Protein AF-A0A0D3JJR6-F1 (afdb_monomer_lite)

Radius of gyration: 33.97 Å; chains: 1; bounding box: 70×68×122 Å

Secondary structure (DSSP, 8-state):
--TTS-HHHHHHHHHHHHTTSS--SS------------SS--HHHHHHHHHHEEEEEEETTEEEEEEE-HHHHHT-HHHHHHHHHHHT--GGG--HHHHHHHHHHHHHHHHHHHHHHHHHTTPPPPS-GGGG-BTTB-TTTSEEEEETTEEEEHHHIIIIIIIHHH--TTHHHHS--S-TTSPPPPSS---TTTHHHHHHHHHHHHHH-TTTTEEEETTEEEE-THHHHTGGGGTSHHHHHHHHHHHHHHHHHHTTT-------HHHHHHHHHHHTSHHHHHHHHHHHHHHHTT--PPP-HHHHHHHHHHHHHHHHHGGGGHHHHHT-S-HHHHHHHHHHHHHHHHHHHIIIIIIIIIHHHHHHHHH-HHHHHHHHHHHHH---TT--S----HHHHHHHHHHHHHHHHHHHHHHHHHHHHHHHHHHTTS--------------------PPPHHHHHHHHHHHHHHHHHHHHHHHHHHHHHHHHHHHTT--HHHHHHHHHHHHHHHHHHHHHHHHH--HHHHHHHHHHHHTHHHHHHHHHHHHHHHH--SS--HHHHHHHHHHHHHHHHHHIIIIIHHHHHHHS-HHHHHHHHHHHHHHHHHHHHHHHHHT-

pLDDT: mean 73.39, std 21.33, range [29.11, 97.75]

Structure (mmCIF, N/CA/C/O backbone):
data_AF-A0A0D3JJR6-F1
#
_entry.id   AF-A0A0D3JJR6-F1
#
loop_
_atom_site.group_PDB
_atom_site.id
_atom_site.type_symbol
_atom_site.label_atom_id
_atom_site.label_alt_id
_atom_site.label_comp_id
_atom_site.label_asym_id
_atom_site.label_entity_id
_atom_site.label_seq_id
_atom_site.pdbx_PDB_ins_code
_atom_site.Cartn_x
_atom_site.Cartn_y
_atom_site.Cartn_z
_atom_site.occupancy
_atom_site.B_iso_or_equiv
_atom_site.auth_seq_id
_atom_site.auth_comp_id
_atom_site.auth_asym_id
_atom_site.auth_atom_id
_atom_site.pdbx_PDB_model_num
ATOM 1 N N . MET A 1 1 ? 0.443 -41.900 -20.044 1.00 31.41 1 MET A N 1
ATOM 2 C CA . MET A 1 1 ? -1.038 -41.932 -19.963 1.00 31.41 1 MET A CA 1
ATOM 3 C C . MET A 1 1 ? -1.706 -40.845 -20.824 1.00 31.41 1 MET A C 1
ATOM 5 O O . MET A 1 1 ? -2.745 -40.329 -20.454 1.00 31.41 1 MET A O 1
ATOM 9 N N . ILE A 1 2 ? -1.167 -40.515 -22.007 1.00 29.19 2 ILE A N 1
ATOM 10 C CA . ILE A 1 2 ? -1.761 -39.489 -22.889 1.00 29.19 2 ILE A CA 1
ATOM 11 C C . ILE A 1 2 ? -2.646 -40.113 -23.981 1.00 29.19 2 ILE A C 1
ATOM 13 O O . ILE A 1 2 ? -3.625 -39.500 -24.383 1.00 29.19 2 ILE A O 1
ATOM 17 N N . ASN A 1 3 ? -2.425 -41.367 -24.385 1.00 29.23 3 ASN A N 1
ATOM 18 C CA . ASN A 1 3 ? -3.152 -42.027 -25.488 1.00 29.23 3 ASN A CA 1
ATOM 19 C C . ASN A 1 3 ? -4.569 -42.544 -25.163 1.00 29.23 3 ASN A C 1
ATOM 21 O O . ASN A 1 3 ? -5.122 -43.301 -25.951 1.00 29.23 3 ASN A O 1
ATOM 25 N N . LEU A 1 4 ? -5.165 -42.151 -24.033 1.00 32.69 4 LEU A N 1
ATOM 26 C CA . LEU A 1 4 ? -6.479 -42.654 -23.599 1.00 32.69 4 LEU A CA 1
ATOM 27 C C . LEU A 1 4 ? -7.632 -41.649 -23.753 1.00 32.69 4 LEU A C 1
ATOM 29 O O . LEU A 1 4 ? -8.767 -41.979 -23.428 1.00 32.69 4 LEU A O 1
ATOM 33 N N . LEU A 1 5 ? -7.377 -40.444 -24.275 1.00 36.50 5 LEU A N 1
ATOM 34 C CA . LEU A 1 5 ? -8.439 -39.467 -24.534 1.00 36.50 5 LEU A CA 1
ATOM 35 C C . LEU A 1 5 ? -8.955 -39.559 -25.983 1.00 36.50 5 LEU A C 1
ATOM 37 O O . LEU A 1 5 ? -8.138 -39.574 -26.909 1.00 36.50 5 LEU A O 1
ATOM 41 N N . PRO A 1 6 ? -10.285 -39.569 -26.207 1.00 38.31 6 PRO A N 1
ATOM 42 C CA . PRO A 1 6 ? -10.872 -39.597 -27.545 1.00 38.31 6 PRO A CA 1
ATOM 43 C C . PRO A 1 6 ? -10.470 -38.375 -28.382 1.00 38.31 6 PRO A C 1
ATOM 45 O O . PRO A 1 6 ? -10.565 -37.238 -27.920 1.00 38.31 6 PRO A O 1
ATOM 48 N N . LEU A 1 7 ? -10.095 -38.599 -29.647 1.00 37.56 7 LEU A N 1
ATOM 49 C CA . LEU A 1 7 ? -9.620 -37.570 -30.588 1.00 37.56 7 LEU A CA 1
ATOM 50 C C . LEU A 1 7 ? -10.584 -36.374 -30.724 1.00 37.56 7 LEU A C 1
ATOM 52 O O . LEU A 1 7 ? -10.144 -35.234 -30.814 1.00 37.56 7 LEU A O 1
ATOM 56 N N . LYS A 1 8 ? -11.901 -36.614 -30.657 1.00 35.22 8 LYS A N 1
ATOM 57 C CA . LYS A 1 8 ? -12.920 -35.550 -30.689 1.00 35.22 8 LYS A CA 1
ATOM 58 C C . LYS A 1 8 ? -12.902 -34.649 -29.451 1.00 35.22 8 LYS A C 1
ATOM 60 O O . LYS A 1 8 ? -13.206 -33.473 -29.582 1.00 35.22 8 LYS A O 1
ATOM 65 N N . LEU A 1 9 ? -12.533 -35.170 -28.279 1.00 36.78 9 LEU A N 1
ATOM 66 C CA . LEU A 1 9 ? -12.422 -34.377 -27.051 1.00 36.78 9 LEU A CA 1
ATOM 67 C C . LEU A 1 9 ? -11.117 -33.569 -27.032 1.00 36.78 9 LEU A C 1
ATOM 69 O O . LEU A 1 9 ? -11.116 -32.444 -26.549 1.00 36.78 9 LEU A O 1
ATOM 73 N N . ARG A 1 10 ? -10.037 -34.099 -27.628 1.00 42.41 10 ARG A N 1
ATOM 74 C CA . ARG A 1 10 ? -8.802 -33.332 -27.872 1.00 42.41 10 ARG A CA 1
ATOM 75 C C . ARG A 1 10 ? -9.038 -32.163 -28.826 1.00 42.41 10 ARG A C 1
ATOM 77 O O . ARG A 1 10 ? -8.725 -31.043 -28.462 1.00 42.41 10 ARG A O 1
ATOM 84 N N . LEU A 1 11 ? -9.677 -32.410 -29.971 1.00 38.31 11 LEU A N 1
ATOM 85 C CA . LEU A 1 11 ? -9.996 -31.367 -30.955 1.00 38.31 11 LEU A CA 1
ATOM 86 C C . LEU A 1 11 ? -10.998 -30.332 -30.411 1.00 38.31 11 LEU A C 1
ATOM 88 O O . LEU A 1 11 ? -10.891 -29.148 -30.710 1.00 38.31 11 LEU A O 1
ATOM 92 N N . TRP A 1 12 ? -11.952 -30.762 -29.576 1.00 40.28 12 TRP A N 1
ATOM 93 C CA . TRP A 1 12 ? -12.901 -29.866 -28.906 1.00 40.28 12 TRP A CA 1
ATOM 94 C C . TRP A 1 12 ? -12.231 -28.983 -27.843 1.00 40.28 12 TRP A C 1
ATOM 96 O O . TRP A 1 12 ? -12.567 -27.806 -27.731 1.00 40.28 12 TRP A O 1
ATOM 106 N N . LEU A 1 13 ? -11.266 -29.522 -27.088 1.00 37.69 13 LEU A N 1
ATOM 107 C CA . LEU A 1 13 ? -10.457 -28.738 -26.151 1.00 37.69 13 LEU A CA 1
ATOM 108 C C . LEU A 1 13 ? -9.505 -27.792 -26.900 1.00 37.69 13 LEU A C 1
ATOM 110 O O . LEU A 1 13 ? -9.425 -26.629 -26.529 1.00 37.69 13 LEU A O 1
ATOM 114 N N . GLU A 1 14 ? -8.874 -28.236 -27.989 1.00 39.94 14 GLU A N 1
ATOM 115 C CA . GLU A 1 14 ? -8.016 -27.407 -28.852 1.00 39.94 14 GLU A CA 1
ATOM 116 C C . GLU A 1 14 ? -8.778 -26.221 -29.470 1.00 39.94 14 GLU A C 1
ATOM 118 O O . GLU A 1 14 ? -8.293 -25.094 -29.405 1.00 39.94 14 GLU A O 1
ATOM 123 N N . GLN A 1 15 ? -10.001 -26.421 -29.981 1.00 34.44 15 GLN A N 1
ATOM 124 C CA . GLN A 1 15 ? -10.799 -25.324 -30.551 1.00 34.44 15 GLN A CA 1
ATOM 125 C C . GLN A 1 15 ? -11.277 -24.300 -29.511 1.00 34.44 15 GLN A C 1
ATOM 127 O O . GLN A 1 15 ? -11.369 -23.121 -29.833 1.00 34.44 15 GLN A O 1
ATOM 132 N N . ARG A 1 16 ? -11.566 -24.710 -28.267 1.00 35.66 16 ARG A N 1
ATOM 133 C CA . ARG A 1 16 ? -12.108 -23.803 -27.234 1.00 35.66 16 ARG A CA 1
ATOM 134 C C . ARG A 1 16 ? -11.054 -23.125 -26.356 1.00 35.66 16 ARG A C 1
ATOM 136 O O . ARG A 1 16 ? -11.372 -22.122 -25.722 1.00 35.66 16 ARG A O 1
ATOM 143 N N . TYR A 1 17 ? -9.835 -23.665 -26.289 1.00 36.00 17 TYR A N 1
ATOM 144 C CA . TYR A 1 17 ? -8.737 -23.074 -25.510 1.00 36.00 17 TYR A CA 1
ATOM 145 C C . TYR A 1 17 ? -7.895 -22.082 -26.323 1.00 36.00 17 TYR A C 1
ATOM 147 O O . TYR A 1 17 ? -7.404 -21.108 -25.758 1.00 36.00 17 TYR A O 1
ATOM 155 N N . VAL A 1 18 ? -7.771 -22.274 -27.642 1.00 31.95 18 VAL A N 1
ATOM 156 C CA . VAL A 1 18 ? -7.034 -21.347 -28.522 1.00 31.95 18 VAL A CA 1
ATOM 157 C C . VAL A 1 18 ? -7.748 -19.993 -28.653 1.00 31.95 18 VAL A C 1
ATOM 159 O O . VAL A 1 18 ? -7.085 -18.965 -28.717 1.00 31.95 18 VAL A O 1
ATOM 162 N N . GLU A 1 19 ? -9.081 -19.954 -28.570 1.00 29.11 19 GLU A N 1
ATOM 163 C CA . GLU A 1 19 ? -9.857 -18.700 -28.612 1.00 29.11 19 GLU A CA 1
ATOM 164 C C . GLU A 1 19 ? -9.760 -17.847 -27.330 1.00 29.11 19 GLU A C 1
ATOM 166 O O . GLU A 1 19 ? -10.163 -16.688 -27.343 1.00 29.11 19 GLU A O 1
ATOM 171 N N . ARG A 1 20 ? -9.219 -18.382 -26.222 1.00 29.12 20 ARG A N 1
ATOM 172 C CA . ARG A 1 20 ? -9.084 -17.663 -24.934 1.00 29.12 20 ARG A CA 1
ATOM 173 C C . ARG A 1 20 ? -7.654 -17.247 -24.579 1.00 29.12 20 ARG A C 1
ATOM 175 O O . ARG A 1 20 ? -7.457 -16.635 -23.537 1.00 29.12 20 ARG A O 1
ATOM 182 N N . LEU A 1 21 ? -6.669 -17.583 -25.413 1.00 33.19 21 LEU A N 1
ATOM 183 C CA . LEU A 1 21 ? -5.248 -17.286 -25.172 1.00 33.19 21 LEU A CA 1
ATOM 184 C C . LEU A 1 21 ? -4.681 -16.181 -26.075 1.00 33.19 21 LEU A C 1
ATOM 186 O O . LEU A 1 21 ? -3.506 -15.841 -25.956 1.00 33.19 21 LEU A O 1
ATOM 190 N N . THR A 1 22 ? -5.496 -15.602 -26.953 1.00 29.91 22 THR A N 1
ATOM 191 C CA . THR A 1 22 ? -5.251 -14.266 -27.506 1.00 29.91 22 THR A CA 1
ATOM 192 C C . THR A 1 22 ? -5.879 -13.244 -26.563 1.00 29.91 22 THR A C 1
ATOM 194 O O . THR A 1 22 ? -7.044 -13.440 -26.209 1.00 29.91 22 THR A O 1
ATOM 197 N N . PRO A 1 23 ? -5.178 -12.171 -26.159 1.00 31.41 23 PRO A N 1
ATOM 198 C CA . PRO A 1 23 ? -5.787 -11.062 -25.434 1.00 31.41 23 PRO A CA 1
ATOM 199 C C . PRO A 1 23 ? -6.923 -10.467 -26.279 1.00 31.41 23 PRO A C 1
ATOM 201 O O . PRO A 1 23 ? -6.721 -9.616 -27.140 1.00 31.41 23 PRO A O 1
ATOM 204 N N . THR A 1 24 ? -8.154 -10.938 -26.084 1.00 31.69 24 THR A N 1
ATOM 205 C CA . THR A 1 24 ? -9.330 -10.351 -26.723 1.00 31.69 24 THR A CA 1
ATOM 206 C C . THR A 1 24 ? -9.705 -9.106 -25.939 1.00 31.69 24 THR A C 1
ATOM 208 O O . THR A 1 24 ? -10.512 -9.160 -25.014 1.00 31.69 24 THR A O 1
ATOM 211 N N . GLY A 1 25 ? -9.094 -7.982 -26.296 1.00 31.72 25 GLY A N 1
ATOM 212 C CA . GLY A 1 25 ? -9.392 -6.703 -25.671 1.00 31.72 25 GLY A CA 1
ATOM 213 C C . GLY A 1 25 ? -8.556 -5.578 -26.255 1.00 31.72 25 GLY A C 1
ATOM 214 O O . GLY A 1 25 ? -7.520 -5.253 -25.703 1.00 31.72 25 GLY A O 1
ATOM 215 N N . HIS A 1 26 ? -9.069 -4.981 -27.335 1.00 30.55 26 HIS A N 1
ATOM 216 C CA . HIS A 1 26 ? -8.605 -3.758 -28.015 1.00 30.55 26 HIS A CA 1
ATOM 217 C C . HIS A 1 26 ? -7.662 -3.958 -29.217 1.00 30.55 26 HIS A C 1
ATOM 219 O O . HIS A 1 26 ? -6.452 -4.063 -29.095 1.00 30.55 26 HIS A O 1
ATOM 225 N N . GLY A 1 27 ? -8.267 -3.931 -30.414 1.00 31.81 27 GLY A N 1
ATOM 226 C CA . GLY A 1 27 ? -7.644 -3.453 -31.654 1.00 31.81 27 GLY A CA 1
ATOM 227 C C . GLY A 1 27 ? -6.321 -4.096 -32.077 1.00 31.81 27 GLY A C 1
ATOM 228 O O . GLY A 1 27 ? -5.346 -3.380 -32.272 1.00 31.81 27 GLY A O 1
ATOM 229 N N . GLU A 1 28 ? -6.276 -5.413 -32.285 1.00 35.28 28 GLU A N 1
ATOM 230 C CA . GLU A 1 28 ? -5.079 -6.073 -32.826 1.00 35.28 28 GLU A CA 1
ATOM 231 C C . GLU A 1 28 ? -4.717 -5.551 -34.235 1.00 35.28 28 GLU A C 1
ATOM 233 O O . GLU A 1 28 ? -5.429 -5.804 -35.212 1.00 35.28 28 GLU A O 1
ATOM 238 N N . ARG A 1 29 ? -3.546 -4.914 -34.386 1.00 42.34 29 ARG A N 1
ATOM 239 C CA . ARG A 1 29 ? -2.775 -4.991 -35.639 1.00 42.34 29 ARG A CA 1
ATOM 240 C C . ARG A 1 29 ? -1.846 -6.195 -35.526 1.00 42.34 29 ARG A C 1
ATOM 242 O O . ARG A 1 29 ? -0.760 -6.089 -34.970 1.00 42.34 29 ARG A O 1
ATOM 249 N N . LYS A 1 30 ? -2.271 -7.351 -36.043 1.00 41.91 30 LYS A N 1
ATOM 250 C CA . LYS A 1 30 ? -1.408 -8.541 -36.104 1.00 41.91 30 LYS A CA 1
ATOM 251 C C . LYS A 1 30 ? -0.144 -8.228 -36.908 1.00 41.91 30 LYS A C 1
ATOM 253 O O . LYS A 1 30 ? -0.238 -7.781 -38.053 1.00 41.91 30 LYS A O 1
ATOM 258 N N . LEU A 1 31 ? 1.022 -8.499 -36.323 1.00 47.78 31 LEU A N 1
ATOM 259 C CA . LEU A 1 31 ? 2.301 -8.512 -37.029 1.00 47.78 31 LEU A CA 1
ATOM 260 C C . LEU A 1 31 ? 2.310 -9.704 -38.008 1.00 47.78 31 LEU A C 1
ATOM 262 O O . LEU A 1 31 ? 2.733 -10.802 -37.662 1.00 47.78 31 LEU A O 1
ATOM 266 N N . GLY A 1 32 ? 1.749 -9.524 -39.207 1.00 44.62 32 GLY A N 1
ATOM 267 C CA . GLY A 1 32 ? 1.859 -10.495 -40.300 1.00 44.62 32 GLY A CA 1
ATOM 268 C C . GLY A 1 32 ? 3.264 -10.504 -40.913 1.00 44.62 32 GLY A C 1
ATOM 269 O O . GLY A 1 32 ? 4.076 -9.626 -40.642 1.00 44.62 32 GLY A O 1
ATOM 270 N N . GLN A 1 33 ? 3.569 -11.478 -41.773 1.00 41.91 33 GLN A N 1
ATOM 271 C CA . GLN A 1 33 ? 4.761 -11.399 -42.626 1.00 41.91 33 GLN A CA 1
ATOM 272 C C . GLN A 1 33 ? 4.585 -10.234 -43.611 1.00 41.91 33 GLN A C 1
ATOM 274 O O . GLN A 1 33 ? 3.765 -10.310 -44.526 1.00 41.91 33 GLN A O 1
ATOM 279 N N . PHE A 1 34 ? 5.322 -9.141 -43.413 1.00 49.38 34 PHE A N 1
ATOM 280 C CA . PHE A 1 34 ? 5.230 -7.950 -44.256 1.00 49.38 34 PHE A CA 1
ATOM 281 C C . PHE A 1 34 ? 6.368 -7.930 -45.279 1.00 49.38 34 PHE A C 1
ATOM 283 O O . PHE A 1 34 ? 7.521 -7.694 -44.933 1.00 49.38 34 PHE A O 1
ATOM 290 N N . SER A 1 35 ? 6.043 -8.138 -46.557 1.00 43.44 35 SER A N 1
ATOM 291 C CA . SER A 1 35 ? 6.953 -7.862 -47.675 1.00 43.44 35 SER A CA 1
ATOM 292 C C . SER A 1 35 ? 6.649 -6.472 -48.254 1.00 43.44 35 SER A C 1
ATOM 294 O O . SER A 1 35 ? 5.958 -6.342 -49.266 1.00 43.44 35 SER A O 1
ATOM 296 N N . GLY A 1 36 ? 7.089 -5.420 -47.564 1.00 51.22 36 GLY A N 1
ATOM 297 C CA . GLY A 1 36 ? 7.041 -4.034 -48.044 1.00 51.22 36 GLY A CA 1
ATOM 298 C C . GLY A 1 36 ? 8.428 -3.533 -48.454 1.00 51.22 36 GLY A C 1
ATOM 299 O O . GLY A 1 36 ? 9.433 -4.102 -48.038 1.00 51.22 36 GLY A O 1
ATOM 300 N N . ALA A 1 37 ? 8.491 -2.482 -49.276 1.00 53.47 37 ALA A N 1
ATOM 301 C CA . ALA A 1 37 ? 9.748 -1.791 -49.567 1.00 53.47 37 ALA A CA 1
ATOM 302 C C . ALA A 1 37 ? 10.251 -1.066 -48.307 1.00 53.47 37 ALA A C 1
ATOM 304 O O . ALA A 1 37 ? 9.467 -0.376 -47.658 1.00 53.47 37 ALA A O 1
ATOM 305 N N . THR A 1 38 ? 11.537 -1.220 -47.981 1.00 61.91 38 THR A N 1
ATOM 306 C CA . THR A 1 38 ? 12.166 -0.592 -46.812 1.00 61.91 38 THR A CA 1
ATOM 307 C C . THR A 1 38 ? 12.086 0.928 -46.905 1.00 61.91 38 THR A C 1
ATOM 309 O O . THR A 1 38 ? 12.612 1.520 -47.848 1.00 61.91 38 THR A O 1
ATOM 312 N N . VAL A 1 39 ? 11.405 1.552 -45.940 1.00 72.19 39 VAL A N 1
ATOM 313 C CA . VAL A 1 39 ? 11.207 3.015 -45.888 1.00 72.19 39 VAL A CA 1
ATOM 314 C C . VAL A 1 39 ? 12.278 3.693 -45.033 1.00 72.19 39 VAL A C 1
ATOM 316 O O . VAL A 1 39 ? 12.674 4.817 -45.335 1.00 72.19 39 VAL A O 1
ATOM 319 N N . VAL A 1 40 ? 12.792 3.003 -44.008 1.00 78.94 40 VAL A N 1
ATOM 320 C CA . VAL A 1 40 ? 13.869 3.496 -43.141 1.00 78.94 40 VAL A CA 1
ATOM 321 C C . VAL A 1 40 ? 15.035 2.512 -43.163 1.00 78.94 40 VAL A C 1
ATOM 323 O O . VAL A 1 40 ? 14.896 1.352 -42.789 1.00 78.94 40 VAL A O 1
ATOM 326 N N . ASP A 1 41 ? 16.203 2.979 -43.598 1.00 87.25 41 ASP A N 1
ATOM 327 C CA . ASP A 1 41 ? 17.420 2.168 -43.622 1.00 87.25 41 ASP A CA 1
ATOM 328 C C . ASP A 1 41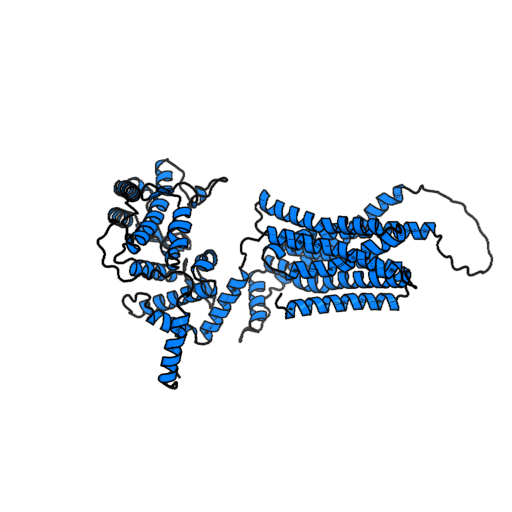 ? 18.170 2.233 -42.281 1.00 87.25 41 ASP A C 1
ATOM 330 O O . ASP A 1 41 ? 18.737 3.261 -41.921 1.00 87.25 41 ASP A O 1
ATOM 334 N N . HIS A 1 42 ? 18.217 1.129 -41.538 1.00 94.25 42 HIS A N 1
ATOM 335 C CA . HIS A 1 42 ? 18.948 1.047 -40.270 1.00 94.25 42 HIS A CA 1
ATOM 336 C C . HIS A 1 42 ? 20.407 0.572 -40.417 1.00 94.25 42 HIS A C 1
ATOM 338 O O . HIS A 1 42 ? 21.058 0.263 -39.417 1.00 94.25 42 HIS A O 1
ATOM 344 N N . GLN A 1 43 ? 20.960 0.526 -41.637 1.00 94.25 43 GLN A N 1
ATOM 345 C CA . GLN A 1 43 ? 22.305 0.004 -41.902 1.00 94.25 43 GLN A CA 1
ATOM 346 C C . GLN A 1 43 ? 23.419 0.785 -41.185 1.00 94.25 43 GLN A C 1
ATOM 348 O O . GLN A 1 43 ? 24.400 0.177 -40.751 1.00 94.25 43 GLN A O 1
ATOM 353 N N . LEU A 1 44 ? 23.296 2.108 -41.028 1.00 96.06 44 LEU A N 1
ATOM 354 C CA . LEU A 1 44 ? 24.280 2.894 -40.269 1.00 96.06 44 LEU A CA 1
ATOM 355 C C . LEU A 1 44 ? 24.325 2.462 -38.799 1.00 96.06 44 LEU A C 1
ATOM 357 O O . LEU A 1 44 ? 25.407 2.257 -38.251 1.00 96.06 44 LEU A O 1
ATOM 361 N N . TRP A 1 45 ? 23.159 2.256 -38.183 1.00 97.12 45 TRP A N 1
ATOM 362 C CA . TRP A 1 45 ? 23.063 1.791 -36.801 1.00 97.12 45 TRP A CA 1
ATOM 363 C C . TRP A 1 45 ? 23.586 0.370 -36.627 1.00 97.12 45 TRP A C 1
ATOM 365 O O . TRP A 1 45 ? 24.384 0.109 -35.732 1.00 97.12 45 TRP A O 1
ATOM 375 N N . ASP A 1 46 ? 23.215 -0.529 -37.536 1.00 96.44 46 ASP A N 1
ATOM 376 C CA . ASP A 1 46 ? 23.717 -1.902 -37.569 1.00 96.44 46 ASP A CA 1
ATOM 377 C C . ASP A 1 46 ? 25.255 -1.955 -37.645 1.00 96.44 46 ASP A C 1
ATOM 379 O O . ASP A 1 46 ? 25.898 -2.725 -36.931 1.00 96.44 46 ASP A O 1
ATOM 383 N N . GLN A 1 47 ? 25.869 -1.088 -38.455 1.00 96.75 47 GLN A N 1
ATOM 384 C CA . GLN A 1 47 ? 27.326 -0.989 -38.542 1.00 96.75 47 GLN A CA 1
ATOM 385 C C . GLN A 1 47 ? 27.976 -0.465 -37.257 1.00 96.75 47 GLN A C 1
ATOM 387 O O . GLN A 1 47 ? 29.046 -0.953 -36.888 1.00 96.75 47 GLN A O 1
ATOM 392 N N . VAL A 1 48 ? 27.356 0.514 -36.590 1.00 97.44 48 VAL A N 1
ATOM 393 C CA . VAL A 1 48 ? 27.828 1.050 -35.302 1.00 97.44 48 VAL A CA 1
ATOM 394 C C . VAL A 1 48 ? 27.755 -0.035 -34.226 1.00 97.44 48 VAL A C 1
ATOM 396 O O . VAL A 1 48 ? 28.754 -0.287 -33.554 1.00 97.44 48 VAL A O 1
ATOM 399 N N . LEU A 1 49 ? 26.627 -0.747 -34.124 1.00 96.00 49 LEU A N 1
ATOM 400 C CA . LEU A 1 49 ? 26.459 -1.877 -33.208 1.00 96.00 49 LEU A CA 1
ATOM 401 C C . LEU A 1 49 ? 27.515 -2.962 -33.457 1.00 96.00 49 LEU A C 1
ATOM 403 O O . LEU A 1 49 ? 28.209 -3.384 -32.537 1.00 96.00 49 LEU A O 1
ATOM 407 N N . LYS A 1 50 ? 27.716 -3.379 -34.711 1.00 95.75 50 LYS A N 1
ATOM 408 C CA . LYS A 1 50 ? 28.711 -4.410 -35.052 1.00 95.75 50 LYS A CA 1
ATOM 409 C C . LYS A 1 50 ? 30.150 -3.994 -34.774 1.00 95.75 50 LYS A C 1
ATOM 411 O O . LYS A 1 50 ? 30.969 -4.882 -34.535 1.00 95.75 50 LYS A O 1
ATOM 416 N N . ALA A 1 51 ? 30.467 -2.706 -34.855 1.00 95.69 51 ALA A N 1
ATOM 417 C CA . ALA A 1 51 ? 31.815 -2.201 -34.621 1.00 95.69 51 ALA A CA 1
ATOM 418 C C . ALA A 1 51 ? 32.130 -2.041 -33.127 1.00 95.69 51 ALA A C 1
ATOM 420 O O . ALA A 1 51 ? 33.242 -2.366 -32.720 1.00 95.69 51 ALA A O 1
ATOM 421 N N . HIS A 1 52 ? 31.158 -1.587 -32.328 1.00 96.50 52 HIS A N 1
ATOM 422 C CA . HIS A 1 52 ? 31.418 -1.076 -30.973 1.00 96.50 52 HIS A CA 1
ATOM 423 C C . HIS A 1 52 ? 30.713 -1.841 -29.850 1.00 96.50 52 HIS A C 1
ATOM 425 O O . HIS A 1 52 ? 30.884 -1.498 -28.680 1.00 96.50 52 HIS A O 1
ATOM 431 N N . LEU A 1 53 ? 29.931 -2.874 -30.178 1.00 94.31 53 LEU A N 1
ATOM 432 C CA . LEU A 1 53 ? 29.290 -3.749 -29.198 1.00 94.31 53 LEU A CA 1
ATOM 433 C C . LEU A 1 53 ? 30.088 -5.046 -29.004 1.00 94.31 53 LEU A C 1
ATOM 435 O O . LEU A 1 53 ? 30.425 -5.754 -29.963 1.00 94.31 53 LEU A O 1
ATOM 439 N N . THR A 1 54 ? 30.335 -5.395 -27.742 1.00 92.69 54 THR A N 1
ATOM 440 C CA . THR A 1 54 ? 30.947 -6.666 -27.330 1.00 92.69 54 THR A CA 1
ATOM 441 C C . THR A 1 54 ? 29.932 -7.497 -26.553 1.00 92.69 54 THR A C 1
ATOM 443 O O . THR A 1 54 ? 29.340 -7.019 -25.593 1.00 92.69 54 THR A O 1
ATOM 446 N N . GLU A 1 55 ? 29.711 -8.743 -26.969 1.00 90.69 55 GLU A N 1
ATOM 447 C CA . GLU A 1 55 ? 28.758 -9.663 -26.334 1.00 90.69 55 GLU A CA 1
ATOM 448 C C . GLU A 1 55 ? 29.467 -10.607 -25.355 1.00 90.69 55 GLU A C 1
ATOM 450 O O . GLU A 1 55 ? 30.679 -10.810 -25.433 1.00 90.69 55 GLU A O 1
ATOM 455 N N . ASN A 1 56 ? 28.691 -11.246 -24.476 1.00 84.94 56 ASN A N 1
ATOM 456 C CA . ASN A 1 56 ? 29.158 -12.262 -23.525 1.00 84.94 56 ASN A CA 1
ATOM 457 C C . ASN A 1 56 ? 30.234 -11.780 -22.538 1.00 84.94 56 ASN A C 1
ATOM 459 O O . ASN A 1 56 ? 31.074 -12.559 -22.086 1.00 84.94 56 ASN A O 1
ATOM 463 N N . VAL A 1 57 ? 30.185 -10.504 -22.162 1.00 85.38 57 VAL A N 1
ATOM 464 C CA . VAL A 1 57 ? 31.047 -9.941 -21.119 1.00 85.38 57 VAL A CA 1
ATOM 465 C C . VAL A 1 57 ? 30.492 -10.316 -19.737 1.00 85.38 57 VAL A C 1
ATOM 467 O O . VAL A 1 57 ? 29.305 -10.610 -19.590 1.00 85.38 57 VAL A O 1
ATOM 470 N N . THR A 1 58 ? 31.357 -10.355 -18.723 1.00 82.50 58 THR A N 1
ATOM 471 C CA . THR A 1 58 ? 30.981 -10.558 -17.313 1.00 82.50 58 THR A CA 1
ATOM 472 C C . THR A 1 58 ? 31.487 -9.375 -16.495 1.00 82.50 58 THR A C 1
ATOM 474 O O . THR A 1 58 ? 32.667 -9.037 -16.591 1.00 82.50 58 THR A O 1
ATOM 477 N N . ILE A 1 59 ? 30.605 -8.736 -15.722 1.00 71.50 59 ILE A N 1
ATOM 478 C CA . ILE A 1 59 ? 30.933 -7.619 -14.822 1.00 71.50 59 ILE A CA 1
ATOM 479 C C . ILE A 1 59 ? 30.382 -7.954 -13.435 1.00 71.50 59 ILE A C 1
ATOM 481 O O . ILE A 1 59 ? 29.170 -8.063 -13.259 1.00 71.50 59 ILE A O 1
ATOM 485 N N . GLY A 1 60 ? 31.275 -8.113 -12.452 1.00 76.06 60 GLY A N 1
ATOM 486 C CA . GLY A 1 60 ? 30.899 -8.586 -11.117 1.00 76.06 60 GLY A CA 1
ATOM 487 C C . GLY A 1 60 ? 30.216 -9.954 -11.191 1.00 76.06 60 GLY A C 1
ATOM 488 O O . GLY A 1 60 ? 30.715 -10.853 -11.867 1.00 76.06 60 GLY A O 1
ATOM 489 N N . ASP A 1 61 ? 29.051 -10.071 -10.555 1.00 71.44 61 ASP A N 1
ATOM 490 C CA . ASP A 1 61 ? 28.236 -11.293 -10.541 1.00 71.44 61 ASP A CA 1
ATOM 491 C C . ASP A 1 61 ? 27.299 -11.422 -11.763 1.00 71.44 61 ASP A C 1
ATOM 493 O O . ASP A 1 61 ? 26.566 -12.402 -11.892 1.00 71.44 61 ASP A O 1
ATOM 497 N N . VAL A 1 62 ? 27.313 -10.450 -12.689 1.00 70.19 62 VAL A N 1
ATOM 498 C CA . VAL A 1 62 ? 26.433 -10.431 -13.869 1.00 70.19 62 VAL A CA 1
ATOM 499 C C . VAL A 1 62 ? 27.194 -10.909 -15.106 1.00 70.19 62 VAL A C 1
ATOM 501 O O . VAL A 1 62 ? 28.074 -10.222 -15.631 1.00 70.19 62 VAL A O 1
ATOM 504 N N . ALA A 1 63 ? 26.832 -12.091 -15.603 1.00 79.31 63 ALA A N 1
ATOM 505 C CA . ALA A 1 63 ? 27.455 -12.737 -16.757 1.00 79.31 63 ALA A CA 1
ATOM 506 C C . ALA A 1 63 ? 26.597 -12.626 -18.028 1.00 79.31 63 ALA A C 1
ATOM 508 O O . ALA A 1 63 ? 25.377 -12.449 -17.988 1.00 79.31 63 ALA A O 1
ATOM 509 N N . GLY A 1 64 ? 27.229 -12.759 -19.196 1.00 80.25 64 GLY A N 1
ATOM 510 C CA . GLY A 1 64 ? 26.521 -12.778 -20.478 1.00 80.25 64 GLY A CA 1
ATOM 511 C C . GLY A 1 64 ? 25.890 -11.430 -20.843 1.00 80.25 64 GLY A C 1
ATOM 512 O O . GLY A 1 64 ? 24.758 -11.394 -21.333 1.00 80.25 64 GLY A O 1
ATOM 513 N N . ILE A 1 65 ? 26.554 -10.312 -20.534 1.00 84.44 65 ILE A N 1
ATOM 514 C CA . ILE A 1 65 ? 26.102 -8.956 -20.887 1.00 84.44 65 ILE A CA 1
ATOM 515 C C . ILE A 1 65 ? 26.672 -8.486 -22.231 1.00 84.44 65 ILE A C 1
ATOM 517 O O . ILE A 1 65 ? 27.761 -8.897 -22.636 1.00 84.44 65 ILE A O 1
ATOM 521 N N . SER A 1 66 ? 25.920 -7.615 -22.903 1.00 89.19 66 SER A N 1
ATOM 522 C CA . SER A 1 66 ? 26.407 -6.815 -24.029 1.00 89.19 66 SER A CA 1
ATOM 523 C C . SER A 1 66 ? 26.922 -5.473 -23.515 1.00 89.19 66 SER A C 1
ATOM 525 O O . SER A 1 66 ? 26.190 -4.770 -22.819 1.00 89.19 66 SER A O 1
ATOM 527 N N . THR A 1 67 ? 28.151 -5.099 -23.864 1.00 89.81 67 THR A N 1
ATOM 528 C CA . THR A 1 67 ? 28.750 -3.801 -23.521 1.00 89.81 67 THR A CA 1
ATOM 529 C C . THR A 1 67 ? 28.993 -2.965 -24.773 1.00 89.81 67 THR A C 1
ATOM 531 O O . THR A 1 67 ? 29.265 -3.502 -25.847 1.00 89.81 67 THR A O 1
ATOM 534 N N . VAL A 1 68 ? 28.885 -1.643 -24.634 1.00 92.25 68 VAL A N 1
ATOM 535 C CA . VAL A 1 68 ? 29.103 -0.668 -25.712 1.00 92.25 68 VAL A CA 1
ATOM 536 C C . VAL A 1 68 ? 30.329 0.175 -25.374 1.00 92.25 68 VAL A C 1
ATOM 538 O O . VAL A 1 68 ? 30.427 0.700 -24.266 1.00 92.25 68 VAL 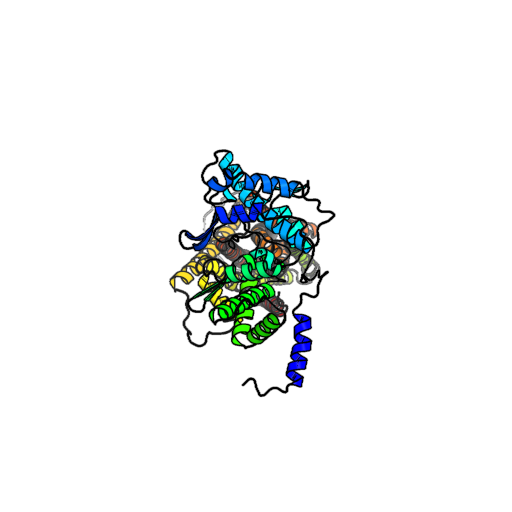A O 1
ATOM 541 N N . ASP A 1 69 ? 31.252 0.324 -26.324 1.00 93.50 69 ASP A N 1
ATOM 542 C CA . ASP A 1 69 ? 32.365 1.270 -26.210 1.00 93.50 69 ASP A CA 1
ATOM 543 C C . ASP A 1 69 ? 31.892 2.685 -26.579 1.00 93.50 69 ASP A C 1
ATOM 545 O O . ASP A 1 69 ? 31.917 3.097 -27.741 1.00 93.50 69 ASP A O 1
ATOM 549 N N . TYR A 1 70 ? 31.415 3.433 -25.581 1.00 93.62 70 TYR A N 1
ATOM 550 C CA . TYR A 1 70 ? 30.865 4.774 -25.794 1.00 93.62 70 TYR A CA 1
ATOM 551 C C . TYR A 1 70 ? 31.891 5.768 -26.354 1.00 93.62 70 TYR A C 1
ATOM 553 O O . TYR A 1 70 ? 31.515 6.631 -27.144 1.00 93.62 70 TYR A O 1
ATOM 561 N N . ALA A 1 71 ? 33.176 5.640 -26.011 1.00 92.00 71 ALA A N 1
ATOM 562 C CA . ALA A 1 71 ? 34.225 6.526 -26.518 1.00 92.00 71 ALA A CA 1
ATOM 563 C C . ALA A 1 71 ? 34.496 6.280 -28.012 1.00 92.00 71 ALA A C 1
ATOM 565 O O . ALA A 1 71 ? 34.661 7.228 -28.792 1.00 92.00 71 ALA A O 1
ATOM 566 N N . ALA A 1 72 ? 34.485 5.010 -28.431 1.00 94.88 72 ALA A N 1
ATOM 567 C CA . ALA A 1 72 ? 34.593 4.643 -29.837 1.00 94.88 72 ALA A CA 1
ATOM 568 C C . ALA A 1 72 ? 33.354 5.084 -30.635 1.00 94.88 72 ALA A C 1
ATOM 570 O O . ALA A 1 72 ? 33.505 5.677 -31.705 1.00 94.88 72 ALA A O 1
ATOM 571 N N . VAL A 1 73 ? 32.142 4.905 -30.088 1.00 96.31 73 VAL A N 1
ATOM 572 C CA . VAL A 1 73 ? 30.900 5.410 -30.706 1.00 96.31 73 VAL A CA 1
ATOM 573 C C . VAL A 1 73 ? 30.919 6.937 -30.815 1.00 96.31 73 VAL A C 1
ATOM 575 O O . VAL A 1 73 ? 30.564 7.479 -31.859 1.00 96.31 73 VAL A O 1
ATOM 578 N N . ALA A 1 74 ? 31.395 7.647 -29.786 1.00 94.38 74 ALA A N 1
ATOM 579 C CA . ALA A 1 74 ? 31.506 9.105 -29.790 1.00 94.38 74 ALA A CA 1
ATOM 580 C C . ALA A 1 74 ? 32.408 9.644 -30.910 1.00 94.38 74 ALA A C 1
ATOM 582 O O . ALA A 1 74 ? 32.222 10.787 -31.337 1.00 94.38 74 ALA A O 1
ATOM 583 N N . SER A 1 75 ? 33.347 8.828 -31.392 1.00 94.44 75 SER A N 1
ATOM 584 C CA . SER A 1 75 ? 34.290 9.163 -32.463 1.00 94.44 75 SER A CA 1
ATOM 585 C C . SER A 1 75 ? 33.861 8.633 -33.841 1.00 94.44 75 SER A C 1
ATOM 587 O O . SER A 1 75 ? 34.517 8.924 -34.843 1.00 94.44 75 SER A O 1
ATOM 589 N N . ASP A 1 76 ? 32.774 7.861 -33.921 1.00 96.31 76 ASP A N 1
ATOM 590 C CA . ASP A 1 76 ? 32.285 7.262 -35.161 1.00 96.31 76 ASP A CA 1
ATOM 591 C C . ASP A 1 76 ? 31.239 8.153 -35.841 1.00 96.31 76 ASP A C 1
ATOM 593 O O . ASP A 1 76 ? 30.077 8.217 -35.436 1.00 96.31 76 ASP A O 1
ATOM 597 N N . GLY A 1 77 ? 31.631 8.805 -36.938 1.00 95.75 77 GLY A N 1
ATOM 598 C CA . GLY A 1 77 ? 30.744 9.696 -37.691 1.00 95.75 77 GLY A CA 1
ATOM 599 C C . GLY A 1 77 ? 29.477 9.026 -38.247 1.00 95.75 77 GLY A C 1
ATOM 600 O O . GLY A 1 77 ? 28.514 9.729 -38.553 1.00 95.75 77 GLY A O 1
ATOM 601 N N . ARG A 1 78 ? 29.427 7.687 -38.355 1.00 97.75 78 ARG A N 1
ATOM 602 C CA . ARG A 1 78 ? 28.209 6.960 -38.766 1.00 97.75 78 ARG A CA 1
ATOM 603 C C . ARG A 1 78 ? 27.088 7.093 -37.741 1.00 97.75 78 ARG A C 1
ATOM 605 O O . ARG A 1 78 ? 25.920 7.091 -38.124 1.00 97.75 78 ARG A O 1
ATOM 612 N N . PHE A 1 79 ? 27.428 7.226 -36.459 1.00 97.75 79 PHE A N 1
ATOM 613 C CA . PHE A 1 79 ? 26.440 7.374 -35.395 1.00 97.75 79 PHE A CA 1
ATOM 614 C C . PHE A 1 79 ? 25.699 8.712 -35.508 1.00 97.75 79 PHE A C 1
ATOM 616 O O . PHE A 1 79 ? 24.471 8.733 -35.524 1.00 97.75 79 PHE A O 1
ATOM 623 N N . ASP A 1 80 ? 26.425 9.815 -35.714 1.00 96.50 80 ASP A N 1
ATOM 624 C CA . ASP A 1 80 ? 25.814 11.136 -35.919 1.00 96.50 80 ASP A CA 1
ATOM 625 C C . ASP A 1 80 ? 24.968 11.189 -37.199 1.00 96.50 80 ASP A C 1
ATOM 627 O O . ASP A 1 80 ? 23.881 11.768 -37.208 1.00 96.50 80 ASP A O 1
ATOM 631 N N . GLN A 1 81 ? 25.436 10.543 -38.275 1.00 97.00 81 GLN A N 1
ATOM 632 C CA . GLN A 1 81 ? 24.664 10.406 -39.515 1.00 97.00 81 GLN A CA 1
ATOM 633 C C . GLN A 1 81 ? 23.350 9.656 -39.283 1.00 97.00 81 GLN A C 1
ATOM 635 O O . GLN A 1 81 ? 22.319 10.054 -39.822 1.00 97.00 81 GLN A O 1
ATOM 640 N N . TYR A 1 82 ? 23.367 8.609 -38.457 1.00 97.62 82 TYR A N 1
ATOM 641 C CA . TYR A 1 82 ? 22.164 7.859 -38.123 1.00 97.62 82 TYR A CA 1
ATOM 642 C C . TYR A 1 82 ? 21.179 8.671 -37.268 1.00 97.62 82 TYR A C 1
ATOM 644 O O . TYR A 1 82 ? 19.983 8.664 -37.550 1.00 97.62 82 TYR A O 1
ATOM 652 N N . LEU A 1 83 ? 21.653 9.435 -36.278 1.00 96.81 83 LEU A N 1
ATOM 653 C CA . LEU A 1 83 ? 20.784 10.332 -35.503 1.00 96.81 83 LEU A CA 1
ATOM 654 C C . LEU A 1 83 ? 20.145 11.416 -36.388 1.00 96.81 83 LEU A C 1
ATOM 656 O O . LEU A 1 83 ? 18.958 11.708 -36.251 1.00 96.81 83 LEU A O 1
ATOM 660 N N . ALA A 1 84 ? 20.902 11.969 -37.340 1.00 96.31 84 ALA A N 1
ATOM 661 C CA . ALA A 1 84 ? 20.365 12.901 -38.331 1.00 96.31 84 ALA A CA 1
ATOM 662 C C . ALA A 1 84 ? 19.341 12.232 -39.265 1.00 96.31 84 ALA A C 1
ATOM 664 O O . ALA A 1 84 ? 18.339 12.848 -39.627 1.00 96.31 84 ALA A O 1
ATOM 665 N N . GLN A 1 85 ? 19.562 10.965 -39.627 1.00 95.31 85 GLN A N 1
ATOM 666 C CA . GLN A 1 85 ? 18.613 10.187 -40.415 1.00 95.31 85 GLN A CA 1
ATOM 667 C C . GLN A 1 85 ? 17.297 9.974 -39.658 1.00 95.31 85 GLN A C 1
ATOM 669 O O . GLN A 1 85 ? 16.244 10.211 -40.243 1.00 95.31 85 GLN A O 1
ATOM 674 N N . LEU A 1 86 ? 17.343 9.594 -38.374 1.00 95.75 86 LEU A N 1
ATOM 675 C CA . LEU A 1 86 ? 16.151 9.458 -37.524 1.00 95.75 86 LEU A CA 1
ATOM 676 C C . LEU A 1 86 ? 15.342 10.759 -37.475 1.00 95.75 86 LEU A C 1
ATOM 678 O O . LEU A 1 86 ? 14.120 10.731 -37.630 1.00 95.75 86 LEU A O 1
ATOM 682 N N . ALA A 1 87 ? 16.019 11.899 -37.330 1.00 95.75 87 ALA A N 1
ATOM 683 C CA . ALA A 1 87 ? 15.380 13.210 -37.300 1.00 95.75 87 ALA A CA 1
ATOM 684 C C . ALA A 1 87 ? 14.666 13.567 -38.617 1.00 95.75 87 ALA A C 1
ATOM 686 O O . ALA A 1 87 ? 13.685 14.303 -38.588 1.00 95.75 87 ALA A O 1
ATOM 687 N N . ALA A 1 88 ? 15.122 13.042 -39.758 1.00 93.62 88 ALA A N 1
ATOM 688 C CA . ALA A 1 88 ? 14.615 13.384 -41.088 1.00 93.62 88 ALA A CA 1
ATOM 689 C C . ALA A 1 88 ? 13.543 12.422 -41.646 1.00 93.62 88 ALA A C 1
ATOM 691 O O . ALA A 1 88 ? 13.073 12.634 -42.765 1.00 93.62 88 ALA A O 1
ATOM 692 N N . VAL A 1 89 ? 13.169 11.360 -40.919 1.00 91.69 89 VAL A N 1
ATOM 693 C CA . VAL A 1 89 ? 12.188 10.364 -41.395 1.00 91.69 89 VAL A CA 1
ATOM 694 C C . VAL A 1 89 ? 10.799 10.986 -41.602 1.00 91.69 89 VAL A C 1
ATOM 696 O O . VAL A 1 89 ? 10.258 11.632 -40.713 1.00 91.69 89 VAL A O 1
ATOM 699 N N . ASP A 1 90 ? 10.181 10.729 -42.757 1.00 88.50 90 ASP A N 1
ATOM 700 C CA . ASP A 1 90 ? 8.781 11.084 -43.030 1.00 88.50 90 ASP A CA 1
ATOM 701 C C . ASP A 1 90 ? 7.836 10.027 -42.425 1.00 88.50 90 ASP A C 1
ATOM 703 O O . ASP A 1 90 ? 7.649 8.941 -42.986 1.00 88.50 90 ASP A O 1
ATOM 707 N N . LEU A 1 91 ? 7.260 10.338 -41.258 1.00 86.62 91 LEU A N 1
ATOM 708 C CA . LEU A 1 91 ? 6.385 9.431 -40.505 1.00 86.62 91 LEU A CA 1
ATOM 709 C C . LEU A 1 91 ? 5.020 9.200 -41.178 1.00 86.62 91 LEU A C 1
ATOM 711 O O . LEU A 1 91 ? 4.364 8.204 -40.880 1.00 86.62 91 LEU A O 1
ATOM 715 N N . ASP A 1 92 ? 4.595 10.046 -42.121 1.00 82.38 92 ASP A N 1
ATOM 716 C CA . ASP A 1 92 ? 3.279 9.914 -42.767 1.00 82.38 92 ASP A CA 1
ATOM 717 C C . ASP A 1 92 ? 3.224 8.751 -43.776 1.00 82.38 92 ASP A C 1
ATOM 719 O O . ASP A 1 92 ? 2.146 8.340 -44.216 1.00 82.38 92 ASP A O 1
ATOM 723 N N . LYS A 1 93 ? 4.383 8.198 -44.160 1.00 76.75 93 LYS A N 1
ATOM 724 C CA . LYS A 1 93 ? 4.512 7.167 -45.206 1.00 76.75 93 LYS A CA 1
ATOM 725 C C . LYS A 1 93 ? 5.080 5.838 -44.712 1.00 76.75 93 LYS A C 1
ATOM 727 O O . LYS A 1 93 ? 5.417 4.986 -45.537 1.00 76.75 93 LYS A O 1
ATOM 732 N N . ILE A 1 94 ? 5.195 5.637 -43.398 1.00 82.62 94 ILE A N 1
ATOM 733 C CA . ILE A 1 94 ? 5.843 4.449 -42.839 1.00 82.62 94 ILE A CA 1
ATOM 734 C C . ILE A 1 94 ? 4.841 3.300 -42.591 1.00 82.62 94 ILE A C 1
ATOM 736 O O . ILE A 1 94 ? 3.813 3.486 -41.933 1.00 82.62 94 ILE A O 1
ATOM 740 N N . PRO A 1 95 ? 5.095 2.085 -43.116 1.00 82.44 95 PRO A N 1
ATOM 741 C CA . PRO A 1 95 ? 4.307 0.908 -42.774 1.00 82.44 95 PRO A CA 1
ATOM 742 C C . PRO A 1 95 ? 4.399 0.577 -41.277 1.00 82.44 95 PRO A C 1
ATOM 744 O O . PRO A 1 95 ? 5.444 0.810 -40.673 1.00 82.44 95 PRO A O 1
ATOM 747 N N . PRO A 1 96 ? 3.381 -0.069 -40.678 1.00 81.06 96 PRO A N 1
ATOM 748 C CA . PRO A 1 96 ? 3.378 -0.355 -39.244 1.00 81.06 96 PRO A CA 1
ATOM 749 C C . PRO A 1 96 ? 4.639 -1.103 -38.751 1.00 81.06 96 PRO A C 1
ATOM 751 O O . PRO A 1 96 ? 5.240 -0.706 -37.761 1.00 81.06 96 PRO A O 1
ATOM 754 N N . ALA A 1 97 ? 5.086 -2.161 -39.434 1.00 77.75 97 ALA A N 1
ATOM 755 C CA . ALA A 1 97 ? 6.274 -2.906 -38.997 1.00 77.75 97 ALA A CA 1
ATOM 756 C C . ALA A 1 97 ? 7.578 -2.089 -39.094 1.00 77.75 97 ALA A C 1
ATOM 758 O O . ALA A 1 97 ? 8.457 -2.240 -38.251 1.00 77.75 97 ALA A O 1
ATOM 759 N N . GLU A 1 98 ? 7.691 -1.206 -40.090 1.00 85.94 98 GLU A N 1
ATOM 760 C CA . GLU A 1 98 ? 8.816 -0.267 -40.210 1.00 85.94 98 GLU A CA 1
ATOM 761 C C . GLU A 1 98 ? 8.769 0.783 -39.097 1.00 85.94 98 GLU A C 1
ATOM 763 O O . GLU A 1 98 ? 9.798 1.147 -38.546 1.00 85.94 98 GLU A O 1
ATOM 768 N N . GLU A 1 99 ? 7.574 1.219 -38.699 1.00 90.31 99 GLU A N 1
ATOM 769 C CA . GLU A 1 99 ? 7.382 2.155 -37.592 1.00 90.31 99 GLU A CA 1
ATOM 770 C C . GLU A 1 99 ? 7.801 1.562 -36.243 1.00 90.31 99 GLU A C 1
ATOM 772 O O . GLU A 1 99 ? 8.484 2.216 -35.455 1.00 90.31 99 GLU A O 1
ATOM 777 N N . LEU A 1 100 ? 7.420 0.310 -35.980 1.00 89.88 100 LEU A N 1
ATOM 778 C CA . LEU A 1 100 ? 7.812 -0.388 -34.759 1.00 89.88 100 LEU A CA 1
ATOM 779 C C . LEU A 1 100 ? 9.333 -0.589 -34.703 1.00 89.88 100 LEU A C 1
ATOM 781 O O . LEU A 1 100 ? 9.955 -0.276 -33.689 1.00 89.88 100 LEU A O 1
ATOM 785 N N . ALA A 1 101 ? 9.939 -1.049 -35.803 1.00 92.00 101 ALA A N 1
ATOM 786 C CA . ALA A 1 101 ? 11.392 -1.184 -35.910 1.00 92.00 101 ALA A CA 1
ATOM 787 C C . ALA A 1 101 ? 12.105 0.170 -35.738 1.00 92.00 101 ALA A C 1
ATOM 789 O O . ALA A 1 101 ? 13.076 0.256 -34.982 1.00 92.00 101 ALA A O 1
ATOM 790 N N . LEU A 1 102 ? 11.586 1.233 -36.366 1.00 94.88 102 LEU A N 1
ATOM 791 C CA . LEU A 1 102 ? 12.091 2.600 -36.243 1.00 94.88 102 LEU A CA 1
ATOM 792 C C . LEU A 1 102 ? 12.146 3.035 -34.783 1.00 94.88 102 LEU A C 1
ATOM 794 O O . LEU A 1 102 ? 13.208 3.451 -34.329 1.00 94.88 102 LEU A O 1
ATOM 798 N N . TYR A 1 103 ? 11.039 2.934 -34.042 1.00 96.31 103 TYR A N 1
ATOM 799 C CA . TYR A 1 103 ? 10.995 3.417 -32.661 1.00 96.31 103 TYR A CA 1
ATOM 800 C C . TYR A 1 103 ? 11.801 2.547 -31.688 1.00 96.31 103 TYR A C 1
ATOM 802 O O . TYR A 1 103 ? 12.421 3.102 -30.782 1.00 96.31 103 TYR A O 1
ATOM 810 N N . ILE A 1 104 ? 11.886 1.225 -31.894 1.00 96.50 104 ILE A N 1
ATOM 811 C CA . ILE A 1 104 ? 12.787 0.362 -31.105 1.00 96.50 104 ILE A CA 1
ATOM 812 C C . ILE A 1 104 ? 14.248 0.780 -31.328 1.00 96.50 104 ILE A C 1
ATOM 814 O O . ILE A 1 104 ? 15.003 0.976 -30.373 1.00 96.50 104 ILE A O 1
ATOM 818 N N . ASN A 1 105 ? 14.658 0.955 -32.588 1.00 97.31 105 ASN A N 1
ATOM 819 C CA . ASN A 1 105 ? 16.019 1.379 -32.904 1.00 97.31 105 ASN A CA 1
ATOM 820 C C . ASN A 1 105 ? 16.301 2.813 -32.442 1.00 97.31 105 ASN A C 1
ATOM 822 O O . ASN A 1 105 ? 17.406 3.085 -31.978 1.00 97.31 105 ASN A O 1
ATOM 826 N N . ALA A 1 106 ? 15.330 3.721 -32.564 1.00 97.00 106 ALA A N 1
ATOM 827 C CA . ALA A 1 106 ? 15.455 5.100 -32.113 1.00 97.00 106 ALA A CA 1
ATOM 828 C C . ALA A 1 106 ? 15.640 5.166 -30.598 1.00 97.00 106 ALA A C 1
ATOM 830 O O . ALA A 1 106 ? 16.566 5.829 -30.149 1.00 97.00 106 ALA A O 1
ATOM 831 N N . TYR A 1 107 ? 14.843 4.424 -29.820 1.00 97.38 107 TYR A N 1
ATOM 832 C CA . TYR A 1 107 ? 15.022 4.337 -28.371 1.00 97.38 107 TYR A CA 1
ATOM 833 C C . TYR A 1 107 ? 16.450 3.900 -28.022 1.00 97.38 107 TYR A C 1
ATOM 835 O O . TYR A 1 107 ? 17.170 4.612 -27.329 1.00 97.38 107 TYR A O 1
ATOM 843 N N . ASN A 1 108 ? 16.904 2.770 -28.573 1.00 97.06 108 ASN A N 1
ATOM 844 C CA . ASN A 1 108 ? 18.226 2.222 -28.265 1.00 97.06 108 ASN A CA 1
ATOM 845 C C . ASN A 1 108 ? 19.372 3.158 -28.686 1.00 97.06 108 ASN A C 1
ATOM 847 O O . ASN A 1 108 ? 20.328 3.346 -27.932 1.00 97.06 108 ASN A O 1
ATOM 851 N N . ALA A 1 109 ? 19.278 3.769 -29.869 1.00 96.88 109 ALA A N 1
ATOM 852 C CA . ALA A 1 109 ? 20.293 4.696 -30.357 1.00 96.88 109 ALA A CA 1
ATOM 853 C C . ALA A 1 109 ? 20.317 6.006 -29.561 1.00 96.88 109 ALA A C 1
ATOM 855 O O . ALA A 1 109 ? 21.397 6.519 -29.283 1.00 96.88 109 ALA A O 1
ATOM 856 N N . LEU A 1 110 ? 19.160 6.533 -29.154 1.00 96.69 110 LEU A N 1
ATOM 857 C CA . LEU A 1 110 ? 19.081 7.742 -28.334 1.00 96.69 110 LEU A CA 1
ATOM 858 C C . LEU A 1 110 ? 19.544 7.495 -26.895 1.00 96.69 110 LEU A C 1
ATOM 860 O O . LEU A 1 110 ? 20.205 8.365 -26.331 1.00 96.69 110 LEU A O 1
ATOM 864 N N . THR A 1 111 ? 19.316 6.303 -26.333 1.00 95.44 111 THR A N 1
ATOM 865 C CA . THR A 1 111 ? 19.909 5.905 -25.046 1.00 95.44 111 THR A CA 1
ATOM 866 C C . THR A 1 111 ? 21.436 5.954 -25.111 1.00 95.44 111 THR A C 1
ATOM 868 O O . THR A 1 111 ? 22.074 6.575 -24.261 1.00 95.44 111 THR A O 1
ATOM 871 N N . VAL A 1 112 ? 22.037 5.372 -26.158 1.00 95.12 112 VAL A N 1
ATOM 872 C CA . VAL A 1 112 ? 23.489 5.481 -26.402 1.00 95.12 112 VAL A CA 1
ATOM 873 C C . VAL A 1 112 ? 23.894 6.936 -26.660 1.00 95.12 112 VAL A C 1
ATOM 875 O O . VAL A 1 112 ? 24.936 7.380 -26.184 1.00 95.12 112 VAL A O 1
ATOM 878 N N . GLY A 1 113 ? 23.057 7.700 -27.361 1.00 95.06 113 GLY A N 1
ATOM 879 C CA . GLY A 1 113 ? 23.282 9.104 -27.696 1.00 95.06 113 GLY A CA 1
ATOM 880 C C . GLY A 1 113 ? 23.389 10.015 -26.477 1.00 95.06 113 GLY A C 1
ATOM 881 O O . GLY A 1 113 ? 24.271 10.872 -26.450 1.00 95.06 113 GLY A O 1
ATOM 882 N N . LEU A 1 114 ? 22.562 9.803 -25.449 1.00 94.00 114 LEU A N 1
ATOM 883 C CA . LEU A 1 114 ? 22.647 10.540 -24.184 1.00 94.00 114 LEU A CA 1
ATOM 884 C C . LEU A 1 114 ? 24.002 10.324 -23.497 1.00 94.00 114 LEU A C 1
ATOM 886 O O . LEU A 1 114 ? 24.649 11.291 -23.093 1.00 94.00 114 LEU A O 1
ATOM 890 N N . ILE A 1 115 ? 24.466 9.073 -23.438 1.00 92.88 115 ILE A N 1
ATOM 891 C CA . ILE A 1 115 ? 25.752 8.713 -22.822 1.00 92.88 115 ILE A CA 1
ATOM 892 C C . ILE A 1 115 ? 26.914 9.284 -23.645 1.00 92.88 115 ILE A C 1
ATOM 894 O O . ILE A 1 115 ? 27.797 9.945 -23.108 1.00 92.88 115 ILE A O 1
ATOM 898 N N . VAL A 1 116 ? 26.876 9.130 -24.970 1.00 94.44 116 VAL A N 1
ATOM 899 C CA . VAL A 1 116 ? 27.875 9.703 -25.888 1.00 94.44 116 VAL A CA 1
ATOM 900 C C . VAL A 1 116 ? 27.928 11.230 -25.792 1.00 94.44 116 VAL A C 1
ATOM 902 O O . VAL A 1 116 ? 29.007 11.820 -25.856 1.00 94.44 116 VAL A O 1
ATOM 905 N N . ALA A 1 117 ? 26.787 11.903 -25.631 1.00 93.00 117 ALA A N 1
ATOM 906 C CA . ALA A 1 117 ? 26.746 13.350 -25.458 1.00 93.00 117 ALA A CA 1
ATOM 907 C C . ALA A 1 117 ? 27.394 13.792 -24.137 1.00 93.00 117 ALA A C 1
ATOM 909 O O . ALA A 1 117 ? 28.065 14.826 -24.110 1.00 93.00 117 ALA A O 1
ATOM 910 N N . HIS A 1 118 ? 27.221 13.019 -23.062 1.00 91.56 118 HIS A N 1
ATOM 911 C CA . HIS A 1 118 ? 27.904 13.237 -21.784 1.00 91.56 118 HIS A CA 1
ATOM 912 C C . HIS A 1 118 ? 29.422 13.050 -21.911 1.00 91.56 118 HIS A C 1
ATOM 914 O O . HIS A 1 118 ? 30.179 13.944 -21.529 1.00 91.56 118 HIS A O 1
ATOM 920 N N . GLU A 1 119 ? 29.860 11.966 -22.555 1.00 90.12 119 GLU A N 1
ATOM 921 C CA . GLU A 1 119 ? 31.276 11.694 -22.856 1.00 90.12 119 GLU A CA 1
ATOM 922 C C . GLU A 1 119 ? 31.913 12.833 -23.672 1.00 90.12 119 GLU A C 1
ATOM 924 O O . GLU A 1 119 ? 32.956 13.377 -23.308 1.00 90.12 119 GLU A O 1
ATOM 929 N N . ARG A 1 120 ? 31.247 13.291 -24.743 1.00 93.00 120 ARG A N 1
ATOM 930 C CA . ARG A 1 120 ? 31.728 14.398 -25.596 1.00 93.00 120 ARG A CA 1
ATOM 931 C C . ARG A 1 120 ? 31.862 15.728 -24.853 1.00 93.00 120 ARG A C 1
ATOM 933 O O . ARG A 1 120 ? 32.665 16.568 -25.254 1.00 93.00 120 ARG A O 1
ATOM 940 N N . ARG A 1 121 ? 31.080 15.940 -23.792 1.00 92.25 121 ARG A N 1
ATOM 941 C CA . ARG A 1 121 ? 31.168 17.131 -22.930 1.00 92.25 121 ARG A CA 1
ATOM 942 C C . ARG A 1 121 ? 32.292 17.029 -21.893 1.00 92.25 121 ARG A C 1
ATOM 944 O O . ARG A 1 121 ? 32.495 17.986 -21.150 1.00 92.25 121 ARG A O 1
ATOM 951 N N . GLY A 1 122 ? 33.023 15.913 -21.852 1.00 88.44 122 GLY A N 1
ATOM 952 C CA . GLY A 1 122 ? 34.057 15.652 -20.853 1.00 88.44 122 GLY A CA 1
ATOM 953 C C . GLY A 1 122 ? 33.476 15.363 -19.470 1.00 88.44 122 GLY A C 1
ATOM 954 O O . GLY A 1 122 ? 34.086 15.730 -18.466 1.00 88.44 122 GLY A O 1
ATOM 955 N N . GLY A 1 123 ? 32.276 14.776 -19.413 1.00 84.94 123 GLY A N 1
ATOM 956 C CA . GLY A 1 123 ? 31.663 14.356 -18.160 1.00 84.94 123 GLY A CA 1
ATOM 957 C C . GLY A 1 123 ? 32.476 13.262 -17.448 1.00 84.94 123 GLY A C 1
ATOM 958 O O . GLY A 1 123 ? 33.284 12.578 -18.077 1.00 84.94 123 GLY A O 1
ATOM 959 N N . PRO A 1 124 ? 32.304 13.090 -16.125 1.00 84.88 124 PRO A N 1
ATOM 960 C CA . PRO A 1 124 ? 32.947 12.002 -15.394 1.00 84.88 124 PRO A CA 1
ATOM 961 C C . PRO A 1 124 ? 32.411 10.639 -15.849 1.00 84.88 124 PRO A C 1
ATOM 963 O O . PRO A 1 124 ? 31.269 10.542 -16.305 1.00 84.88 124 PRO A O 1
ATOM 966 N N . ALA A 1 125 ? 33.224 9.594 -15.673 1.00 81.75 125 ALA A N 1
ATOM 967 C CA . ALA A 1 125 ? 32.816 8.217 -15.932 1.00 81.75 125 ALA A CA 1
ATOM 968 C C . ALA A 1 125 ? 31.592 7.851 -15.078 1.00 81.75 125 ALA A C 1
ATOM 970 O O . ALA A 1 125 ? 31.611 8.039 -13.862 1.00 81.75 125 ALA A O 1
ATOM 971 N N . LEU A 1 126 ? 30.555 7.328 -15.731 1.00 82.19 126 LEU A N 1
ATOM 972 C CA . LEU A 1 126 ? 29.282 6.975 -15.105 1.00 82.19 126 LEU A CA 1
ATOM 973 C C . LEU A 1 126 ? 29.302 5.509 -14.657 1.00 82.19 126 LEU A C 1
ATOM 975 O O . LEU A 1 126 ? 29.627 4.630 -15.459 1.00 82.19 126 LEU A O 1
ATOM 979 N N . ALA A 1 127 ? 28.905 5.222 -13.415 1.00 77.81 127 ALA A N 1
ATOM 980 C CA . ALA A 1 127 ? 28.615 3.849 -12.988 1.00 77.81 127 ALA A CA 1
ATOM 981 C C . ALA A 1 127 ? 27.170 3.446 -13.335 1.00 77.81 127 ALA A C 1
ATOM 983 O O . ALA A 1 127 ? 26.881 2.264 -13.531 1.00 77.81 127 ALA A O 1
ATOM 984 N N . SER A 1 128 ? 26.265 4.422 -13.453 1.00 80.81 128 SER A N 1
ATOM 985 C CA . SER A 1 128 ? 24.886 4.229 -13.900 1.00 80.81 128 SER A CA 1
ATOM 986 C C . SER A 1 128 ? 24.395 5.391 -14.760 1.00 80.81 128 SER A C 1
ATOM 988 O O . SER A 1 128 ? 24.677 6.552 -14.473 1.00 80.81 128 SER A O 1
ATOM 990 N N . ILE A 1 129 ? 23.556 5.094 -15.760 1.00 81.62 129 ILE A N 1
ATOM 991 C CA . ILE A 1 129 ? 22.840 6.120 -16.537 1.00 81.62 129 ILE A CA 1
ATOM 992 C C . ILE A 1 129 ? 22.006 7.047 -15.628 1.00 81.62 129 ILE A C 1
ATOM 994 O O . ILE A 1 129 ? 21.799 8.215 -15.952 1.00 81.62 129 ILE A O 1
ATOM 998 N N . ASN A 1 130 ? 21.585 6.554 -14.454 1.00 81.88 130 ASN A N 1
ATOM 999 C CA . ASN A 1 130 ? 20.844 7.328 -13.459 1.00 81.88 130 ASN A CA 1
ATOM 1000 C C . ASN A 1 130 ? 21.615 8.532 -12.914 1.00 81.88 130 ASN A C 1
ATOM 1002 O O . ASN A 1 130 ? 20.975 9.493 -12.498 1.00 81.88 130 ASN A O 1
ATOM 1006 N N . GLU A 1 131 ? 22.949 8.522 -12.942 1.00 85.00 131 GLU A N 1
ATOM 1007 C CA . GLU A 1 131 ? 23.774 9.655 -12.495 1.00 85.00 131 GLU A CA 1
ATOM 1008 C C . GLU A 1 131 ? 23.600 10.900 -13.376 1.00 85.00 131 GLU A C 1
ATOM 1010 O O . GLU A 1 131 ? 23.930 12.006 -12.956 1.00 85.00 131 GLU A O 1
ATOM 1015 N N . MET A 1 132 ? 23.041 10.742 -14.581 1.00 82.25 132 MET A N 1
ATOM 1016 C CA . MET A 1 132 ? 22.651 11.861 -15.441 1.00 82.25 132 MET A CA 1
ATOM 1017 C C . MET A 1 132 ? 21.272 12.445 -15.087 1.00 82.25 132 MET A C 1
ATOM 1019 O O . MET A 1 132 ? 20.859 13.440 -15.683 1.00 82.25 132 MET A O 1
ATOM 1023 N N . SER A 1 133 ? 20.547 11.850 -14.135 1.00 83.81 133 SER A N 1
ATOM 1024 C CA . SER A 1 133 ? 19.293 12.411 -13.624 1.00 83.81 133 SER A CA 1
ATOM 1025 C C . SER A 1 133 ? 19.566 13.590 -12.691 1.00 83.81 133 SER A C 1
ATOM 1027 O O . SER A 1 133 ? 20.569 13.640 -11.983 1.00 83.81 133 SER A O 1
ATOM 1029 N N . THR A 1 134 ? 18.636 14.539 -12.654 1.00 77.75 134 THR A N 1
ATOM 1030 C CA . THR A 1 134 ? 18.677 15.688 -11.741 1.00 77.75 134 THR A CA 1
ATOM 1031 C C . THR A 1 134 ? 17.522 15.604 -10.743 1.00 77.75 134 THR A C 1
ATOM 1033 O O . THR A 1 134 ? 16.535 14.922 -11.023 1.00 77.75 134 THR A O 1
ATOM 1036 N N . PRO A 1 135 ? 17.557 16.348 -9.621 1.00 71.75 135 PRO A N 1
ATOM 1037 C CA . PRO A 1 135 ? 16.407 16.436 -8.716 1.00 71.75 135 PRO A CA 1
ATOM 1038 C C . PRO A 1 135 ? 15.115 16.926 -9.392 1.00 71.75 135 PRO A C 1
ATOM 1040 O O . PRO A 1 135 ? 14.031 16.695 -8.872 1.00 71.75 135 PRO A O 1
ATOM 1043 N N . ALA A 1 136 ? 15.226 17.613 -10.536 1.00 73.25 136 ALA A N 1
ATOM 1044 C CA . ALA A 1 136 ? 14.094 18.169 -11.270 1.00 73.25 136 ALA A CA 1
ATOM 1045 C C . ALA A 1 136 ? 13.581 17.269 -12.411 1.00 73.25 136 ALA A C 1
ATOM 1047 O O . ALA A 1 136 ? 12.457 17.471 -12.862 1.00 73.25 136 ALA A O 1
ATOM 1048 N N . ALA A 1 137 ? 14.382 16.317 -12.907 1.00 79.69 137 ALA A N 1
ATOM 1049 C CA . ALA A 1 137 ? 14.015 15.461 -14.039 1.00 79.69 137 ALA A CA 1
ATOM 1050 C C . ALA A 1 137 ? 14.874 14.190 -14.103 1.00 79.69 137 ALA A C 1
ATOM 1052 O O . ALA A 1 137 ? 16.102 14.261 -13.964 1.00 79.69 137 ALA A O 1
ATOM 1053 N N . LYS A 1 138 ? 14.243 13.041 -14.383 1.00 86.12 138 LYS A N 1
ATOM 1054 C CA . LYS A 1 138 ? 14.947 11.779 -14.651 1.00 86.12 138 L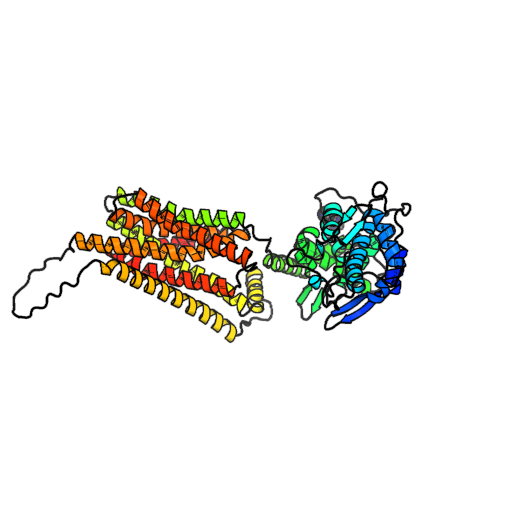YS A CA 1
ATOM 1055 C C . LYS A 1 138 ? 15.550 11.789 -16.055 1.00 86.12 138 LYS A C 1
ATOM 1057 O O . LYS A 1 138 ? 15.025 12.429 -16.961 1.00 86.12 138 LYS A O 1
ATOM 1062 N N . VAL A 1 139 ? 16.622 11.025 -16.256 1.00 85.69 139 VAL A N 1
ATOM 1063 C CA . VAL A 1 139 ? 17.312 10.917 -17.556 1.00 85.69 139 VAL A CA 1
ATOM 1064 C C . VAL A 1 139 ? 16.414 10.409 -18.698 1.00 85.69 139 VAL A C 1
ATOM 1066 O O . VAL A 1 139 ? 16.652 10.739 -19.854 1.00 85.69 139 VAL A O 1
ATOM 1069 N N . TRP A 1 140 ? 15.349 9.659 -18.404 1.00 88.25 140 TRP A N 1
ATOM 1070 C CA . TRP A 1 140 ? 14.387 9.227 -19.428 1.00 88.25 1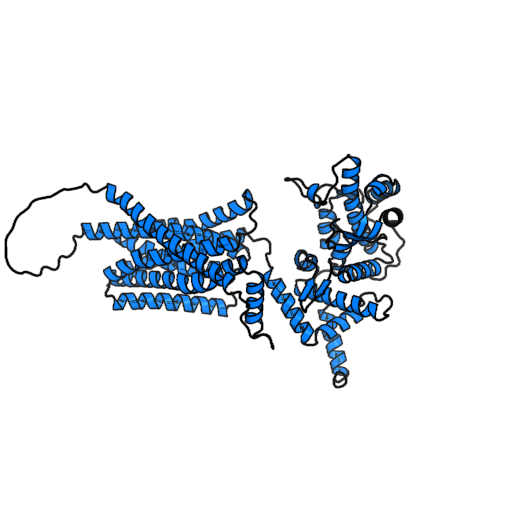40 TRP A CA 1
ATOM 1071 C C . TRP A 1 140 ? 13.401 10.319 -19.848 1.00 88.25 140 TRP A C 1
ATOM 1073 O O . TRP A 1 140 ? 12.840 10.222 -20.937 1.00 88.25 140 TRP A O 1
ATOM 1083 N N . ASP A 1 141 ? 13.232 11.361 -19.032 1.00 89.62 141 ASP A N 1
ATOM 1084 C CA . ASP A 1 141 ? 12.262 12.437 -19.256 1.00 89.62 141 ASP A CA 1
ATOM 1085 C C . ASP A 1 141 ? 12.892 13.671 -19.918 1.00 89.62 141 ASP A C 1
ATOM 1087 O O . ASP A 1 141 ? 12.183 14.579 -20.351 1.00 89.62 141 ASP A O 1
ATOM 1091 N N . VAL A 1 142 ? 14.225 13.725 -20.021 1.00 88.62 142 VAL A N 1
ATOM 1092 C CA . VAL A 1 142 ? 14.912 14.826 -20.708 1.00 88.62 142 VAL A CA 1
ATOM 1093 C C . VAL A 1 142 ? 14.892 14.632 -22.231 1.00 88.62 142 VAL A C 1
ATOM 1095 O O . VAL A 1 142 ? 14.851 13.495 -22.709 1.00 88.62 142 VAL A O 1
ATOM 1098 N N . PRO A 1 143 ? 14.966 15.719 -23.025 1.00 93.06 143 PRO A N 1
ATOM 1099 C CA . PRO A 1 143 ? 15.059 15.617 -24.479 1.00 93.06 143 PRO A CA 1
ATOM 1100 C C . PRO A 1 143 ? 16.252 14.751 -24.910 1.00 93.06 143 PRO A C 1
ATOM 1102 O O . PRO A 1 143 ? 17.405 15.115 -24.672 1.00 93.06 143 PRO A O 1
ATOM 1105 N N . ALA A 1 144 ? 15.970 13.618 -25.559 1.00 93.12 144 ALA A N 1
ATOM 1106 C CA . ALA A 1 144 ? 16.977 12.634 -25.952 1.00 93.12 144 ALA A CA 1
ATOM 1107 C C . ALA A 1 144 ? 17.430 12.819 -27.407 1.00 93.12 144 ALA A C 1
ATOM 1109 O O . ALA A 1 144 ? 18.619 12.736 -27.709 1.00 93.12 144 ALA A O 1
ATOM 1110 N N . GLY A 1 145 ? 16.500 13.132 -28.313 1.00 94.31 145 GLY A N 1
ATOM 1111 C CA . GLY A 1 145 ? 16.803 13.426 -29.715 1.00 94.31 145 GLY A CA 1
ATOM 1112 C C . GLY A 1 145 ? 15.551 13.626 -30.560 1.00 94.31 145 GLY A C 1
ATOM 1113 O O . GLY A 1 145 ? 14.442 13.637 -30.034 1.00 94.31 145 GLY A O 1
ATOM 1114 N N . GLN A 1 146 ? 15.732 13.823 -31.866 1.00 96.25 146 GLN A N 1
ATOM 1115 C CA . GLN A 1 146 ? 14.619 14.018 -32.794 1.00 96.25 146 GLN A CA 1
ATOM 1116 C C . GLN A 1 146 ? 14.322 12.749 -33.589 1.00 96.25 146 GLN A C 1
ATOM 1118 O O . GLN A 1 146 ? 15.242 12.086 -34.068 1.00 96.25 146 GLN A O 1
ATOM 1123 N N . VAL A 1 147 ? 13.036 12.452 -33.775 1.00 95.94 147 VAL A N 1
ATOM 1124 C CA . VAL A 1 147 ? 12.552 11.394 -34.670 1.00 95.94 147 VAL A CA 1
ATOM 1125 C C . VAL A 1 147 ? 11.438 11.980 -35.531 1.00 95.94 147 VAL A C 1
ATOM 1127 O O . VAL A 1 147 ? 10.424 12.431 -35.008 1.00 95.94 147 VAL A O 1
ATOM 1130 N N . GLY A 1 148 ? 11.639 12.013 -36.849 1.00 92.94 148 GLY A N 1
ATOM 1131 C CA . GLY A 1 148 ? 10.689 12.599 -37.800 1.00 92.94 148 GLY A CA 1
ATOM 1132 C C . GLY A 1 148 ? 10.321 14.059 -37.519 1.00 92.94 148 GLY A C 1
ATOM 1133 O O . GLY A 1 148 ? 9.155 14.437 -37.582 1.00 92.94 148 GLY A O 1
ATOM 1134 N N . GLY A 1 149 ? 11.314 14.877 -37.164 1.00 91.12 149 GLY A N 1
ATOM 1135 C CA . GLY A 1 149 ? 11.162 16.301 -36.848 1.00 91.12 149 GLY A CA 1
ATOM 1136 C C . GLY A 1 149 ? 10.584 16.614 -35.463 1.00 91.12 149 GLY A C 1
ATOM 1137 O O . GLY A 1 149 ? 10.580 17.777 -35.064 1.00 91.12 149 GLY A O 1
ATOM 1138 N N . GLU A 1 150 ? 10.128 15.610 -34.710 1.00 94.44 150 GLU A N 1
ATOM 1139 C CA . GLU A 1 150 ? 9.628 15.764 -33.342 1.00 94.44 150 GLU A CA 1
ATOM 1140 C C . GLU A 1 150 ? 10.771 15.545 -32.341 1.00 94.44 150 GLU A C 1
ATOM 1142 O O . GLU A 1 150 ? 11.484 14.545 -32.414 1.00 94.44 150 GLU A O 1
ATOM 1147 N N . GLN A 1 151 ? 10.961 16.479 -31.406 1.00 96.75 151 GLN A N 1
ATOM 1148 C CA . GLN A 1 151 ? 11.897 16.320 -30.292 1.00 96.75 151 GLN A CA 1
ATOM 1149 C C . GLN A 1 151 ? 11.259 15.423 -29.229 1.00 96.75 151 GLN A C 1
ATOM 1151 O O . GLN A 1 151 ? 10.211 15.779 -28.703 1.00 96.75 151 GLN A O 1
ATOM 1156 N N . LEU A 1 152 ? 11.903 14.299 -28.911 1.00 95.56 152 LEU A N 1
ATOM 1157 C CA . LEU A 1 152 ? 11.373 13.279 -28.006 1.00 95.56 152 LEU A CA 1
ATOM 1158 C C . LEU A 1 152 ? 12.349 12.956 -26.867 1.00 95.56 152 LEU A C 1
ATOM 1160 O O . LEU A 1 152 ? 13.576 12.989 -27.043 1.00 95.56 152 LEU A O 1
ATOM 1164 N N . SER A 1 153 ? 11.797 12.613 -25.707 1.00 95.44 153 SER A N 1
ATOM 1165 C CA . SER A 1 153 ? 12.485 11.921 -24.615 1.00 95.44 153 SER A CA 1
ATOM 1166 C C . SER A 1 153 ? 12.435 10.396 -24.800 1.00 95.44 153 SER A C 1
ATOM 1168 O O . SER A 1 153 ? 11.685 9.871 -25.630 1.00 95.44 153 SER A O 1
ATOM 1170 N N . LEU A 1 154 ? 13.239 9.656 -24.028 1.00 93.69 154 LEU A N 1
ATOM 1171 C CA . LEU A 1 154 ? 13.177 8.189 -24.041 1.00 93.69 154 LEU A CA 1
ATOM 1172 C C . LEU A 1 154 ? 11.829 7.688 -23.506 1.00 93.69 154 LEU A C 1
ATOM 1174 O O . LEU A 1 154 ? 11.244 6.775 -24.090 1.00 93.69 154 LEU A O 1
ATOM 1178 N N . GLY A 1 155 ? 11.312 8.321 -22.450 1.00 89.56 155 GLY A N 1
ATOM 1179 C CA . GLY A 1 155 ? 10.015 8.000 -21.859 1.00 89.56 155 GLY A CA 1
ATOM 1180 C C . GLY A 1 155 ? 8.852 8.241 -22.823 1.00 89.56 155 GLY A C 1
ATOM 1181 O O . GLY A 1 155 ? 7.930 7.432 -22.890 1.00 89.56 155 GLY A O 1
ATOM 1182 N N . GLU A 1 156 ? 8.905 9.296 -23.642 1.00 92.06 156 GLU A N 1
ATOM 1183 C CA . GLU A 1 156 ? 7.888 9.547 -24.673 1.00 92.06 156 GLU A CA 1
ATOM 1184 C C . GLU A 1 156 ? 7.898 8.469 -25.764 1.00 92.06 156 GLU A C 1
ATOM 1186 O O . GLU A 1 156 ? 6.834 8.015 -26.201 1.00 92.06 156 GLU A O 1
ATOM 1191 N N . ILE A 1 157 ? 9.082 8.012 -26.187 1.00 94.06 157 ILE A N 1
ATOM 1192 C CA . ILE A 1 157 ? 9.196 6.906 -27.146 1.00 94.06 157 ILE A CA 1
ATOM 1193 C C . ILE A 1 157 ? 8.647 5.614 -26.530 1.00 94.06 157 ILE A C 1
ATOM 1195 O O . ILE A 1 157 ? 7.814 4.950 -27.152 1.00 94.06 157 ILE A O 1
ATOM 1199 N N . GLU A 1 158 ? 9.063 5.273 -25.309 1.00 91.38 158 GLU A N 1
ATOM 1200 C CA . GLU A 1 158 ? 8.626 4.059 -24.620 1.00 91.38 158 GLU A CA 1
ATOM 1201 C C . GLU A 1 158 ? 7.113 4.060 -24.369 1.00 91.38 158 GLU A C 1
ATOM 1203 O O . GLU A 1 158 ? 6.406 3.159 -24.824 1.00 91.38 158 GLU A O 1
ATOM 1208 N N . HIS A 1 159 ? 6.593 5.053 -23.651 1.00 86.06 159 HIS A N 1
ATOM 1209 C CA . HIS A 1 159 ? 5.214 5.023 -23.178 1.00 86.06 159 HIS A CA 1
ATOM 1210 C C . HIS A 1 159 ? 4.214 5.368 -24.282 1.00 86.06 159 HIS A C 1
ATOM 1212 O O . HIS A 1 159 ? 3.186 4.699 -24.392 1.00 86.06 159 HIS A O 1
ATOM 1218 N N . HIS A 1 160 ? 4.498 6.371 -25.121 1.00 87.88 160 HIS A N 1
ATOM 1219 C CA . HIS A 1 160 ? 3.510 6.897 -26.070 1.00 87.88 160 HIS A CA 1
ATOM 1220 C C . HIS A 1 160 ? 3.649 6.321 -27.481 1.00 87.88 160 HIS A C 1
ATOM 1222 O O . HIS A 1 160 ? 2.635 6.055 -28.130 1.00 87.88 160 HIS A O 1
ATOM 1228 N N . LYS A 1 161 ? 4.878 6.130 -27.982 1.00 90.25 161 LYS A N 1
ATOM 1229 C CA . LYS A 1 161 ? 5.090 5.637 -29.357 1.00 90.25 161 LYS A CA 1
ATOM 1230 C C . LYS A 1 161 ? 5.109 4.106 -29.432 1.00 90.25 161 LYS A C 1
ATOM 1232 O O . LYS A 1 161 ? 4.614 3.549 -30.413 1.00 90.25 161 LYS A O 1
ATOM 1237 N N . LEU A 1 162 ? 5.627 3.433 -28.400 1.00 89.31 162 LEU A N 1
ATOM 1238 C CA . LEU A 1 162 ? 5.735 1.973 -28.328 1.00 89.31 162 LEU A CA 1
ATOM 1239 C C . LEU A 1 162 ? 4.592 1.337 -27.519 1.00 89.31 162 LEU A C 1
ATOM 1241 O O . LEU A 1 162 ? 3.670 0.764 -28.102 1.00 89.31 162 LEU A O 1
ATOM 1245 N N . ARG A 1 163 ? 4.611 1.449 -26.187 1.00 84.75 163 ARG A N 1
ATOM 1246 C CA . ARG A 1 163 ? 3.722 0.689 -25.289 1.00 84.75 163 ARG A CA 1
ATOM 1247 C C . ARG A 1 163 ? 2.241 0.969 -25.532 1.00 84.75 163 ARG A C 1
ATOM 1249 O O . ARG A 1 163 ? 1.488 0.035 -25.794 1.00 84.75 163 ARG A O 1
ATOM 1256 N N . ALA A 1 164 ? 1.834 2.241 -25.540 1.00 81.06 164 ALA A N 1
ATOM 1257 C CA . ALA A 1 164 ? 0.433 2.627 -25.744 1.00 81.06 164 ALA A CA 1
ATOM 1258 C C . ALA A 1 164 ? -0.132 2.225 -27.119 1.00 81.06 164 ALA A C 1
ATOM 1260 O O . ALA A 1 164 ? -1.348 2.130 -27.282 1.00 81.06 164 ALA A O 1
ATOM 1261 N N . ARG A 1 165 ? 0.734 2.011 -28.116 1.00 80.44 165 ARG A N 1
ATOM 1262 C CA . ARG A 1 165 ? 0.325 1.795 -29.508 1.00 80.44 165 ARG A CA 1
ATOM 1263 C C . ARG A 1 165 ? 0.363 0.334 -29.946 1.00 80.44 165 ARG A C 1
ATOM 1265 O O . ARG A 1 165 ? -0.426 -0.042 -30.811 1.00 80.44 165 ARG A O 1
ATOM 1272 N N . TRP A 1 166 ? 1.274 -0.464 -29.392 1.00 77.44 166 TRP A N 1
ATOM 1273 C CA . TRP A 1 166 ? 1.584 -1.797 -29.918 1.00 77.44 166 TRP A CA 1
ATOM 1274 C C . TRP A 1 166 ? 1.162 -2.954 -29.021 1.00 77.44 166 TRP A C 1
ATOM 1276 O O . TRP A 1 166 ? 0.979 -4.045 -29.550 1.00 77.44 166 TRP A O 1
ATOM 1286 N N . ASN A 1 167 ? 0.983 -2.728 -27.712 1.00 73.81 167 ASN A N 1
ATOM 1287 C CA . ASN A 1 167 ? 0.601 -3.764 -26.741 1.00 73.81 167 ASN A CA 1
ATOM 1288 C C . ASN A 1 167 ? 1.349 -5.103 -26.956 1.00 73.81 167 ASN A C 1
ATOM 1290 O O . ASN A 1 167 ? 0.742 -6.170 -27.033 1.00 73.81 167 ASN A O 1
ATOM 1294 N N . GLU A 1 168 ? 2.668 -5.025 -27.152 1.00 78.50 168 GLU A N 1
ATOM 1295 C CA . GLU A 1 168 ? 3.530 -6.157 -27.505 1.00 78.50 168 GLU A CA 1
ATOM 1296 C C . GLU A 1 168 ? 4.534 -6.401 -26.365 1.00 78.50 168 GLU A C 1
ATOM 1298 O O . GLU A 1 168 ? 5.490 -5.632 -26.230 1.00 78.50 168 GLU A O 1
ATOM 1303 N N . PRO A 1 169 ? 4.353 -7.451 -25.542 1.00 78.38 169 PRO A N 1
ATOM 1304 C CA . PRO A 1 169 ? 5.186 -7.682 -24.362 1.00 78.38 169 PRO A CA 1
ATOM 1305 C C . PRO A 1 169 ? 6.669 -7.911 -24.678 1.00 78.38 169 PRO A C 1
ATOM 1307 O O . PRO A 1 169 ? 7.537 -7.596 -23.862 1.00 78.38 169 PRO A O 1
ATOM 1310 N N . ALA A 1 170 ? 6.989 -8.411 -25.879 1.00 82.81 170 ALA A N 1
ATOM 1311 C CA . ALA A 1 170 ? 8.373 -8.589 -26.312 1.00 82.81 170 ALA A CA 1
ATOM 1312 C C . ALA A 1 170 ? 9.146 -7.260 -26.443 1.00 82.81 170 ALA A C 1
ATOM 1314 O O . ALA A 1 170 ? 10.378 -7.276 -26.461 1.00 82.81 170 ALA A O 1
ATOM 1315 N N . LEU A 1 171 ? 8.461 -6.107 -26.477 1.00 88.00 171 LEU A N 1
ATOM 1316 C CA . LEU A 1 171 ? 9.103 -4.788 -26.485 1.00 88.00 171 LEU A CA 1
ATOM 1317 C C . LEU A 1 171 ? 10.030 -4.576 -25.293 1.00 88.00 171 LEU A C 1
ATOM 1319 O O . LEU A 1 171 ? 11.106 -4.017 -25.479 1.00 88.00 171 LEU A O 1
ATOM 1323 N N . HIS A 1 172 ? 9.669 -5.093 -24.117 1.00 88.06 172 HIS A N 1
ATOM 1324 C CA . HIS A 1 172 ? 10.483 -4.991 -22.902 1.00 88.06 172 HIS A CA 1
ATOM 1325 C C . HIS A 1 172 ? 11.830 -5.696 -23.013 1.00 88.06 172 HIS A C 1
ATOM 1327 O O . HIS A 1 172 ? 12.776 -5.304 -22.342 1.00 88.06 172 HIS A O 1
ATOM 1333 N N . ALA A 1 173 ? 11.944 -6.693 -23.895 1.00 87.88 173 ALA A N 1
ATOM 1334 C CA . ALA A 1 173 ? 13.225 -7.296 -24.240 1.00 87.88 173 ALA A CA 1
ATOM 1335 C C . ALA A 1 173 ? 14.009 -6.455 -25.262 1.00 87.88 173 ALA A C 1
ATOM 1337 O O . ALA A 1 173 ? 15.220 -6.595 -25.367 1.00 87.88 173 ALA A O 1
ATOM 1338 N N . CYS A 1 174 ? 13.350 -5.608 -26.050 1.00 90.56 174 CYS A N 1
ATOM 1339 C CA . CYS A 1 174 ? 13.936 -4.971 -27.232 1.00 90.56 174 CYS A CA 1
ATOM 1340 C C . CYS A 1 174 ? 14.420 -3.535 -26.997 1.00 90.56 174 CYS A C 1
ATOM 1342 O O . CYS A 1 174 ? 15.301 -3.080 -27.729 1.00 90.56 174 CYS A O 1
ATOM 1344 N N . ILE A 1 175 ? 13.871 -2.834 -26.003 1.00 90.81 175 ILE A N 1
ATOM 1345 C CA . ILE A 1 175 ? 14.309 -1.492 -25.599 1.00 90.81 175 ILE A CA 1
ATOM 1346 C C . ILE A 1 175 ? 15.212 -1.582 -24.367 1.00 90.81 175 ILE A C 1
ATOM 1348 O O . ILE A 1 175 ? 14.842 -2.161 -23.349 1.00 90.81 175 ILE A O 1
ATOM 1352 N N . VAL A 1 176 ? 16.431 -1.050 -24.460 1.00 82.56 176 VAL A N 1
ATOM 1353 C CA . VAL A 1 176 ? 17.472 -1.284 -23.449 1.00 82.56 176 VAL A CA 1
ATOM 1354 C C . VAL A 1 176 ? 17.833 0.004 -22.728 1.00 82.56 176 VAL A C 1
ATOM 1356 O O . VAL A 1 176 ? 18.179 1.012 -23.337 1.00 82.56 176 VAL A O 1
ATOM 1359 N N . CYS A 1 177 ? 17.779 -0.054 -21.400 1.00 76.12 177 CYS A N 1
ATOM 1360 C CA . CYS A 1 177 ? 17.929 1.084 -20.498 1.00 76.12 177 CYS A CA 1
ATOM 1361 C C . CYS A 1 177 ? 19.394 1.419 -20.125 1.00 76.12 177 CYS A C 1
ATOM 1363 O O . CYS A 1 177 ? 19.630 2.166 -19.183 1.00 76.12 177 CYS A O 1
ATOM 1365 N N . ALA A 1 178 ? 20.376 0.811 -20.802 1.00 71.00 178 ALA A N 1
ATOM 1366 C CA . ALA A 1 178 ? 21.808 0.853 -20.467 1.00 71.00 178 ALA A CA 1
ATOM 1367 C C . ALA A 1 178 ? 22.182 0.389 -19.033 1.00 71.00 178 ALA A C 1
ATOM 1369 O O . ALA A 1 178 ? 23.275 0.689 -18.556 1.00 71.00 178 ALA A O 1
ATOM 1370 N N . SER A 1 179 ? 21.316 -0.380 -18.356 1.00 74.75 179 SER A N 1
ATOM 1371 C CA . SER A 1 179 ? 21.637 -1.083 -17.100 1.00 74.75 179 SER A CA 1
ATOM 1372 C C . SER A 1 179 ? 22.151 -2.501 -17.361 1.00 74.75 179 SER A C 1
ATOM 1374 O O . SER A 1 179 ? 21.646 -3.189 -18.248 1.00 74.75 179 SER A O 1
ATOM 1376 N N . ALA A 1 180 ? 23.074 -2.987 -16.524 1.00 70.81 180 ALA A N 1
ATOM 1377 C CA . ALA A 1 180 ? 23.559 -4.372 -16.560 1.00 70.81 180 ALA A CA 1
ATOM 1378 C C . ALA A 1 180 ? 22.460 -5.418 -16.274 1.00 70.81 180 ALA A C 1
ATOM 1380 O O . ALA A 1 180 ? 22.558 -6.555 -16.738 1.00 70.81 180 ALA A O 1
ATOM 1381 N N . SER A 1 181 ? 21.412 -5.030 -15.536 1.00 69.75 181 SER A N 1
ATOM 1382 C CA . SER A 1 181 ? 20.250 -5.875 -15.226 1.00 69.75 181 SER A CA 1
ATOM 1383 C C . SER A 1 181 ? 19.164 -5.865 -16.311 1.00 69.75 181 SER A C 1
ATOM 1385 O O . SER A 1 181 ? 18.262 -6.701 -16.268 1.00 69.75 181 SER A O 1
ATOM 1387 N N . CYS A 1 182 ? 19.241 -4.947 -17.283 1.00 79.19 182 CYS A N 1
ATOM 1388 C CA . CYS A 1 182 ? 18.314 -4.888 -18.415 1.00 79.19 182 CYS A CA 1
ATOM 1389 C C . CYS A 1 182 ? 18.649 -5.981 -19.460 1.00 79.19 182 CYS A C 1
ATOM 1391 O O . CYS A 1 182 ? 19.758 -6.531 -19.474 1.00 79.19 182 CYS A O 1
ATOM 1393 N N . PRO A 1 183 ? 17.704 -6.311 -20.360 1.00 86.56 183 PRO A N 1
ATOM 1394 C CA . PRO A 1 183 ? 17.969 -7.143 -21.528 1.00 86.56 183 PRO A CA 1
ATOM 1395 C C . PRO A 1 183 ? 19.144 -6.598 -22.337 1.00 86.56 183 PRO A C 1
ATOM 1397 O O . PRO A 1 183 ? 19.392 -5.394 -22.379 1.00 86.56 183 PRO A O 1
ATOM 1400 N N . ASN A 1 184 ? 19.890 -7.492 -22.979 1.00 89.19 184 ASN A N 1
ATOM 1401 C CA . ASN A 1 184 ? 21.072 -7.095 -23.733 1.00 89.19 184 ASN A CA 1
ATOM 1402 C C . ASN A 1 184 ? 20.698 -6.252 -24.949 1.00 89.19 184 ASN A C 1
ATOM 1404 O O . ASN A 1 184 ? 19.755 -6.580 -25.665 1.00 89.19 184 ASN A O 1
ATOM 1408 N N . LEU A 1 185 ? 21.504 -5.232 -25.248 1.00 92.25 185 LEU A N 1
ATOM 1409 C CA . LEU A 1 185 ? 21.448 -4.592 -26.556 1.00 92.25 185 LEU A CA 1
ATOM 1410 C C . LEU A 1 185 ? 21.906 -5.595 -27.625 1.00 92.25 185 LEU A C 1
ATOM 1412 O O . LEU A 1 185 ? 22.948 -6.243 -27.479 1.00 92.25 185 LEU A O 1
ATOM 1416 N N . ARG A 1 186 ? 21.105 -5.733 -28.685 1.00 91.69 186 ARG A N 1
ATOM 1417 C CA . ARG A 1 186 ? 21.376 -6.630 -29.813 1.00 91.69 186 ARG A CA 1
ATOM 1418 C C . ARG A 1 186 ? 22.486 -6.051 -30.698 1.00 91.69 186 ARG A C 1
ATOM 1420 O O . ARG A 1 186 ? 22.540 -4.845 -30.914 1.00 91.69 186 ARG A O 1
ATOM 1427 N N . ARG A 1 187 ? 23.346 -6.913 -31.253 1.00 92.38 187 ARG A N 1
ATOM 1428 C CA . ARG A 1 187 ? 24.448 -6.527 -32.163 1.00 92.38 187 ARG A CA 1
ATOM 1429 C C . ARG A 1 187 ? 23.991 -6.112 -33.572 1.00 92.38 187 ARG A C 1
ATOM 1431 O O . ARG A 1 187 ? 24.796 -5.633 -34.362 1.00 92.38 187 ARG A O 1
ATOM 1438 N N . GLU A 1 188 ? 22.722 -6.306 -33.905 1.00 92.69 188 GLU A N 1
ATOM 1439 C CA . GLU A 1 188 ? 22.131 -5.898 -35.182 1.00 92.69 188 GLU A CA 1
ATOM 1440 C C . GLU A 1 188 ? 20.908 -5.013 -34.946 1.00 92.69 188 GLU A C 1
ATOM 1442 O O . GLU A 1 188 ? 20.202 -5.163 -33.944 1.00 92.69 188 GLU A O 1
ATOM 1447 N N . ALA A 1 189 ? 20.658 -4.098 -35.881 1.00 94.81 189 ALA A N 1
ATOM 1448 C CA . ALA A 1 189 ? 19.480 -3.245 -35.835 1.00 94.81 189 ALA A CA 1
ATOM 1449 C C . ALA A 1 189 ? 18.204 -4.042 -36.154 1.00 94.81 189 ALA A C 1
ATOM 1451 O O . ALA A 1 189 ? 18.216 -4.987 -36.951 1.00 94.81 189 ALA A O 1
ATOM 1452 N N . PHE A 1 190 ? 17.081 -3.631 -35.566 1.00 93.31 190 PHE A N 1
ATOM 1453 C CA . PHE A 1 190 ? 15.780 -4.202 -35.898 1.00 93.31 190 PHE A CA 1
ATOM 1454 C C . PHE A 1 190 ? 15.352 -3.769 -37.304 1.00 93.31 190 PHE A C 1
ATOM 1456 O O . PHE A 1 190 ? 15.546 -2.616 -37.683 1.00 93.31 190 PHE A O 1
ATOM 1463 N N . CYS A 1 191 ? 14.762 -4.664 -38.092 1.00 89.00 191 CYS A N 1
ATOM 1464 C CA . CYS A 1 191 ? 14.244 -4.325 -39.418 1.00 89.00 191 CYS A CA 1
ATOM 1465 C C . CYS A 1 191 ? 12.877 -4.961 -39.647 1.00 89.00 191 CYS A C 1
ATOM 1467 O O . CYS A 1 191 ? 12.627 -6.080 -39.205 1.00 89.00 191 CYS A O 1
ATOM 1469 N N . ALA A 1 192 ? 11.988 -4.280 -40.374 1.00 82.44 192 ALA A N 1
ATOM 1470 C CA . ALA A 1 192 ? 10.615 -4.751 -40.564 1.00 82.44 192 ALA A CA 1
ATOM 1471 C C . ALA A 1 192 ? 10.530 -6.175 -41.142 1.00 82.44 192 ALA A C 1
ATOM 1473 O O . ALA A 1 192 ? 9.670 -6.954 -40.735 1.00 82.44 192 ALA A O 1
ATOM 1474 N N . ALA A 1 193 ? 11.453 -6.535 -42.042 1.00 79.88 193 ALA A N 1
ATOM 1475 C CA . ALA A 1 193 ? 11.488 -7.843 -42.696 1.00 79.88 193 ALA A CA 1
ATOM 1476 C C . ALA A 1 193 ? 11.710 -9.016 -41.724 1.00 79.88 193 ALA A C 1
ATOM 1478 O O . ALA A 1 193 ? 11.225 -10.116 -41.981 1.00 79.88 193 ALA A O 1
ATOM 1479 N N . ARG A 1 194 ? 12.436 -8.791 -40.620 1.00 80.38 194 ARG A N 1
ATOM 1480 C CA . ARG A 1 194 ? 12.758 -9.815 -39.609 1.00 80.38 194 ARG A CA 1
ATOM 1481 C C . ARG A 1 194 ? 12.290 -9.440 -38.207 1.00 80.38 194 ARG A C 1
ATOM 1483 O O . ARG A 1 194 ? 12.641 -10.121 -37.253 1.00 80.38 194 ARG A O 1
ATOM 1490 N N . LEU A 1 195 ? 11.473 -8.397 -38.068 1.00 81.25 195 LEU A N 1
ATOM 1491 C CA . LEU A 1 195 ? 11.167 -7.790 -36.776 1.00 81.25 195 LEU A CA 1
ATOM 1492 C C . LEU A 1 195 ? 10.637 -8.809 -35.765 1.00 81.25 195 LEU A C 1
ATOM 1494 O O . LEU A 1 195 ? 11.158 -8.902 -34.660 1.00 81.25 195 LEU A O 1
ATOM 1498 N N . ARG A 1 196 ? 9.659 -9.631 -36.163 1.00 78.69 196 ARG A N 1
ATOM 1499 C CA . ARG A 1 196 ? 9.094 -10.659 -35.279 1.00 78.69 196 ARG A CA 1
ATOM 1500 C C . ARG A 1 196 ? 10.139 -11.685 -34.837 1.00 78.69 196 ARG A C 1
ATOM 1502 O O . ARG A 1 196 ? 10.220 -11.994 -33.656 1.00 78.69 196 ARG A O 1
ATOM 1509 N N . GLU A 1 197 ? 10.939 -12.179 -35.778 1.00 73.81 197 GLU A N 1
ATOM 1510 C CA . GLU A 1 197 ? 12.020 -13.134 -35.511 1.00 73.81 197 GLU A CA 1
ATOM 1511 C C . GLU A 1 197 ? 13.048 -12.531 -34.540 1.00 73.81 197 GLU A C 1
ATOM 1513 O O . GLU A 1 197 ? 13.398 -13.154 -33.543 1.00 73.81 197 GLU A O 1
ATOM 1518 N N . GLN A 1 198 ? 13.468 -11.286 -34.777 1.00 81.94 198 GLN A N 1
ATOM 1519 C CA . GLN A 1 198 ? 14.441 -10.582 -33.938 1.00 81.94 198 GLN A CA 1
ATOM 1520 C C . GLN A 1 198 ? 13.920 -10.328 -32.518 1.00 81.94 198 GLN A C 1
ATOM 1522 O O . GLN A 1 198 ? 14.686 -10.456 -31.563 1.00 81.94 198 GLN A O 1
ATOM 1527 N N . MET A 1 199 ? 12.638 -9.978 -32.372 1.00 81.50 199 MET A N 1
ATOM 1528 C CA . MET A 1 199 ? 11.998 -9.779 -31.067 1.00 81.50 199 MET A CA 1
ATOM 1529 C C . MET A 1 199 ? 11.883 -11.099 -30.295 1.00 81.50 199 MET A C 1
ATOM 1531 O O . MET A 1 199 ? 12.246 -11.152 -29.120 1.00 81.50 199 MET A O 1
ATOM 1535 N N . ASP A 1 200 ? 11.454 -12.176 -30.959 1.00 71.56 200 ASP A N 1
ATOM 1536 C CA . ASP A 1 200 ? 11.360 -13.510 -30.354 1.00 71.56 200 ASP A CA 1
ATOM 1537 C C . ASP A 1 200 ? 12.742 -14.015 -29.893 1.00 71.56 200 ASP A C 1
ATOM 1539 O O . ASP A 1 200 ? 12.892 -14.523 -28.780 1.00 71.56 200 ASP A O 1
ATOM 1543 N N . GLU A 1 201 ? 13.779 -13.826 -30.714 1.00 75.81 201 GLU A N 1
ATOM 1544 C CA . GLU A 1 201 ? 15.162 -14.163 -30.360 1.00 75.81 201 GLU A CA 1
ATOM 1545 C C . GLU A 1 201 ? 15.688 -13.335 -29.184 1.00 75.81 201 GLU A C 1
ATOM 1547 O O . GLU A 1 201 ? 16.428 -13.862 -28.347 1.00 75.81 201 GLU A O 1
ATOM 1552 N N . GLN A 1 202 ? 15.310 -12.054 -29.096 1.00 84.50 202 GLN A N 1
ATOM 1553 C CA . GLN A 1 202 ? 15.693 -11.203 -27.970 1.00 84.50 202 GLN A CA 1
ATOM 1554 C C . GLN A 1 202 ? 15.076 -11.690 -26.663 1.00 84.50 202 GLN A C 1
ATOM 1556 O O . GLN A 1 202 ? 15.775 -11.812 -25.658 1.00 84.50 202 GLN A O 1
ATOM 1561 N N . VAL A 1 203 ? 13.784 -12.025 -26.684 1.00 80.56 203 VAL A N 1
ATOM 1562 C CA . VAL A 1 203 ? 13.091 -12.614 -25.533 1.00 80.56 203 VAL A CA 1
ATOM 1563 C C . VAL A 1 203 ? 13.780 -13.915 -25.122 1.00 80.56 203 VAL A C 1
ATOM 1565 O O . VAL A 1 203 ? 14.139 -14.079 -23.958 1.00 80.56 203 VAL A O 1
ATOM 1568 N N . ALA A 1 204 ? 14.042 -14.819 -26.069 1.00 72.50 204 ALA A N 1
ATOM 1569 C CA . ALA A 1 204 ? 14.709 -16.085 -25.774 1.00 72.50 204 ALA A CA 1
ATOM 1570 C C . ALA A 1 204 ? 16.105 -15.882 -25.158 1.00 72.50 204 ALA A C 1
ATOM 1572 O O . ALA A 1 204 ? 16.442 -16.525 -24.166 1.00 72.50 204 ALA A O 1
ATOM 1573 N N . THR A 1 205 ? 16.900 -14.959 -25.704 1.00 79.75 205 THR A N 1
ATOM 1574 C CA . THR A 1 205 ? 18.254 -14.657 -25.208 1.00 79.75 205 THR A CA 1
ATOM 1575 C C . THR A 1 205 ? 18.220 -14.050 -23.809 1.00 79.75 205 THR A C 1
ATOM 1577 O O . THR A 1 205 ? 19.032 -14.411 -22.956 1.00 79.75 205 THR A O 1
ATOM 1580 N N . TRP A 1 206 ? 17.259 -13.163 -23.548 1.00 84.56 206 TRP A N 1
ATOM 1581 C CA . TRP A 1 206 ? 17.056 -12.575 -22.231 1.00 84.56 206 TRP A CA 1
ATOM 1582 C C . TRP A 1 206 ? 16.745 -13.649 -21.184 1.00 84.56 206 TRP A C 1
ATOM 1584 O O . TRP A 1 206 ? 17.470 -13.745 -20.196 1.00 84.56 206 TRP A O 1
ATOM 1594 N N . PHE A 1 207 ? 15.753 -14.510 -21.431 1.00 79.31 207 PHE A N 1
ATOM 1595 C CA . PHE A 1 207 ? 15.375 -15.589 -20.509 1.00 79.31 207 PHE A CA 1
ATOM 1596 C C . PHE A 1 207 ? 16.420 -16.701 -20.387 1.00 79.31 207 PHE A C 1
ATOM 1598 O O . PHE A 1 207 ? 16.476 -17.370 -19.359 1.00 79.31 207 PHE A O 1
ATOM 1605 N N . ALA A 1 208 ? 17.266 -16.901 -21.399 1.00 76.44 208 ALA A N 1
ATOM 1606 C CA . ALA A 1 208 ? 18.383 -17.837 -21.316 1.00 76.44 208 ALA A CA 1
ATOM 1607 C C . ALA A 1 208 ? 19.502 -17.356 -20.380 1.00 76.44 208 ALA A C 1
ATOM 1609 O O . ALA A 1 208 ? 20.352 -18.158 -19.990 1.00 76.44 208 ALA A O 1
ATOM 1610 N N . ASN A 1 209 ? 19.530 -16.068 -20.025 1.00 77.56 209 ASN A N 1
ATOM 1611 C CA . ASN A 1 209 ? 20.549 -15.531 -19.142 1.00 77.56 209 ASN A CA 1
ATOM 1612 C C . ASN A 1 209 ? 20.129 -15.666 -17.660 1.00 77.56 209 ASN A C 1
ATOM 1614 O O . ASN A 1 209 ? 19.194 -14.979 -17.227 1.00 77.56 209 ASN A O 1
ATOM 1618 N N . PRO A 1 210 ? 20.855 -16.471 -16.855 1.00 72.38 210 PRO A N 1
ATOM 1619 C CA . PRO A 1 210 ? 20.495 -16.744 -15.465 1.00 72.38 210 PRO A CA 1
ATOM 1620 C C . PRO A 1 210 ? 20.633 -15.537 -14.535 1.00 72.38 210 PRO A C 1
ATOM 1622 O O . PRO A 1 210 ? 20.047 -15.526 -13.463 1.00 72.38 210 PRO A O 1
ATOM 1625 N N . THR A 1 211 ? 21.374 -14.504 -14.936 1.00 74.56 211 THR A N 1
ATOM 1626 C CA . THR A 1 211 ? 21.639 -13.337 -14.078 1.00 74.56 211 THR A CA 1
ATOM 1627 C C . THR A 1 211 ? 20.635 -12.197 -14.256 1.00 74.56 211 THR A C 1
ATOM 1629 O O . THR A 1 211 ? 20.585 -11.294 -13.429 1.00 74.56 211 THR A O 1
ATOM 1632 N N . LYS A 1 212 ? 19.832 -12.211 -15.330 1.00 77.00 212 LYS A N 1
ATOM 1633 C CA . LYS A 1 212 ? 18.961 -11.076 -15.710 1.00 77.00 212 LYS A CA 1
ATOM 1634 C C . LYS A 1 212 ? 17.572 -11.460 -16.219 1.00 77.00 212 LYS A C 1
ATOM 1636 O O . LYS A 1 212 ? 16.679 -10.612 -16.223 1.00 77.00 212 LYS A O 1
ATOM 1641 N N . GLY A 1 213 ? 17.395 -12.694 -16.689 1.00 74.31 213 GLY A N 1
ATOM 1642 C CA . GLY A 1 213 ? 16.132 -13.190 -17.230 1.00 74.31 213 GLY A CA 1
ATOM 1643 C C . GLY A 1 213 ? 15.482 -14.206 -16.312 1.00 74.31 213 GLY A C 1
ATOM 1644 O O . GLY A 1 213 ? 14.457 -13.915 -15.698 1.00 74.31 213 GLY A O 1
ATOM 1645 N N . LEU A 1 214 ? 16.072 -15.401 -16.242 1.00 72.75 214 LEU A N 1
ATOM 1646 C CA . LEU A 1 214 ? 15.535 -16.505 -15.456 1.00 72.75 214 LEU A CA 1
ATOM 1647 C C . LEU A 1 214 ? 16.639 -17.416 -14.930 1.00 72.75 214 LEU A C 1
ATOM 1649 O O . LEU A 1 214 ? 17.398 -17.987 -15.712 1.00 72.75 214 LEU A O 1
ATOM 1653 N N . ALA A 1 215 ? 16.656 -17.626 -13.616 1.00 64.31 215 ALA A N 1
ATOM 1654 C CA . ALA A 1 215 ? 17.486 -18.623 -12.948 1.00 64.31 215 ALA A CA 1
ATOM 1655 C C . ALA A 1 215 ? 16.618 -19.674 -12.251 1.00 64.31 215 ALA A C 1
ATOM 1657 O O . ALA A 1 215 ? 15.561 -19.374 -11.706 1.00 64.31 215 ALA A O 1
ATOM 1658 N N . TRP A 1 216 ? 17.078 -20.923 -12.279 1.00 60.72 216 TRP A N 1
ATOM 1659 C CA . TRP A 1 216 ? 16.510 -22.007 -11.486 1.00 60.72 216 TRP A CA 1
ATOM 1660 C C . TRP A 1 216 ? 17.631 -22.617 -10.656 1.00 60.72 216 TRP A C 1
ATOM 1662 O O . TRP A 1 216 ? 18.523 -23.251 -11.225 1.00 60.72 216 TRP A O 1
ATOM 1672 N N . ASP A 1 217 ? 17.573 -22.449 -9.339 1.00 48.22 217 ASP A N 1
ATOM 1673 C CA . ASP A 1 217 ? 18.549 -23.018 -8.412 1.00 48.22 217 ASP A CA 1
ATOM 1674 C C . ASP A 1 217 ? 17.858 -23.586 -7.171 1.00 48.22 217 ASP A C 1
ATOM 1676 O O . ASP A 1 217 ? 16.895 -23.016 -6.675 1.00 48.22 217 ASP A O 1
ATOM 1680 N N . ALA A 1 218 ? 18.307 -24.754 -6.707 1.00 46.44 218 ALA A N 1
ATOM 1681 C CA . ALA A 1 218 ? 17.813 -25.428 -5.499 1.00 46.44 218 ALA A CA 1
ATOM 1682 C C . ALA A 1 218 ? 16.272 -25.546 -5.344 1.00 46.44 218 ALA A C 1
ATOM 1684 O O . ALA A 1 218 ? 15.769 -25.701 -4.235 1.00 46.44 218 ALA A O 1
ATOM 1685 N N . GLY A 1 219 ? 15.511 -25.524 -6.447 1.00 43.41 219 GLY A N 1
ATOM 1686 C CA . GLY A 1 219 ? 14.041 -25.566 -6.425 1.00 43.41 219 GLY A CA 1
ATOM 1687 C C . GLY A 1 219 ? 13.358 -24.195 -6.367 1.00 43.41 219 GLY A C 1
ATOM 1688 O O . GLY A 1 219 ? 12.133 -24.140 -6.403 1.00 43.41 219 GLY A O 1
ATOM 1689 N N . GLN A 1 220 ? 14.129 -23.109 -6.336 1.00 42.94 220 GLN A N 1
ATOM 1690 C CA . GLN A 1 220 ? 13.661 -21.734 -6.461 1.00 42.94 220 GLN A CA 1
ATOM 1691 C C . GLN A 1 220 ? 13.810 -21.237 -7.905 1.00 42.94 220 GLN A C 1
ATOM 1693 O O . GLN A 1 220 ? 14.805 -21.501 -8.585 1.00 42.94 220 GLN A O 1
ATOM 1698 N N . LEU A 1 221 ? 12.790 -20.518 -8.373 1.00 55.41 221 LEU A N 1
ATOM 1699 C CA . LEU A 1 221 ? 12.754 -19.869 -9.679 1.00 55.41 221 LEU A CA 1
ATOM 1700 C C . LEU A 1 221 ? 12.902 -18.362 -9.478 1.00 55.41 221 LEU A C 1
ATOM 1702 O O . LEU A 1 221 ? 12.021 -17.722 -8.913 1.00 55.41 221 LEU A O 1
ATOM 1706 N N . THR A 1 222 ? 13.990 -17.794 -9.978 1.00 58.88 222 THR A N 1
ATOM 1707 C CA . THR A 1 222 ? 14.215 -16.349 -9.998 1.00 58.88 222 THR A CA 1
ATOM 1708 C C . THR A 1 222 ? 13.866 -15.815 -11.378 1.00 58.88 222 THR A C 1
ATOM 1710 O O . THR A 1 222 ? 14.342 -16.341 -12.386 1.00 58.88 222 THR A O 1
ATOM 1713 N N . LEU A 1 223 ? 13.048 -14.765 -11.433 1.00 67.75 223 LEU A N 1
ATOM 1714 C CA . LEU A 1 223 ? 12.618 -14.113 -12.669 1.00 67.75 223 LEU A CA 1
ATOM 1715 C C . LEU A 1 223 ? 13.031 -12.646 -12.693 1.00 67.75 223 LEU A C 1
ATOM 1717 O O . LEU A 1 223 ? 13.213 -12.011 -11.657 1.00 67.75 223 LEU A O 1
ATOM 1721 N N . SER A 1 224 ? 13.144 -12.094 -13.897 1.00 74.44 224 SER A N 1
ATOM 1722 C CA . SER A 1 224 ? 13.417 -10.674 -14.069 1.00 74.44 224 SER A CA 1
ATOM 1723 C C . SER A 1 224 ? 12.294 -9.801 -13.506 1.00 74.44 224 SER A C 1
ATOM 1725 O O . SER A 1 224 ? 11.125 -9.976 -13.861 1.00 74.44 224 SER A O 1
ATOM 1727 N N . ARG A 1 225 ? 12.661 -8.783 -12.715 1.00 66.75 225 ARG A N 1
ATOM 1728 C CA . ARG A 1 225 ? 11.724 -7.796 -12.141 1.00 66.75 225 ARG A CA 1
ATOM 1729 C C . ARG A 1 225 ? 10.950 -6.992 -13.190 1.00 66.75 225 ARG A C 1
ATOM 1731 O O . ARG A 1 225 ? 9.909 -6.435 -12.870 1.00 66.75 225 ARG A O 1
ATOM 1738 N N . ILE A 1 226 ? 11.394 -6.975 -14.447 1.00 73.19 226 ILE A N 1
ATOM 1739 C CA . ILE A 1 226 ? 10.659 -6.353 -15.563 1.00 73.19 226 ILE A CA 1
ATOM 1740 C C . ILE A 1 226 ? 9.255 -6.962 -15.713 1.00 73.19 226 ILE A C 1
ATOM 1742 O O . ILE A 1 226 ? 8.304 -6.242 -16.007 1.00 73.19 226 ILE A O 1
ATOM 1746 N N . LEU A 1 227 ? 9.101 -8.265 -15.452 1.00 66.56 227 LEU A N 1
ATOM 1747 C CA . LEU A 1 227 ? 7.797 -8.936 -15.493 1.00 66.56 227 LEU A CA 1
ATOM 1748 C C . LEU A 1 227 ? 6.841 -8.439 -14.401 1.00 66.56 227 LEU A C 1
ATOM 1750 O O . LEU A 1 227 ? 5.630 -8.447 -14.609 1.00 66.56 227 LEU A O 1
ATOM 1754 N N . LEU A 1 228 ? 7.381 -7.987 -13.266 1.00 58.75 228 LEU A N 1
ATOM 1755 C CA . LEU A 1 228 ? 6.624 -7.371 -12.179 1.00 58.75 228 LEU A CA 1
ATOM 1756 C C . LEU A 1 228 ? 6.286 -5.914 -12.524 1.00 58.75 228 LEU A C 1
ATOM 1758 O O . LEU A 1 228 ? 5.109 -5.557 -12.592 1.00 58.75 228 LEU A O 1
ATOM 1762 N N . TRP A 1 229 ? 7.312 -5.098 -12.802 1.00 61.94 229 TRP A N 1
ATOM 1763 C CA . TRP A 1 229 ? 7.184 -3.656 -13.051 1.00 61.94 229 TRP A CA 1
ATOM 1764 C C . TRP A 1 229 ? 6.247 -3.325 -14.215 1.00 61.94 229 TRP A C 1
ATOM 1766 O O . TRP A 1 229 ? 5.541 -2.320 -14.174 1.00 61.94 229 TRP A O 1
ATOM 1776 N N . PHE A 1 230 ? 6.214 -4.180 -15.240 1.00 68.38 230 PHE A N 1
ATOM 1777 C CA . PHE A 1 230 ? 5.393 -3.983 -16.433 1.00 68.38 230 PHE A CA 1
ATOM 1778 C C . PHE A 1 230 ? 4.321 -5.059 -16.612 1.00 68.38 230 PHE A C 1
ATOM 1780 O O . PHE A 1 230 ? 3.832 -5.252 -17.722 1.00 68.38 230 PHE A O 1
ATOM 1787 N N . SER A 1 231 ? 3.919 -5.745 -15.536 1.00 63.06 231 SER A N 1
ATOM 1788 C CA . SER A 1 231 ? 2.949 -6.854 -15.567 1.00 63.06 231 SER A CA 1
ATOM 1789 C C . SER A 1 231 ? 1.677 -6.552 -16.373 1.00 63.06 231 SER A C 1
ATOM 1791 O O . SER A 1 231 ? 1.198 -7.412 -17.111 1.00 63.06 231 SER A O 1
ATOM 1793 N N . LYS A 1 232 ? 1.167 -5.315 -16.322 1.00 66.69 232 LYS A N 1
ATOM 1794 C CA . LYS A 1 232 ? 0.024 -4.854 -17.127 1.00 66.69 232 LYS A CA 1
ATOM 1795 C C . LYS A 1 232 ? 0.237 -5.017 -18.635 1.00 66.69 232 LYS A C 1
ATOM 1797 O O . LYS A 1 232 ? -0.681 -5.451 -19.326 1.00 66.69 232 LYS A O 1
ATOM 1802 N N . ASP A 1 233 ? 1.436 -4.730 -19.134 1.00 69.25 233 ASP A N 1
ATOM 1803 C CA . ASP A 1 233 ? 1.765 -4.849 -20.558 1.00 69.25 233 ASP A CA 1
ATOM 1804 C C . ASP A 1 233 ? 1.850 -6.313 -21.008 1.00 69.25 233 ASP A C 1
ATOM 1806 O O . ASP A 1 233 ? 1.671 -6.613 -22.184 1.00 69.25 233 ASP A O 1
ATOM 1810 N N . PHE A 1 234 ? 2.090 -7.236 -20.073 1.00 69.69 234 PHE A N 1
ATOM 1811 C CA . PHE A 1 234 ? 2.025 -8.675 -20.322 1.00 69.69 234 PHE A CA 1
ATOM 1812 C C . PHE A 1 234 ? 0.591 -9.226 -20.255 1.00 69.69 234 PHE A C 1
ATOM 1814 O O . PHE A 1 234 ? 0.392 -10.397 -20.565 1.00 69.69 234 PHE A O 1
ATOM 1821 N N . GLY A 1 235 ? -0.407 -8.411 -19.887 1.00 61.62 235 GLY A N 1
ATOM 1822 C CA . GLY A 1 235 ? -1.794 -8.841 -19.668 1.00 61.62 235 GLY A CA 1
ATOM 1823 C C . GLY A 1 235 ? -2.121 -9.184 -18.210 1.00 61.62 235 GLY A C 1
ATOM 1824 O O . GLY A 1 235 ? -3.076 -9.912 -17.951 1.00 61.62 235 GLY A O 1
ATOM 1825 N N . GLY A 1 236 ? -1.324 -8.683 -17.265 1.00 54.19 236 GLY A N 1
ATOM 1826 C CA . GLY A 1 236 ? -1.410 -8.981 -15.838 1.00 54.19 236 GLY A CA 1
ATOM 1827 C C . GLY A 1 236 ? -0.352 -9.989 -15.388 1.00 54.19 236 GLY A C 1
ATOM 1828 O O . GLY A 1 236 ? 0.360 -10.599 -16.185 1.00 54.19 236 GLY A O 1
ATOM 1829 N N . ARG A 1 237 ? -0.246 -10.177 -14.076 1.00 58.31 237 ARG A N 1
ATOM 1830 C CA . ARG A 1 237 ? 0.821 -10.955 -13.422 1.00 58.31 237 ARG A CA 1
ATOM 1831 C C . ARG A 1 237 ? 0.820 -12.428 -13.813 1.00 58.31 237 ARG A C 1
ATOM 1833 O O . ARG A 1 237 ? 1.867 -12.990 -14.125 1.00 58.31 237 ARG A O 1
ATOM 1840 N N . GLN A 1 238 ? -0.367 -13.020 -13.909 1.00 54.69 238 GLN A N 1
ATOM 1841 C CA . GLN A 1 238 ? -0.535 -14.385 -14.402 1.00 54.69 238 GLN A CA 1
ATOM 1842 C C . GLN A 1 238 ? -0.085 -14.529 -15.866 1.00 54.69 238 GLN A C 1
ATOM 1844 O O . GLN A 1 238 ? 0.558 -15.510 -16.230 1.00 54.69 238 GLN A O 1
ATOM 1849 N N . ALA A 1 239 ? -0.358 -13.532 -16.707 1.00 58.91 239 ALA A N 1
ATOM 1850 C CA . ALA A 1 239 ? 0.058 -13.557 -18.104 1.00 58.91 239 ALA A CA 1
ATOM 1851 C C . ALA A 1 239 ? 1.571 -13.296 -18.267 1.00 58.91 239 ALA A C 1
ATOM 1853 O O . ALA A 1 239 ? 2.207 -13.895 -19.134 1.00 58.91 239 ALA A O 1
ATOM 1854 N N . ALA A 1 240 ? 2.178 -12.493 -17.384 1.00 61.28 240 ALA A N 1
ATOM 1855 C CA . ALA A 1 240 ? 3.631 -12.320 -17.292 1.00 61.28 240 ALA A CA 1
ATOM 1856 C C . ALA A 1 240 ? 4.342 -13.621 -16.871 1.00 61.28 240 ALA A C 1
ATOM 1858 O O . ALA A 1 240 ? 5.355 -14.008 -17.458 1.00 61.28 240 ALA A O 1
ATOM 1859 N N . ALA A 1 241 ? 3.771 -14.334 -15.897 1.00 61.72 241 ALA A N 1
ATOM 1860 C CA . ALA A 1 241 ? 4.207 -15.663 -15.480 1.00 61.72 241 ALA A CA 1
ATOM 1861 C C . ALA A 1 241 ? 4.150 -16.676 -16.636 1.00 61.72 241 ALA A C 1
ATOM 1863 O O . ALA A 1 241 ? 5.137 -17.359 -16.930 1.00 61.72 241 ALA A O 1
ATOM 1864 N N . ASP A 1 242 ? 3.018 -16.730 -17.340 1.00 62.16 242 ASP A N 1
ATOM 1865 C CA . ASP A 1 242 ? 2.838 -17.585 -18.512 1.00 62.16 242 ASP A CA 1
ATOM 1866 C C . ASP A 1 242 ? 3.829 -17.238 -19.632 1.00 62.16 242 ASP A C 1
ATOM 1868 O O . ASP A 1 242 ? 4.371 -18.135 -20.286 1.00 62.16 242 ASP A O 1
ATOM 1872 N N . PHE A 1 243 ? 4.101 -15.948 -19.846 1.00 68.56 243 PHE A N 1
ATOM 1873 C CA . PHE A 1 243 ? 5.085 -15.467 -20.813 1.00 68.56 243 PHE A CA 1
ATOM 1874 C C . PHE A 1 243 ? 6.500 -15.968 -20.483 1.00 68.56 243 PHE A C 1
ATOM 1876 O O . PHE A 1 243 ? 7.170 -16.529 -21.354 1.00 68.56 243 PHE A O 1
ATOM 1883 N N . ALA A 1 244 ? 6.925 -15.867 -19.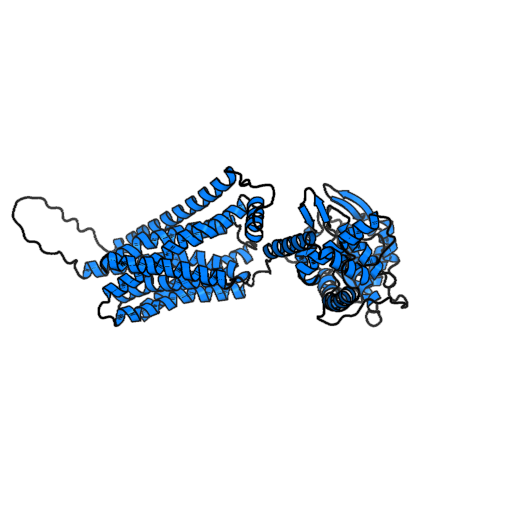220 1.00 66.25 244 ALA A N 1
ATOM 1884 C CA . ALA A 1 244 ? 8.224 -16.364 -18.762 1.00 66.25 244 ALA A CA 1
ATOM 1885 C C . ALA A 1 244 ? 8.371 -17.885 -18.929 1.00 66.25 244 ALA A C 1
ATOM 1887 O O . ALA A 1 244 ? 9.403 -18.380 -19.390 1.00 66.25 244 ALA A O 1
ATOM 1888 N N . LEU A 1 245 ? 7.323 -18.647 -18.607 1.00 63.88 245 LEU A N 1
ATOM 1889 C CA . LEU A 1 245 ? 7.330 -20.105 -18.744 1.00 63.88 245 LEU A CA 1
ATOM 1890 C C . LEU A 1 245 ? 7.350 -20.558 -20.210 1.00 63.88 245 LEU A C 1
ATOM 1892 O O . LEU A 1 245 ? 8.028 -21.534 -20.546 1.00 63.88 245 LEU A O 1
ATOM 1896 N N . ARG A 1 246 ? 6.654 -19.840 -21.101 1.00 63.41 246 ARG A N 1
ATOM 1897 C CA . ARG A 1 246 ? 6.729 -20.073 -22.554 1.00 63.41 246 ARG A CA 1
ATOM 1898 C C . ARG A 1 246 ? 8.137 -19.820 -23.074 1.00 63.41 246 ARG A C 1
ATOM 1900 O O . ARG A 1 246 ? 8.669 -20.663 -23.798 1.00 63.41 246 ARG A O 1
ATOM 1907 N N . ALA A 1 247 ? 8.763 -18.722 -22.656 1.00 61.84 247 ALA A N 1
ATOM 1908 C CA . ALA A 1 247 ? 10.146 -18.428 -23.008 1.00 61.84 247 ALA A CA 1
ATOM 1909 C C . ALA A 1 247 ? 11.108 -19.522 -22.502 1.00 61.84 247 ALA A C 1
ATOM 1911 O O . ALA A 1 247 ? 11.949 -19.998 -23.263 1.00 61.84 247 ALA A O 1
ATOM 1912 N N . LEU A 1 248 ? 10.926 -20.022 -21.272 1.00 60.22 248 LEU A N 1
ATOM 1913 C CA . LEU A 1 248 ? 11.715 -21.131 -20.719 1.00 60.22 248 LEU A CA 1
ATOM 1914 C C . LEU A 1 248 ? 11.574 -22.431 -21.526 1.00 60.22 248 LEU A C 1
ATOM 1916 O O . LEU A 1 248 ? 12.565 -23.130 -21.761 1.00 60.22 248 LEU A O 1
ATOM 1920 N N . PHE A 1 249 ? 10.355 -22.771 -21.953 1.00 56.06 249 PHE A N 1
ATOM 1921 C CA . PHE A 1 249 ? 10.120 -23.946 -22.792 1.00 56.06 249 PHE A CA 1
ATOM 1922 C C . PHE A 1 249 ? 10.869 -23.834 -24.125 1.00 56.06 249 PHE A C 1
ATOM 1924 O O . PHE A 1 249 ? 11.531 -24.786 -24.542 1.00 56.06 249 PHE A O 1
ATOM 1931 N N . VAL A 1 250 ? 10.826 -22.656 -24.752 1.00 53.09 250 VAL A N 1
ATOM 1932 C CA . VAL A 1 250 ? 11.528 -22.373 -26.010 1.00 53.09 250 VAL A CA 1
ATOM 1933 C C . VAL A 1 250 ? 13.040 -22.504 -25.824 1.00 53.09 250 VAL A C 1
ATOM 1935 O O . VAL A 1 250 ? 13.664 -23.292 -26.536 1.00 53.09 250 VAL A O 1
ATOM 1938 N N . VAL A 1 251 ? 13.617 -21.864 -24.802 1.00 53.09 251 VAL A N 1
ATOM 1939 C CA . VAL A 1 251 ? 15.058 -21.935 -24.493 1.00 53.09 251 VAL A CA 1
ATOM 1940 C C . VAL A 1 251 ? 15.523 -23.379 -24.253 1.00 53.09 251 VAL A C 1
ATOM 1942 O O . VAL A 1 251 ? 16.512 -23.820 -24.841 1.00 53.09 251 VAL A O 1
ATOM 1945 N N . LYS A 1 252 ? 14.793 -24.167 -23.448 1.00 53.00 252 LYS A N 1
ATOM 1946 C CA . LYS A 1 252 ? 15.142 -25.580 -23.200 1.00 53.00 252 LYS A CA 1
ATOM 1947 C C . LYS A 1 252 ? 14.958 -26.462 -24.436 1.00 53.00 252 LYS A C 1
ATOM 1949 O O . LYS A 1 252 ? 15.726 -27.404 -24.625 1.00 53.00 252 LYS A O 1
ATOM 1954 N N . SER A 1 253 ? 13.977 -26.163 -25.287 1.00 47.00 253 SER A N 1
ATOM 1955 C CA . SER A 1 253 ? 13.769 -26.892 -26.543 1.00 47.00 253 SER A CA 1
ATOM 1956 C C . SER A 1 253 ? 14.872 -26.614 -27.575 1.00 47.00 253 SER A C 1
ATOM 1958 O O . SER A 1 253 ? 15.296 -27.535 -28.271 1.00 47.00 253 SER A O 1
ATOM 1960 N N . MET A 1 254 ? 15.431 -25.397 -27.607 1.00 43.06 254 MET A N 1
ATOM 1961 C CA . MET A 1 254 ? 16.558 -25.034 -28.477 1.00 43.06 254 MET A CA 1
ATOM 1962 C C . MET A 1 254 ? 17.848 -25.797 -28.133 1.00 43.06 254 MET A C 1
ATOM 1964 O O . MET A 1 254 ? 18.576 -26.208 -29.037 1.00 43.06 254 MET A O 1
ATOM 1968 N N . GLY A 1 255 ? 18.098 -26.081 -26.849 1.00 37.44 255 GLY A N 1
ATOM 1969 C CA . GLY A 1 255 ? 19.231 -26.909 -26.407 1.00 37.44 255 GLY A CA 1
ATOM 1970 C C . GLY A 1 255 ? 19.176 -28.374 -26.874 1.00 37.44 255 GLY A C 1
ATOM 1971 O O . GLY A 1 255 ? 20.204 -29.045 -26.911 1.00 37.44 255 GLY A O 1
ATOM 1972 N N . ALA A 1 256 ? 18.002 -28.872 -27.283 1.00 32.34 256 ALA A N 1
ATOM 1973 C CA . ALA A 1 256 ? 17.791 -30.246 -27.749 1.00 32.34 256 ALA A CA 1
ATOM 1974 C C . ALA A 1 256 ? 17.898 -30.417 -29.283 1.00 32.34 256 ALA A C 1
ATOM 1976 O O . ALA A 1 256 ? 17.497 -31.450 -29.819 1.00 32.34 256 ALA A O 1
ATOM 1977 N N . GLY A 1 257 ? 18.447 -29.432 -30.004 1.00 29.53 257 GLY A N 1
ATOM 1978 C CA . GLY A 1 257 ? 18.613 -29.500 -31.462 1.00 29.53 257 GLY A CA 1
ATOM 1979 C C . GLY A 1 257 ? 17.394 -29.030 -32.262 1.00 29.53 257 GLY A C 1
ATOM 1980 O O . GLY A 1 257 ? 17.194 -29.469 -33.395 1.00 29.53 257 GLY A O 1
ATOM 1981 N N . VAL A 1 258 ? 16.584 -28.128 -31.703 1.00 30.97 258 VAL A N 1
ATOM 1982 C CA . VAL A 1 258 ? 15.483 -27.472 -32.423 1.00 30.97 258 VAL A CA 1
ATOM 1983 C C . VAL A 1 258 ? 16.020 -26.200 -33.086 1.00 30.97 258 VAL A C 1
ATOM 1985 O O . VAL A 1 258 ? 16.387 -25.243 -32.410 1.00 30.97 258 VAL A O 1
ATOM 1988 N N . ARG A 1 259 ? 16.108 -26.194 -34.424 1.00 29.11 259 ARG A N 1
ATOM 1989 C CA . ARG A 1 259 ? 16.440 -24.985 -35.202 1.00 29.11 259 ARG A CA 1
ATOM 1990 C C . ARG A 1 259 ? 15.286 -23.986 -35.117 1.00 29.11 259 ARG A C 1
ATOM 1992 O O . ARG A 1 259 ? 14.150 -24.411 -35.303 1.00 29.11 259 ARG A O 1
ATOM 1999 N N . HIS A 1 260 ? 15.626 -22.711 -34.881 1.00 33.91 260 HIS A N 1
ATOM 2000 C CA . HIS A 1 260 ? 14.797 -21.496 -34.973 1.00 33.91 260 HIS A CA 1
ATOM 2001 C C . HIS A 1 260 ? 13.294 -21.767 -35.124 1.00 33.91 260 HIS A C 1
ATOM 2003 O O . HIS A 1 260 ? 12.766 -21.850 -36.232 1.00 33.91 260 HIS A O 1
ATOM 2009 N N . MET A 1 261 ? 12.611 -21.906 -33.991 1.00 31.83 261 MET A N 1
ATOM 2010 C CA . MET A 1 261 ? 11.157 -21.862 -33.936 1.00 31.83 261 MET A CA 1
ATOM 2011 C C . MET A 1 261 ? 10.786 -20.449 -33.494 1.00 31.83 261 MET A C 1
ATOM 2013 O O . MET A 1 261 ? 10.963 -20.105 -32.328 1.00 31.83 261 MET A O 1
ATOM 2017 N N . ALA A 1 262 ? 10.304 -19.626 -34.430 1.00 37.56 262 ALA A N 1
ATOM 2018 C CA . ALA A 1 262 ? 9.537 -18.433 -34.078 1.00 37.56 262 ALA A CA 1
ATOM 2019 C C . ALA A 1 262 ? 8.420 -18.839 -33.100 1.00 37.56 262 ALA A C 1
ATOM 2021 O O . ALA A 1 262 ? 7.963 -19.988 -33.141 1.00 37.56 262 ALA A O 1
ATOM 2022 N N . LEU A 1 263 ? 7.996 -17.930 -32.218 1.00 40.88 263 LEU A N 1
ATOM 2023 C CA . LEU A 1 263 ? 6.933 -18.166 -31.233 1.00 40.88 263 LEU A CA 1
ATOM 2024 C C . LEU A 1 263 ? 5.570 -18.315 -31.943 1.00 40.88 263 LEU A C 1
ATOM 2026 O O . LEU A 1 263 ? 4.695 -17.458 -31.863 1.00 40.88 263 LEU A O 1
ATOM 2030 N N . ASP A 1 264 ? 5.395 -19.412 -32.677 1.00 36.59 264 ASP A N 1
ATOM 2031 C CA . ASP A 1 264 ? 4.184 -19.744 -33.412 1.00 36.59 264 ASP A CA 1
ATOM 2032 C C . ASP A 1 264 ? 3.052 -20.082 -32.427 1.00 36.59 264 ASP A C 1
ATOM 2034 O O . ASP A 1 264 ? 3.255 -20.660 -31.350 1.00 36.59 264 ASP A O 1
ATOM 2038 N N . SER A 1 265 ? 1.832 -19.736 -32.822 1.00 40.38 265 SER A N 1
ATOM 2039 C CA . SER A 1 265 ? 0.564 -20.066 -32.168 1.00 40.38 265 SER A CA 1
ATOM 2040 C C . SER A 1 265 ? 0.469 -21.533 -31.717 1.00 40.38 265 SER A C 1
ATOM 2042 O O . SER A 1 265 ? -0.074 -21.819 -30.648 1.00 40.38 265 SER A O 1
ATOM 2044 N N . GLU A 1 266 ? 1.069 -22.460 -32.467 1.00 38.50 266 GLU A N 1
ATOM 2045 C CA . GLU A 1 266 ? 1.072 -23.891 -32.161 1.00 38.50 266 GLU A CA 1
ATOM 2046 C C . GLU A 1 266 ? 2.036 -24.272 -31.018 1.00 38.50 266 GLU A C 1
ATOM 2048 O O . GLU A 1 266 ? 1.716 -25.127 -30.189 1.00 38.50 266 GLU A O 1
ATOM 2053 N N . VAL A 1 267 ? 3.195 -23.610 -30.905 1.00 38.12 267 VAL A N 1
ATOM 2054 C CA . VAL A 1 267 ? 4.133 -23.806 -29.780 1.00 38.12 267 VAL A CA 1
ATOM 2055 C C . VAL A 1 267 ? 3.556 -23.199 -28.508 1.00 38.12 267 VAL A C 1
ATOM 2057 O O . VAL A 1 267 ? 3.624 -23.820 -27.450 1.00 38.12 267 VAL A O 1
ATOM 2060 N N . ASN A 1 268 ? 2.903 -22.042 -28.625 1.00 39.16 268 ASN A N 1
ATOM 2061 C CA . ASN A 1 268 ? 2.145 -21.419 -27.543 1.00 39.16 268 ASN A CA 1
ATOM 2062 C C . ASN A 1 268 ? 1.018 -22.329 -27.025 1.00 39.16 268 ASN A C 1
ATOM 2064 O O . ASN A 1 268 ? 0.868 -22.488 -25.812 1.00 39.16 268 ASN A O 1
ATOM 2068 N N . ALA A 1 269 ? 0.279 -22.991 -27.921 1.00 43.31 269 ALA A N 1
ATOM 2069 C CA . ALA A 1 269 ? -0.745 -23.968 -27.551 1.00 43.31 269 ALA A CA 1
ATOM 2070 C C . ALA A 1 269 ? -0.149 -25.204 -26.847 1.00 43.31 269 ALA A C 1
ATOM 2072 O O . ALA A 1 269 ? -0.689 -25.666 -25.840 1.00 43.31 269 ALA A O 1
ATOM 2073 N N . ARG A 1 270 ? 1.000 -25.710 -27.317 1.00 39.22 270 ARG A N 1
ATOM 2074 C CA . ARG A 1 270 ? 1.708 -26.847 -26.696 1.00 39.22 270 ARG A CA 1
ATOM 2075 C C . ARG A 1 270 ? 2.338 -26.493 -25.345 1.00 39.22 270 ARG A C 1
ATOM 2077 O O . ARG A 1 270 ? 2.290 -27.311 -24.429 1.00 39.22 270 ARG A O 1
ATOM 2084 N N . ALA A 1 271 ? 2.878 -25.285 -25.192 1.00 38.41 271 ALA A N 1
ATOM 2085 C CA . ALA A 1 271 ? 3.400 -24.771 -23.928 1.00 38.41 271 ALA A CA 1
ATOM 2086 C C . ALA A 1 271 ? 2.271 -24.588 -22.899 1.00 38.41 271 ALA A C 1
ATOM 2088 O O . ALA A 1 271 ? 2.397 -25.068 -21.776 1.00 38.41 271 ALA A O 1
ATOM 2089 N N . ALA A 1 272 ? 1.127 -24.022 -23.305 1.00 39.84 272 ALA A N 1
ATOM 2090 C CA . ALA A 1 272 ? -0.074 -23.924 -22.469 1.00 39.84 272 ALA A CA 1
ATOM 2091 C C . ALA A 1 272 ? -0.625 -25.307 -22.059 1.00 39.84 272 ALA A C 1
ATOM 2093 O O . ALA A 1 272 ? -1.053 -25.518 -20.923 1.00 39.84 272 ALA A O 1
ATOM 2094 N N . GLN A 1 273 ? -0.553 -26.296 -22.955 1.00 41.78 273 GLN A N 1
ATOM 2095 C CA . GLN A 1 273 ? -0.920 -27.679 -22.651 1.00 41.78 273 GLN A CA 1
ATOM 2096 C C . GLN A 1 273 ? 0.073 -28.343 -21.679 1.00 41.78 273 GLN A C 1
ATOM 2098 O O . GLN A 1 273 ? -0.345 -29.078 -20.785 1.00 41.78 273 GLN A O 1
ATOM 2103 N N . ALA A 1 274 ? 1.377 -28.077 -21.798 1.00 36.53 274 ALA A N 1
ATOM 2104 C CA . ALA A 1 274 ? 2.396 -28.584 -20.876 1.00 36.53 274 ALA A CA 1
ATOM 2105 C C . ALA A 1 274 ? 2.256 -27.977 -19.469 1.00 36.53 274 ALA A C 1
ATOM 2107 O O . ALA A 1 274 ? 2.348 -28.710 -18.484 1.00 36.53 274 ALA A O 1
ATOM 2108 N N . VAL A 1 275 ? 1.935 -26.684 -19.404 1.00 38.72 275 VAL A N 1
ATOM 2109 C CA . VAL A 1 275 ? 1.590 -25.908 -18.204 1.00 38.72 275 VAL A CA 1
ATOM 2110 C C . VAL A 1 275 ? 0.393 -26.495 -17.436 1.00 38.72 275 VAL A C 1
ATOM 2112 O O . VAL A 1 275 ? 0.375 -26.485 -16.207 1.00 38.72 275 VAL A O 1
ATOM 2115 N N . SER A 1 276 ? -0.575 -27.097 -18.134 1.00 40.16 276 SER A N 1
ATOM 2116 C CA . SER A 1 276 ? -1.757 -27.713 -17.507 1.00 40.16 276 SER A CA 1
ATOM 2117 C C . SER A 1 276 ? -1.483 -28.999 -16.706 1.00 40.16 276 SER A C 1
ATOM 2119 O O . SER A 1 276 ? -2.376 -29.499 -16.018 1.00 40.16 276 SER A O 1
ATOM 2121 N N . HIS A 1 277 ? -0.261 -29.545 -16.755 1.00 42.69 277 HIS A N 1
ATOM 2122 C CA . HIS A 1 277 ? 0.125 -30.664 -15.898 1.00 42.69 277 HIS A CA 1
ATOM 2123 C C . HIS A 1 277 ? 0.382 -30.153 -14.474 1.00 42.69 277 HIS A C 1
ATOM 2125 O O . HIS A 1 277 ? 1.245 -29.303 -14.276 1.00 42.69 277 HIS A O 1
ATOM 2131 N N . GLY A 1 278 ? -0.344 -30.705 -13.493 1.00 35.91 278 GLY A N 1
ATOM 2132 C CA . GLY A 1 278 ? -0.497 -30.194 -12.117 1.00 35.91 278 GLY A CA 1
ATOM 2133 C C . GLY A 1 278 ? 0.718 -29.522 -11.464 1.00 35.91 278 GLY A C 1
ATOM 2134 O O . GLY A 1 278 ? 0.551 -28.474 -10.868 1.00 35.91 278 GLY A O 1
ATOM 2135 N N . LYS A 1 279 ? 1.946 -30.011 -11.677 1.00 37.25 279 LYS A N 1
ATOM 2136 C CA . LYS A 1 279 ? 3.170 -29.418 -11.104 1.00 37.25 279 LYS A CA 1
ATOM 2137 C C . LYS A 1 279 ? 3.505 -28.001 -11.595 1.00 37.25 279 LYS A C 1
ATOM 2139 O O . LYS A 1 279 ? 4.081 -27.231 -10.840 1.00 37.25 279 LYS A O 1
ATOM 2144 N N . ILE A 1 280 ? 3.188 -27.659 -12.848 1.00 37.81 280 ILE A N 1
ATOM 2145 C CA . ILE A 1 280 ? 3.421 -26.307 -13.390 1.00 37.81 280 ILE A CA 1
ATOM 2146 C C . ILE A 1 280 ? 2.235 -25.395 -13.065 1.00 37.81 280 ILE A C 1
ATOM 2148 O O . ILE A 1 280 ? 2.435 -24.216 -12.814 1.00 37.81 280 ILE A O 1
ATOM 2152 N N . ARG A 1 281 ? 1.015 -25.938 -12.982 1.00 39.22 281 ARG A N 1
ATOM 2153 C CA . ARG A 1 281 ? -0.157 -25.191 -12.508 1.00 39.22 281 ARG A CA 1
ATOM 2154 C C . ARG A 1 281 ? 0.002 -24.746 -11.055 1.00 39.22 281 ARG A C 1
ATOM 2156 O O . ARG A 1 281 ? -0.353 -23.620 -10.734 1.00 39.22 281 ARG A O 1
ATOM 2163 N N . ASP A 1 282 ? 0.568 -25.601 -10.209 1.00 39.06 282 ASP A N 1
ATOM 2164 C CA . ASP A 1 282 ? 0.877 -25.264 -8.818 1.00 39.06 282 ASP A CA 1
ATOM 2165 C C . ASP A 1 282 ? 1.982 -24.194 -8.741 1.00 39.06 282 ASP A C 1
ATOM 2167 O O . ASP A 1 282 ? 1.858 -23.259 -7.961 1.00 39.06 282 ASP A O 1
ATOM 2171 N N . LEU A 1 283 ? 2.987 -24.247 -9.630 1.00 38.19 283 LEU A N 1
ATOM 2172 C CA . LEU A 1 283 ? 4.029 -23.217 -9.770 1.00 38.19 283 LEU A CA 1
ATOM 2173 C C . LEU A 1 283 ? 3.494 -21.883 -10.331 1.00 38.19 283 LEU A C 1
ATOM 2175 O O . LEU A 1 283 ? 3.945 -20.819 -9.925 1.00 38.19 283 LEU A O 1
ATOM 2179 N N . ILE A 1 284 ? 2.521 -21.919 -11.243 1.00 39.38 284 ILE A N 1
ATOM 2180 C CA . ILE A 1 284 ? 1.847 -20.723 -11.768 1.00 39.38 284 ILE A CA 1
ATOM 2181 C C . ILE A 1 284 ? 0.947 -20.121 -10.711 1.00 39.38 284 ILE A C 1
ATOM 2183 O O . ILE A 1 284 ? 0.965 -18.913 -10.544 1.00 39.38 284 ILE A O 1
ATOM 2187 N N . ASN A 1 285 ? 0.193 -20.928 -9.969 1.00 39.97 285 ASN A N 1
ATOM 2188 C CA . ASN A 1 285 ? -0.601 -20.437 -8.847 1.00 39.97 285 ASN A CA 1
ATOM 2189 C C . ASN A 1 285 ? 0.298 -19.861 -7.745 1.00 39.97 285 ASN A C 1
ATOM 2191 O O . ASN A 1 285 ? -0.042 -18.834 -7.171 1.00 39.97 285 ASN A O 1
ATOM 2195 N N . TYR A 1 286 ? 1.454 -20.482 -7.497 1.00 38.19 286 TYR A N 1
ATOM 2196 C CA . TYR A 1 286 ? 2.507 -19.972 -6.622 1.00 38.19 286 TYR A CA 1
ATOM 2197 C C . TYR A 1 286 ? 3.046 -18.621 -7.103 1.00 38.19 286 TYR A C 1
ATOM 2199 O O . TYR A 1 286 ? 3.044 -17.674 -6.334 1.00 38.19 286 TYR A O 1
ATOM 2207 N N . MET A 1 287 ? 3.427 -18.489 -8.378 1.00 35.38 287 MET A N 1
ATOM 2208 C CA . MET A 1 287 ? 3.907 -17.218 -8.931 1.00 35.38 287 MET A CA 1
ATOM 2209 C C . MET A 1 287 ? 2.807 -16.159 -9.026 1.00 35.38 287 MET A C 1
ATOM 2211 O O . MET A 1 287 ? 3.076 -14.992 -8.809 1.00 35.38 287 MET A O 1
ATOM 2215 N N . SER A 1 288 ? 1.567 -16.538 -9.322 1.00 34.75 288 SER A N 1
ATOM 2216 C CA . SER A 1 288 ? 0.441 -15.596 -9.383 1.00 34.75 288 SER A CA 1
ATOM 2217 C C . SER A 1 288 ? 0.160 -15.012 -7.997 1.00 34.75 288 SER A C 1
ATOM 2219 O O . SER A 1 288 ? 0.009 -13.805 -7.881 1.00 34.75 288 SER A O 1
ATOM 2221 N N . ARG A 1 289 ? 0.203 -15.849 -6.949 1.00 34.34 289 ARG A N 1
ATOM 2222 C CA . ARG A 1 289 ? -0.006 -15.446 -5.548 1.00 34.34 289 ARG A CA 1
ATOM 2223 C C . ARG A 1 289 ? 1.196 -14.738 -4.915 1.00 34.34 289 ARG A C 1
ATOM 2225 O O . ARG A 1 289 ? 1.018 -13.781 -4.180 1.00 34.34 289 ARG A O 1
ATOM 2232 N N . ALA A 1 290 ? 2.419 -15.180 -5.209 1.00 32.03 290 ALA A N 1
ATOM 2233 C CA . ALA A 1 290 ? 3.640 -14.514 -4.748 1.00 32.03 290 ALA A CA 1
ATOM 2234 C C . ALA A 1 290 ? 3.808 -13.137 -5.401 1.00 32.03 290 ALA A C 1
ATOM 2236 O O . ALA A 1 290 ? 4.324 -12.219 -4.780 1.00 32.03 290 ALA A O 1
ATOM 2237 N N . VAL A 1 291 ? 3.337 -12.983 -6.643 1.00 32.59 291 VAL A N 1
ATOM 2238 C CA . VAL A 1 291 ? 3.313 -11.684 -7.307 1.00 32.59 291 VAL A CA 1
ATOM 2239 C C . VAL A 1 291 ? 2.151 -10.832 -6.772 1.00 32.59 291 VAL A C 1
ATOM 2241 O O . VAL A 1 291 ? 2.396 -9.658 -6.537 1.00 32.59 291 VAL A O 1
ATOM 2244 N N . GLU A 1 292 ? 0.959 -11.391 -6.479 1.00 31.61 292 GLU A N 1
ATOM 2245 C CA . GLU A 1 292 ? -0.134 -10.715 -5.728 1.00 31.61 292 GLU A CA 1
ATOM 2246 C C . GLU A 1 292 ? 0.366 -10.054 -4.427 1.00 31.61 292 GLU A C 1
ATOM 2248 O O . GLU A 1 292 ? 0.001 -8.910 -4.171 1.00 31.61 292 GLU A O 1
ATOM 2253 N N . CYS A 1 293 ? 1.288 -10.686 -3.687 1.00 31.61 293 CYS A N 1
ATOM 2254 C CA . CYS A 1 293 ? 1.916 -10.104 -2.488 1.00 31.61 293 CYS A CA 1
ATOM 2255 C C . CYS A 1 293 ? 2.753 -8.827 -2.731 1.00 31.61 293 CYS A C 1
ATOM 2257 O O . CYS A 1 293 ? 3.014 -8.102 -1.778 1.00 31.61 293 CYS A O 1
ATOM 2259 N N . GLU A 1 294 ? 3.165 -8.523 -3.967 1.00 34.22 294 GLU A N 1
ATOM 2260 C CA . GLU A 1 294 ? 3.931 -7.312 -4.317 1.00 34.22 294 GLU A CA 1
ATOM 2261 C C . GLU A 1 294 ? 3.067 -6.250 -5.039 1.00 34.22 294 GLU A C 1
ATOM 2263 O O . GLU A 1 294 ? 3.593 -5.406 -5.767 1.00 34.22 294 GLU A O 1
ATOM 2268 N N . GLU A 1 295 ? 1.723 -6.315 -4.988 1.00 34.50 295 GLU A N 1
ATOM 2269 C CA . GLU A 1 295 ? 0.846 -5.260 -5.556 1.00 34.50 295 GLU A CA 1
ATOM 2270 C C . GLU A 1 295 ? 0.839 -4.006 -4.682 1.00 34.50 295 GLU A C 1
ATOM 2272 O O . GLU A 1 295 ? -0.097 -3.747 -3.941 1.00 34.50 295 GLU A O 1
ATOM 2277 N N . GLU A 1 296 ? 1.861 -3.171 -4.827 1.00 41.62 296 GLU A N 1
ATOM 2278 C CA . GLU A 1 296 ? 1.659 -1.737 -4.646 1.00 41.62 296 GLU A CA 1
ATOM 2279 C C . GLU A 1 296 ? 1.409 -1.118 -6.025 1.00 41.62 296 GLU A C 1
ATOM 2281 O O . GLU A 1 296 ? 2.324 -0.687 -6.733 1.00 41.62 296 GLU A O 1
ATOM 2286 N N . GLU A 1 297 ? 0.137 -1.077 -6.444 1.00 44.03 297 GLU A N 1
ATOM 2287 C CA . GLU A 1 297 ? -0.289 0.052 -7.273 1.00 44.03 297 GLU A CA 1
ATOM 2288 C C . GLU A 1 297 ? 0.065 1.328 -6.500 1.00 44.03 297 GLU A C 1
ATOM 2290 O O . GLU A 1 297 ? -0.143 1.384 -5.288 1.00 44.03 297 GLU A O 1
ATOM 2295 N N . ALA A 1 298 ? 0.626 2.338 -7.178 1.00 52.75 298 ALA A N 1
ATOM 2296 C CA . ALA A 1 298 ? 0.996 3.590 -6.522 1.00 52.75 298 ALA A CA 1
ATOM 2297 C C . ALA A 1 298 ? -0.185 4.077 -5.658 1.00 52.75 298 ALA A C 1
ATOM 2299 O O . ALA A 1 298 ? -1.280 4.246 -6.211 1.00 52.75 298 ALA A O 1
ATOM 2300 N N . PRO A 1 299 ? 0.008 4.266 -4.337 1.00 64.75 299 PRO A N 1
ATOM 2301 C CA . PRO A 1 299 ? -1.099 4.424 -3.413 1.00 64.75 299 PRO A CA 1
ATOM 2302 C C . PRO A 1 299 ? -2.015 5.560 -3.859 1.00 64.75 299 PRO A C 1
ATOM 2304 O O . PRO A 1 299 ? -1.591 6.691 -4.123 1.00 64.75 299 PRO A O 1
ATOM 2307 N N . ASN A 1 300 ? -3.306 5.259 -3.964 1.00 82.19 300 ASN A N 1
ATOM 2308 C CA . ASN A 1 300 ? -4.320 6.246 -4.264 1.00 82.19 300 ASN A CA 1
ATOM 2309 C C . ASN A 1 300 ? -4.532 7.114 -3.023 1.00 82.19 300 ASN A C 1
ATOM 2311 O O . ASN A 1 300 ? -5.439 6.890 -2.223 1.00 82.19 300 ASN A O 1
ATOM 2315 N N . TYR A 1 301 ? -3.706 8.150 -2.882 1.00 86.44 301 TYR A N 1
ATOM 2316 C CA . TYR A 1 301 ? -3.768 9.069 -1.745 1.00 86.44 301 TYR A CA 1
ATOM 2317 C C . TYR A 1 301 ? -5.151 9.700 -1.576 1.00 86.44 301 TYR A C 1
ATOM 2319 O O . TYR A 1 301 ? -5.573 9.964 -0.455 1.00 86.44 301 TYR A O 1
ATOM 2327 N N . THR A 1 302 ? -5.885 9.920 -2.673 1.00 89.62 302 THR A N 1
ATOM 2328 C CA . THR A 1 302 ? -7.254 10.451 -2.594 1.00 89.62 302 THR A CA 1
ATOM 2329 C C . THR A 1 302 ? -8.179 9.455 -1.906 1.00 89.62 302 THR A C 1
ATOM 2331 O O . THR A 1 302 ? -8.946 9.845 -1.029 1.00 89.62 302 THR A O 1
ATOM 2334 N N . LEU A 1 303 ? -8.085 8.175 -2.272 1.00 88.25 303 LEU A N 1
ATOM 2335 C CA . LEU A 1 303 ? -8.835 7.110 -1.618 1.00 88.25 303 LEU A CA 1
ATOM 2336 C C . LEU A 1 303 ? -8.435 6.980 -0.144 1.00 88.25 303 LEU A C 1
ATOM 2338 O O . LEU A 1 303 ? -9.323 6.968 0.704 1.00 88.25 303 LEU A O 1
ATOM 2342 N N . GLY A 1 304 ? -7.133 7.001 0.164 1.00 89.50 304 GLY A N 1
ATOM 2343 C CA . GLY A 1 304 ? -6.625 7.009 1.539 1.00 89.50 304 GLY A CA 1
ATOM 2344 C C . GLY A 1 304 ? -7.229 8.144 2.374 1.00 89.50 304 GLY A C 1
ATOM 2345 O O . GLY A 1 304 ? -7.811 7.896 3.424 1.00 89.50 304 GLY A O 1
ATOM 2346 N N . PHE A 1 305 ? -7.208 9.386 1.877 1.00 93.75 305 PHE A N 1
ATOM 2347 C CA . PHE A 1 305 ? -7.826 10.526 2.569 1.00 93.75 305 PHE A CA 1
ATOM 2348 C C . PHE A 1 305 ? -9.340 10.372 2.765 1.00 93.75 305 PHE A C 1
ATOM 2350 O O . PHE A 1 305 ? -9.857 10.721 3.828 1.00 93.75 305 PHE A O 1
ATOM 2357 N N . VAL A 1 306 ? -10.059 9.871 1.755 1.00 94.56 306 VAL A N 1
ATOM 2358 C CA . VAL A 1 306 ? -11.511 9.651 1.846 1.00 94.56 306 VAL A CA 1
ATOM 2359 C C . VAL A 1 306 ? -11.825 8.596 2.902 1.00 94.56 306 VAL A C 1
ATOM 2361 O O . VAL A 1 306 ? -12.690 8.827 3.745 1.00 94.56 306 VAL A O 1
ATOM 2364 N N . LEU A 1 307 ? -11.115 7.470 2.886 1.00 92.12 307 LEU A N 1
ATOM 2365 C CA . LEU A 1 307 ? -11.325 6.377 3.830 1.00 92.12 307 LEU A CA 1
ATOM 2366 C C . LEU A 1 307 ? -10.968 6.795 5.260 1.00 92.12 307 LEU A C 1
ATOM 2368 O O . LEU A 1 307 ? -11.768 6.558 6.162 1.00 92.12 307 LEU A O 1
ATOM 2372 N N . THR A 1 308 ? -9.870 7.530 5.465 1.00 94.06 308 THR A N 1
ATOM 2373 C CA . THR A 1 308 ? -9.539 8.085 6.787 1.00 94.06 308 THR A CA 1
ATOM 2374 C C . THR A 1 308 ? -10.585 9.088 7.276 1.00 94.06 308 THR A C 1
ATOM 2376 O O . THR A 1 308 ? -10.926 9.111 8.456 1.00 94.06 308 THR A O 1
ATOM 2379 N N . PHE A 1 309 ? -11.143 9.919 6.392 1.00 94.94 309 PHE A N 1
ATOM 2380 C CA . PHE A 1 309 ? -12.213 10.840 6.780 1.00 94.94 309 PHE A CA 1
ATOM 2381 C C . PHE A 1 309 ? -13.506 10.104 7.162 1.00 94.94 309 PHE A C 1
ATOM 2383 O O . PHE A 1 309 ? -14.187 10.498 8.114 1.00 94.94 309 PHE A O 1
ATOM 2390 N N . VAL A 1 310 ? -13.850 9.034 6.438 1.00 93.75 310 VAL A N 1
ATOM 2391 C CA . VAL A 1 310 ? -15.002 8.177 6.756 1.00 93.75 310 VAL A CA 1
ATOM 2392 C C . VAL A 1 310 ? -14.804 7.499 8.111 1.00 93.75 310 VAL A C 1
ATOM 2394 O O . VAL A 1 310 ? -15.708 7.566 8.944 1.00 93.75 310 VAL A O 1
ATOM 2397 N N . ALA A 1 311 ? -13.621 6.933 8.362 1.00 92.19 311 ALA A N 1
ATOM 2398 C CA . ALA A 1 311 ? -13.273 6.351 9.652 1.00 92.19 311 ALA A CA 1
ATOM 2399 C C . ALA A 1 311 ? -13.396 7.390 10.783 1.00 92.19 311 ALA A C 1
ATOM 2401 O O . ALA A 1 311 ? -14.121 7.158 11.752 1.00 92.19 311 ALA A O 1
ATOM 2402 N N . GLY A 1 312 ? -12.839 8.596 10.622 1.00 93.94 312 GLY A N 1
ATOM 2403 C CA . GLY A 1 312 ? -12.888 9.631 11.666 1.00 93.94 312 GLY A CA 1
ATOM 2404 C C . GLY A 1 312 ? -14.301 10.173 11.907 1.00 93.94 312 GLY A C 1
ATOM 2405 O O . GLY A 1 312 ? -14.665 10.578 13.015 1.00 93.94 312 GLY A O 1
ATOM 2406 N N . SER A 1 313 ? -15.151 10.128 10.880 1.00 94.81 313 SER A N 1
ATOM 2407 C CA . SER A 1 313 ? -16.571 10.468 11.001 1.00 94.81 313 SER A CA 1
ATOM 2408 C C . SER A 1 313 ? -17.340 9.450 11.849 1.00 94.81 313 SER A C 1
ATOM 2410 O O . SER A 1 313 ? -18.310 9.831 12.511 1.00 94.81 313 SER A O 1
ATOM 2412 N N . ALA A 1 314 ? -16.904 8.187 11.899 1.00 95.31 314 ALA A N 1
ATOM 2413 C CA . ALA A 1 314 ? -17.529 7.154 12.722 1.00 95.31 314 ALA A CA 1
ATOM 2414 C C . ALA A 1 314 ? -17.442 7.474 14.229 1.00 95.31 314 ALA A C 1
ATOM 2416 O O . ALA A 1 314 ? -18.421 7.274 14.951 1.00 95.31 314 ALA A O 1
ATOM 2417 N N . THR A 1 315 ? -16.364 8.128 14.682 1.00 94.44 315 THR A N 1
ATOM 2418 C CA . THR A 1 315 ? -16.254 8.669 16.052 1.00 94.44 315 THR A CA 1
ATOM 2419 C C . THR A 1 315 ? -17.343 9.700 16.340 1.00 94.44 315 THR A C 1
ATOM 2421 O O . THR A 1 315 ? -17.926 9.738 17.422 1.00 94.44 315 THR A O 1
ATOM 2424 N N . THR A 1 316 ? -17.696 10.525 15.353 1.00 95.19 316 THR A N 1
ATOM 2425 C CA . THR A 1 316 ? -18.799 11.484 15.509 1.00 95.19 316 THR A CA 1
ATOM 2426 C C . THR A 1 316 ? -20.152 10.777 15.547 1.00 95.19 316 THR A C 1
ATOM 2428 O O . THR A 1 316 ? -21.021 11.169 16.327 1.00 95.19 316 THR A O 1
ATOM 2431 N N . LEU A 1 317 ? -20.342 9.713 14.758 1.00 95.06 317 LEU A N 1
ATOM 2432 C CA . LEU A 1 317 ? -21.578 8.918 14.763 1.00 95.06 317 LEU A CA 1
ATOM 2433 C C . LEU A 1 317 ? -21.853 8.262 16.122 1.00 95.06 317 LEU A C 1
ATOM 2435 O O . LEU A 1 317 ? -23.018 8.145 16.503 1.00 95.06 317 LEU A O 1
ATOM 2439 N N . GLY A 1 318 ? -20.815 7.929 16.897 1.00 92.31 318 GLY A N 1
ATOM 2440 C CA . GLY A 1 318 ? -20.961 7.422 18.266 1.00 92.31 318 GLY A CA 1
ATOM 2441 C C . GLY A 1 318 ? -21.749 8.353 19.202 1.00 92.31 318 GLY A C 1
ATOM 2442 O O . GLY A 1 318 ? -22.421 7.884 20.122 1.00 92.31 318 GLY A O 1
ATOM 2443 N N . SER A 1 319 ? -21.786 9.664 18.926 1.00 93.94 319 SER A N 1
ATOM 2444 C CA . SER A 1 319 ? -22.592 10.624 19.699 1.00 93.94 319 SER A CA 1
ATOM 2445 C C . SER A 1 319 ? -24.103 10.361 19.648 1.00 93.94 319 SER A C 1
ATOM 2447 O O . SER A 1 319 ? -24.826 10.753 20.568 1.00 93.94 319 SER A O 1
ATOM 2449 N N . LEU A 1 320 ? -24.593 9.630 18.639 1.00 92.12 320 LEU A N 1
ATOM 2450 C CA . LEU A 1 320 ? -25.995 9.209 18.552 1.00 92.12 320 LEU A CA 1
ATOM 2451 C C . LEU A 1 320 ? -26.410 8.311 19.725 1.00 92.12 320 LEU A C 1
ATOM 2453 O O . LEU A 1 320 ? -27.594 8.258 20.059 1.00 92.12 320 LEU A O 1
ATOM 2457 N N . ALA A 1 321 ? -25.458 7.671 20.413 1.00 90.00 321 ALA A N 1
ATOM 2458 C CA . ALA A 1 321 ? -25.762 6.877 21.596 1.00 90.00 321 ALA A CA 1
ATOM 2459 C C . ALA A 1 321 ? -26.334 7.701 22.761 1.00 90.00 321 ALA A C 1
ATOM 2461 O O . ALA A 1 321 ? -27.010 7.143 23.627 1.00 90.00 321 ALA A O 1
ATOM 2462 N N . ILE A 1 322 ? -26.166 9.032 22.752 1.00 90.69 322 ILE A N 1
ATOM 2463 C CA . ILE A 1 322 ? -26.825 9.929 23.713 1.00 90.69 322 ILE A CA 1
ATOM 2464 C C . ILE A 1 322 ? -28.348 9.749 23.680 1.00 90.69 322 ILE A C 1
ATOM 2466 O O . ILE A 1 322 ? -28.984 9.849 24.727 1.00 90.69 322 ILE A O 1
ATOM 2470 N N . CYS A 1 323 ? -28.947 9.431 22.526 1.00 86.75 323 CYS A N 1
ATOM 2471 C CA . CYS A 1 323 ? -30.386 9.176 22.419 1.00 86.75 323 CYS A CA 1
ATOM 2472 C C . CYS A 1 323 ? -30.848 8.014 23.314 1.00 86.75 323 CYS A C 1
ATOM 2474 O O . CYS A 1 323 ? -31.945 8.071 23.861 1.00 86.75 323 CYS A O 1
ATOM 2476 N N . PHE A 1 324 ? -30.002 7.001 23.526 1.00 82.06 324 PHE A N 1
ATOM 2477 C CA . PHE A 1 324 ? -30.314 5.883 24.420 1.00 82.06 324 PHE A CA 1
ATOM 2478 C C . PHE A 1 324 ? -30.159 6.238 25.901 1.00 82.06 324 PHE A C 1
ATOM 2480 O O . PHE A 1 324 ? -30.737 5.562 26.743 1.00 82.06 324 PHE A O 1
ATOM 2487 N N . VAL A 1 325 ? -29.399 7.284 26.238 1.00 84.38 325 VAL A N 1
ATOM 2488 C CA . VAL A 1 325 ? -29.192 7.725 27.628 1.00 84.38 325 VAL A CA 1
ATOM 2489 C C . VAL A 1 325 ? -30.204 8.800 28.022 1.00 84.38 325 VAL A C 1
ATOM 2491 O O . VAL A 1 325 ? -30.770 8.739 29.111 1.00 84.38 325 VAL A O 1
ATOM 2494 N N . LYS A 1 326 ? -30.451 9.770 27.135 1.00 83.56 326 LYS A N 1
ATOM 2495 C CA . LYS A 1 326 ? -31.268 10.963 27.391 1.00 83.56 326 LYS A CA 1
ATOM 2496 C C . LYS A 1 326 ? -32.703 10.637 27.799 1.00 83.56 326 LYS A C 1
ATOM 2498 O O . LYS A 1 326 ? -33.201 11.239 28.744 1.00 83.56 326 LYS A O 1
ATOM 2503 N N . ASP A 1 327 ? -33.341 9.712 27.089 1.00 78.00 327 ASP A N 1
ATOM 2504 C CA . ASP A 1 327 ? -34.762 9.390 27.264 1.00 78.00 327 ASP A CA 1
ATOM 2505 C C . ASP A 1 327 ? -34.975 8.067 28.032 1.00 78.00 327 ASP A C 1
ATOM 2507 O O . ASP A 1 327 ? -36.078 7.524 28.065 1.00 78.00 327 ASP A O 1
ATOM 2511 N N . SER A 1 328 ? -33.918 7.524 28.650 1.00 82.25 328 SER A N 1
ATOM 2512 C CA . SER A 1 328 ? -33.984 6.258 29.384 1.00 82.25 328 SER A CA 1
ATOM 2513 C C . SER A 1 328 ? -34.515 6.432 30.801 1.00 82.25 328 SER A C 1
ATOM 2515 O O . SER A 1 328 ? -34.121 7.341 31.528 1.00 82.25 328 SER A O 1
ATOM 2517 N N . GLU A 1 329 ? -35.332 5.475 31.242 1.00 81.19 329 GLU A N 1
ATOM 2518 C CA . GLU A 1 329 ? -35.754 5.355 32.642 1.00 81.19 329 GLU A CA 1
ATOM 2519 C C . GLU A 1 329 ? -34.573 5.085 33.594 1.00 81.19 329 GLU A C 1
ATOM 2521 O O . GLU A 1 329 ? -34.660 5.373 34.785 1.00 81.19 329 GLU A O 1
ATOM 2526 N N . ASN A 1 330 ? -33.463 4.527 33.089 1.00 85.38 330 ASN A N 1
ATOM 2527 C CA . ASN A 1 330 ? -32.276 4.180 33.875 1.00 85.38 330 ASN A CA 1
ATOM 2528 C C . ASN A 1 330 ? -30.984 4.677 33.192 1.00 85.38 330 ASN A C 1
ATOM 2530 O O . ASN A 1 330 ? -30.196 3.862 32.697 1.00 85.38 330 ASN A O 1
ATOM 2534 N N . PRO A 1 331 ? -30.714 5.995 33.194 1.00 83.38 331 PRO A N 1
ATOM 2535 C CA . PRO A 1 331 ? -29.592 6.587 32.463 1.00 83.38 331 PRO A CA 1
ATOM 2536 C C . PRO A 1 331 ? -28.230 6.058 32.934 1.00 83.38 331 PRO A C 1
ATOM 2538 O O . PRO A 1 331 ? -27.399 5.727 32.097 1.00 83.38 331 PRO A O 1
ATOM 2541 N N . LYS A 1 332 ? -28.025 5.855 34.248 1.00 85.81 332 LYS A N 1
ATOM 2542 C CA . LYS A 1 332 ? -26.778 5.270 34.785 1.00 85.81 332 LYS A CA 1
ATOM 2543 C C . LYS A 1 332 ? -26.506 3.861 34.227 1.00 85.81 332 LYS A C 1
ATOM 2545 O O . LYS A 1 332 ? -25.386 3.554 33.837 1.00 85.81 332 LYS A O 1
ATOM 2550 N N . LYS A 1 333 ? -27.537 3.018 34.069 1.00 88.75 333 LYS A N 1
ATOM 2551 C CA . LYS A 1 333 ? -27.379 1.688 33.445 1.00 88.75 333 LYS A CA 1
ATOM 2552 C C . LYS A 1 333 ? -27.064 1.767 31.951 1.00 88.75 333 LYS A C 1
ATOM 2554 O O . LYS A 1 333 ? -26.356 0.902 31.447 1.00 88.75 333 LYS A O 1
ATOM 2559 N N . MET A 1 334 ? -27.586 2.761 31.235 1.00 88.44 334 MET A N 1
ATOM 2560 C CA . MET A 1 334 ? -27.265 2.955 29.815 1.00 88.44 334 MET A CA 1
ATOM 2561 C C . MET A 1 334 ? -25.836 3.464 29.628 1.00 88.44 334 MET A C 1
ATOM 2563 O O . MET A 1 334 ? -25.129 2.956 28.764 1.00 88.44 334 MET A O 1
ATOM 2567 N N . THR A 1 335 ? -25.378 4.371 30.492 1.00 87.94 335 THR A N 1
ATOM 2568 C CA . THR A 1 335 ? -23.974 4.798 30.543 1.00 87.94 335 THR A CA 1
ATOM 2569 C C . THR A 1 335 ? -23.047 3.620 30.825 1.00 87.94 335 THR A C 1
ATOM 2571 O O . THR A 1 335 ? -22.123 3.373 30.057 1.00 87.94 335 THR A O 1
ATOM 2574 N N . ALA A 1 336 ? -23.345 2.824 31.856 1.00 91.38 336 ALA A N 1
ATOM 2575 C CA . ALA A 1 336 ? -22.563 1.635 32.187 1.00 91.38 336 ALA A CA 1
ATOM 2576 C C . ALA A 1 336 ? -22.506 0.613 31.039 1.00 91.38 336 ALA A C 1
ATOM 2578 O O . ALA A 1 336 ? -21.459 0.023 30.784 1.00 91.38 336 ALA A O 1
ATOM 2579 N N . ALA A 1 337 ? -23.627 0.414 30.338 1.00 91.88 337 ALA A N 1
ATOM 2580 C CA . ALA A 1 337 ? -23.692 -0.461 29.174 1.00 91.88 337 ALA A CA 1
ATOM 2581 C C . ALA A 1 337 ? -22.809 0.048 28.028 1.00 91.88 337 ALA A C 1
ATOM 2583 O O . ALA A 1 337 ? -22.031 -0.718 27.472 1.00 91.88 337 ALA A O 1
ATOM 2584 N N . ALA A 1 338 ? -22.903 1.337 27.699 1.00 89.88 338 ALA A N 1
ATOM 2585 C CA . ALA A 1 338 ? -22.137 1.939 26.615 1.00 89.88 338 ALA A CA 1
ATOM 2586 C C . ALA A 1 338 ? -20.626 1.943 26.890 1.00 89.88 338 ALA A C 1
ATOM 2588 O O . ALA A 1 338 ? -19.851 1.557 26.019 1.00 89.88 338 ALA A O 1
ATOM 2589 N N . LEU A 1 339 ? -20.211 2.328 28.101 1.00 90.44 339 LEU A N 1
ATOM 2590 C CA . LEU A 1 339 ? -18.799 2.364 28.492 1.00 90.44 339 LEU A CA 1
ATOM 2591 C C . LEU A 1 339 ? -18.206 0.960 28.635 1.00 90.44 339 LEU A C 1
ATOM 2593 O O . LEU A 1 339 ? -17.107 0.713 28.147 1.00 90.44 339 LEU A O 1
ATOM 2597 N N . GLY A 1 340 ? -18.947 0.020 29.236 1.00 94.12 340 GLY A N 1
ATOM 2598 C CA . GLY A 1 340 ? -18.528 -1.381 29.314 1.00 94.12 340 GLY A CA 1
ATOM 2599 C C . GLY A 1 340 ? -18.370 -2.006 27.928 1.00 94.12 340 GLY A C 1
ATOM 2600 O O . GLY A 1 340 ? -17.385 -2.689 27.666 1.00 94.12 340 GLY A O 1
ATOM 2601 N N . PHE A 1 341 ? -19.299 -1.718 27.015 1.00 93.75 341 PHE A N 1
ATOM 2602 C CA . PHE A 1 341 ? -19.214 -2.145 25.622 1.00 93.75 341 PHE A CA 1
ATOM 2603 C C . PHE A 1 341 ? -17.995 -1.562 24.897 1.00 93.75 341 PHE A C 1
ATOM 2605 O O . PHE A 1 341 ? -17.242 -2.324 24.294 1.00 93.75 341 PHE A O 1
ATOM 2612 N N . ALA A 1 342 ? -17.754 -0.251 25.008 1.00 91.44 342 ALA A N 1
ATOM 2613 C CA . ALA A 1 342 ? -16.591 0.401 24.404 1.00 91.44 342 ALA A CA 1
ATOM 2614 C C . ALA A 1 342 ? -15.263 -0.150 24.947 1.00 91.44 342 ALA A C 1
ATOM 2616 O O . ALA A 1 342 ? -14.388 -0.511 24.164 1.00 91.44 342 ALA A O 1
ATOM 2617 N N . ALA A 1 343 ? -15.149 -0.322 26.268 1.00 93.19 343 ALA A N 1
ATOM 2618 C CA . ALA A 1 343 ? -13.979 -0.943 26.888 1.00 93.19 343 ALA A CA 1
ATOM 2619 C C . ALA A 1 343 ? -13.755 -2.381 26.394 1.00 93.19 343 ALA A C 1
ATOM 2621 O O . ALA A 1 343 ? -12.615 -2.794 26.173 1.00 93.19 343 ALA A O 1
ATOM 2622 N N . GLY A 1 344 ? -14.842 -3.136 26.203 1.00 94.50 344 GLY A N 1
ATOM 2623 C CA . GLY A 1 344 ? -14.809 -4.464 25.601 1.00 94.50 344 GLY A CA 1
ATOM 2624 C C . GLY A 1 344 ? -14.213 -4.435 24.194 1.00 94.50 344 GLY A C 1
ATOM 2625 O O . GLY A 1 344 ? -13.219 -5.106 23.932 1.00 94.50 344 GLY A O 1
ATOM 2626 N N . VAL A 1 345 ? -14.779 -3.613 23.310 1.00 92.69 345 VAL A N 1
ATOM 2627 C CA . VAL A 1 345 ? -14.300 -3.454 21.928 1.00 92.69 345 VAL A CA 1
ATOM 2628 C C . VAL A 1 345 ? -12.811 -3.098 21.886 1.00 92.69 345 VAL A C 1
ATOM 2630 O O . VAL A 1 345 ? -12.029 -3.832 21.284 1.00 92.69 345 VAL A O 1
ATOM 2633 N N . MET A 1 346 ? -12.407 -2.038 22.591 1.00 90.44 346 MET A N 1
ATOM 2634 C CA . MET A 1 346 ? -11.027 -1.543 22.578 1.00 90.44 346 MET A CA 1
ATOM 2635 C C . MET A 1 346 ? -10.030 -2.571 23.127 1.00 90.44 346 MET A C 1
ATOM 2637 O O . MET A 1 346 ? -8.947 -2.753 22.570 1.00 90.44 346 MET A O 1
ATOM 2641 N N . THR A 1 347 ? -10.397 -3.286 24.196 1.00 92.81 347 THR A N 1
ATOM 2642 C CA . THR A 1 347 ? -9.538 -4.326 24.782 1.00 92.81 347 THR A CA 1
ATOM 2643 C C . THR A 1 347 ? -9.396 -5.524 23.842 1.00 92.81 347 THR A C 1
ATOM 2645 O O . THR A 1 347 ? -8.292 -6.041 23.679 1.00 92.81 347 THR A O 1
ATOM 2648 N N . TYR A 1 348 ? -10.488 -5.967 23.213 1.00 91.88 348 TYR A N 1
ATOM 2649 C CA . TYR A 1 348 ? -10.469 -7.134 22.329 1.00 91.88 348 TYR A CA 1
ATOM 2650 C C . TYR A 1 348 ? -9.609 -6.897 21.090 1.00 91.88 348 TYR A C 1
ATOM 2652 O O . TYR A 1 348 ? -8.687 -7.668 20.835 1.00 91.88 348 TYR A O 1
ATOM 2660 N N . VAL A 1 349 ? -9.868 -5.794 20.379 1.00 87.19 349 VAL A N 1
ATOM 2661 C CA . VAL A 1 349 ? -9.118 -5.394 19.178 1.00 87.19 349 VAL A CA 1
ATOM 2662 C C . VAL A 1 349 ? -7.631 -5.283 19.491 1.00 87.19 349 VAL A C 1
ATOM 2664 O O . VAL A 1 349 ? -6.804 -5.839 18.776 1.00 87.19 349 VAL A O 1
ATOM 2667 N N . SER A 1 350 ? -7.284 -4.660 20.619 1.00 89.00 350 SER A N 1
ATOM 2668 C CA . SER A 1 350 ? -5.887 -4.499 21.025 1.00 89.00 350 SER A CA 1
ATOM 2669 C C . SER A 1 350 ? -5.151 -5.835 21.167 1.00 89.00 350 SER A C 1
ATOM 2671 O O . SER A 1 350 ? -4.015 -5.958 20.717 1.00 89.00 350 SER A O 1
ATOM 2673 N N . PHE A 1 351 ? -5.762 -6.847 21.790 1.00 89.62 351 PHE A N 1
ATOM 2674 C CA . PHE A 1 351 ? -5.081 -8.120 22.051 1.00 89.62 351 PHE A CA 1
ATOM 2675 C C . PHE A 1 351 ? -5.155 -9.119 20.900 1.00 89.62 351 PHE A C 1
ATOM 2677 O O . PHE A 1 351 ? -4.186 -9.844 20.679 1.00 89.62 351 PHE A O 1
ATOM 2684 N N . VAL A 1 352 ? -6.296 -9.199 20.221 1.00 84.81 352 VAL A N 1
ATOM 2685 C CA . VAL A 1 352 ? -6.545 -10.227 19.203 1.00 84.81 352 VAL A CA 1
ATOM 2686 C C . VAL A 1 352 ? -6.029 -9.774 17.849 1.00 84.81 352 VAL A C 1
ATOM 2688 O O . VAL A 1 352 ? -5.261 -10.496 17.222 1.00 84.81 352 VAL A O 1
ATOM 2691 N N . ASP A 1 353 ? -6.397 -8.564 17.447 1.00 78.75 353 ASP A N 1
ATOM 2692 C CA . ASP A 1 353 ? -6.111 -8.048 16.114 1.00 78.75 353 ASP A CA 1
ATOM 2693 C C . ASP A 1 353 ? -4.732 -7.372 16.098 1.00 78.75 353 ASP A C 1
ATOM 2695 O O . ASP A 1 353 ? -3.778 -7.833 15.472 1.00 78.75 353 ASP A O 1
ATOM 2699 N N . VAL A 1 354 ? -4.553 -6.356 16.945 1.00 82.44 354 VAL A N 1
ATOM 2700 C CA . VAL A 1 354 ? -3.371 -5.488 16.886 1.00 82.44 354 VAL A CA 1
ATOM 2701 C C . VAL A 1 354 ? -2.098 -6.165 17.408 1.00 82.44 354 VAL A C 1
ATOM 2703 O O . VAL A 1 354 ? -1.057 -6.138 16.747 1.00 82.44 354 VAL A O 1
ATOM 2706 N N . LEU A 1 355 ? -2.136 -6.754 18.608 1.00 84.75 355 LEU A N 1
ATOM 2707 C CA . LEU A 1 355 ? -0.979 -7.441 19.203 1.00 84.75 355 LEU A CA 1
ATOM 2708 C C . LEU A 1 355 ? -0.867 -8.907 18.771 1.00 84.75 355 LEU A C 1
ATOM 2710 O O . LEU A 1 355 ? 0.222 -9.479 18.855 1.00 84.75 355 LEU A O 1
ATOM 2714 N N . GLY A 1 356 ? -1.982 -9.518 18.367 1.00 78.00 356 GLY A N 1
ATOM 2715 C CA . GLY A 1 356 ? -2.065 -10.934 18.016 1.00 78.00 356 GLY A CA 1
ATOM 2716 C C . GLY A 1 356 ? -1.754 -11.227 16.550 1.00 78.00 356 GLY A C 1
ATOM 2717 O O . GLY A 1 356 ? -1.151 -12.267 16.274 1.00 78.00 356 GLY A O 1
ATOM 2718 N N . ALA A 1 357 ? -2.104 -10.312 15.641 1.00 74.88 357 ALA A N 1
ATOM 2719 C CA . ALA A 1 357 ? -1.937 -10.483 14.200 1.00 74.88 357 ALA A CA 1
ATOM 2720 C C . ALA A 1 357 ? -1.040 -9.395 13.587 1.00 74.88 357 ALA A C 1
ATOM 2722 O O . ALA A 1 357 ? 0.084 -9.696 13.178 1.00 74.88 357 ALA A O 1
ATOM 2723 N N . GLU A 1 358 ? -1.480 -8.135 13.620 1.00 74.88 358 GLU A N 1
ATOM 2724 C CA . GLU A 1 358 ? -0.882 -7.030 12.854 1.00 74.88 358 GLU A CA 1
ATOM 2725 C C . GLU A 1 358 ? 0.566 -6.721 13.271 1.00 74.88 358 GLU A C 1
ATOM 2727 O O . GLU A 1 358 ? 1.508 -6.825 12.480 1.00 74.88 358 GLU A O 1
ATOM 2732 N N . SER A 1 359 ? 0.799 -6.376 14.544 1.00 81.50 359 SER A N 1
ATOM 2733 C CA . SER A 1 359 ? 2.139 -5.965 14.998 1.00 81.50 359 SER A CA 1
ATOM 2734 C C . SER A 1 359 ? 3.197 -7.062 14.806 1.00 81.50 359 SER A C 1
ATOM 2736 O O . SER A 1 359 ? 4.294 -6.750 14.328 1.00 81.50 359 SER A O 1
ATOM 2738 N N . PRO A 1 360 ? 2.929 -8.339 15.163 1.00 79.56 360 PRO A N 1
ATOM 2739 C CA . PRO A 1 360 ? 3.861 -9.427 14.893 1.00 79.56 360 PRO A CA 1
ATOM 2740 C C . PRO A 1 360 ? 4.131 -9.660 13.405 1.00 79.56 360 PRO A C 1
ATOM 2742 O O . PRO A 1 360 ? 5.258 -10.025 13.076 1.00 79.56 360 PRO A O 1
ATOM 2745 N N . GLU A 1 361 ? 3.152 -9.459 12.517 1.00 73.12 361 GLU A N 1
ATOM 2746 C CA . GLU A 1 361 ? 3.360 -9.580 11.069 1.00 73.12 361 GLU A CA 1
ATOM 2747 C C . GLU A 1 361 ? 4.330 -8.506 10.565 1.00 73.12 361 GLU A C 1
ATOM 2749 O O . GLU A 1 361 ? 5.343 -8.819 9.929 1.00 73.12 361 GLU A O 1
ATOM 2754 N N . PHE A 1 362 ? 4.098 -7.248 10.939 1.00 77.25 362 PHE A N 1
ATOM 2755 C CA . PHE A 1 362 ? 4.956 -6.134 10.549 1.00 77.25 362 PHE A CA 1
ATOM 2756 C C . PHE A 1 362 ? 6.380 -6.252 11.113 1.00 77.25 362 PHE A C 1
ATOM 2758 O O . PHE A 1 362 ? 7.357 -6.140 10.372 1.00 77.25 362 PHE A O 1
ATOM 2765 N N . PHE A 1 363 ? 6.549 -6.569 12.400 1.00 79.44 363 PHE A N 1
ATOM 2766 C CA . PHE A 1 363 ? 7.890 -6.823 12.940 1.00 79.44 363 PHE A CA 1
ATOM 2767 C C . PHE A 1 363 ? 8.522 -8.095 12.364 1.00 79.44 363 PHE A C 1
ATOM 2769 O O . PHE A 1 363 ? 9.733 -8.130 12.149 1.00 79.44 363 PHE A O 1
ATOM 2776 N N . GLY A 1 364 ? 7.726 -9.128 12.088 1.00 73.00 364 GLY A N 1
ATOM 2777 C CA . GLY A 1 364 ? 8.189 -10.372 11.478 1.00 73.00 364 GLY A CA 1
ATOM 2778 C C . GLY A 1 364 ? 8.754 -10.150 10.079 1.00 73.00 364 GLY A C 1
ATOM 2779 O O . GLY A 1 364 ? 9.840 -10.638 9.782 1.00 73.00 364 GLY A O 1
ATOM 2780 N N . SER A 1 365 ? 8.081 -9.347 9.254 1.00 66.94 365 SER A N 1
ATOM 2781 C CA . SER A 1 365 ? 8.590 -8.964 7.930 1.00 66.94 365 SER A CA 1
ATOM 2782 C C . SER A 1 365 ? 9.880 -8.133 8.002 1.00 66.94 365 SER A C 1
ATOM 2784 O O . SER A 1 365 ? 10.731 -8.250 7.124 1.00 66.94 365 SER A O 1
ATOM 2786 N N . HIS A 1 366 ? 10.077 -7.355 9.074 1.00 77.38 366 HIS A N 1
ATOM 2787 C CA . HIS A 1 366 ? 11.311 -6.597 9.291 1.00 77.38 366 HIS A CA 1
ATOM 2788 C C . HIS A 1 366 ? 12.498 -7.475 9.718 1.00 77.38 366 HIS A C 1
ATOM 2790 O O . HIS A 1 366 ? 13.602 -7.296 9.207 1.00 77.38 366 HIS A O 1
ATOM 2796 N N . PHE A 1 367 ? 12.294 -8.392 10.669 1.00 71.31 367 PHE A N 1
ATOM 2797 C CA . PHE A 1 367 ? 13.381 -9.191 11.252 1.00 71.31 367 PHE A CA 1
ATOM 2798 C C . PHE A 1 367 ? 13.646 -10.512 10.521 1.00 71.31 367 PHE A C 1
ATOM 2800 O O . PHE A 1 367 ? 14.769 -10.998 10.582 1.00 71.31 367 PHE A O 1
ATOM 2807 N N . ALA A 1 368 ? 12.646 -11.086 9.847 1.00 62.84 368 ALA A N 1
ATOM 2808 C CA . ALA A 1 368 ? 12.725 -12.385 9.177 1.00 62.84 368 ALA A CA 1
ATOM 2809 C C . ALA A 1 368 ? 11.922 -12.393 7.855 1.00 62.84 368 ALA A C 1
ATOM 2811 O O . ALA A 1 368 ? 10.938 -13.137 7.727 1.00 62.84 368 ALA A O 1
ATOM 2812 N N . PRO A 1 369 ? 12.324 -11.591 6.848 1.00 55.22 369 PRO A N 1
ATOM 2813 C CA . PRO A 1 369 ? 11.593 -11.474 5.584 1.00 55.22 369 PRO A CA 1
ATOM 2814 C C . PRO A 1 369 ? 11.410 -12.833 4.883 1.00 55.22 369 PRO A C 1
ATOM 2816 O O . PRO A 1 369 ? 10.320 -13.145 4.415 1.00 55.22 369 PRO A O 1
ATOM 2819 N N . GLU A 1 370 ? 12.421 -13.711 4.910 1.00 44.16 370 GLU A N 1
ATOM 2820 C CA . GLU A 1 370 ? 12.349 -15.051 4.299 1.00 44.16 370 GLU A CA 1
ATOM 2821 C C . GLU A 1 370 ? 11.436 -16.044 5.050 1.00 44.16 370 GLU A C 1
ATOM 2823 O O . GLU A 1 370 ? 10.953 -17.018 4.466 1.00 44.16 370 GLU A O 1
ATOM 2828 N N . GLY A 1 371 ? 11.218 -15.841 6.354 1.00 47.19 371 GLY A N 1
ATOM 2829 C CA . GLY A 1 371 ? 10.349 -16.679 7.187 1.00 47.19 371 GLY A CA 1
ATOM 2830 C C . GLY A 1 371 ? 8.871 -16.311 7.046 1.00 47.19 371 GLY A C 1
ATOM 2831 O O . GLY A 1 371 ? 8.018 -17.200 6.992 1.00 47.19 371 GLY A O 1
ATOM 2832 N N . CYS A 1 372 ? 8.577 -15.011 6.920 1.00 45.91 372 CYS A N 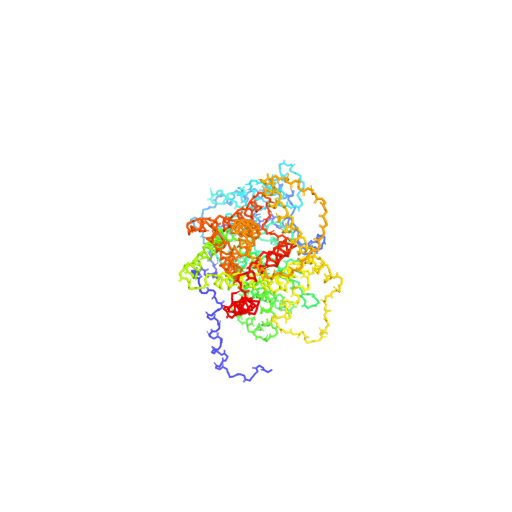1
ATOM 2833 C CA . CYS A 1 372 ? 7.231 -14.495 6.658 1.00 45.91 372 CYS A CA 1
ATOM 2834 C C . CYS A 1 372 ? 6.688 -15.019 5.319 1.00 45.91 372 CYS A C 1
ATOM 2836 O O . CYS A 1 372 ? 5.613 -15.618 5.277 1.00 45.91 372 CYS A O 1
ATOM 2838 N N . GLU A 1 373 ? 7.494 -14.927 4.257 1.00 45.47 373 GLU A N 1
ATOM 2839 C CA . GLU A 1 373 ? 7.170 -15.472 2.932 1.00 45.47 373 GLU A CA 1
ATOM 2840 C C . GLU A 1 373 ? 6.861 -16.978 2.983 1.00 45.47 373 GLU A C 1
ATOM 2842 O O . GLU A 1 373 ? 5.871 -17.455 2.427 1.00 45.47 373 GLU A O 1
ATOM 2847 N N . ARG A 1 374 ? 7.655 -17.749 3.735 1.00 45.12 374 ARG A N 1
ATOM 2848 C CA . ARG A 1 374 ? 7.471 -19.203 3.884 1.00 45.12 374 ARG A CA 1
ATOM 2849 C C . ARG A 1 374 ? 6.209 -19.573 4.674 1.00 45.12 374 ARG A C 1
ATOM 2851 O O . ARG A 1 374 ? 5.598 -20.607 4.402 1.00 45.12 374 ARG A O 1
ATOM 2858 N N . ARG A 1 375 ? 5.808 -18.740 5.639 1.00 45.72 375 ARG A N 1
ATOM 2859 C CA . ARG A 1 375 ? 4.569 -18.907 6.413 1.00 45.72 375 ARG A CA 1
ATOM 2860 C C . ARG A 1 375 ? 3.337 -18.575 5.573 1.00 45.72 375 ARG A C 1
ATOM 2862 O O . ARG A 1 375 ? 2.422 -19.395 5.531 1.00 45.72 375 ARG A O 1
ATOM 2869 N N . LYS A 1 376 ? 3.367 -17.466 4.822 1.00 44.81 376 LYS A N 1
ATOM 2870 C CA . LYS A 1 376 ? 2.338 -17.123 3.822 1.00 44.81 376 LYS A CA 1
ATOM 2871 C C . LYS A 1 376 ? 2.168 -18.260 2.804 1.00 44.81 376 LYS A C 1
ATOM 2873 O O . LYS A 1 376 ? 1.047 -18.624 2.452 1.00 44.81 376 LYS A O 1
ATOM 2878 N N . MET A 1 377 ? 3.265 -18.925 2.422 1.00 37.50 377 MET A N 1
ATOM 2879 C CA . MET A 1 377 ? 3.227 -20.146 1.603 1.00 37.50 377 MET A CA 1
ATOM 2880 C C . MET A 1 377 ? 2.590 -21.355 2.317 1.00 37.50 377 MET A C 1
ATOM 2882 O O . MET A 1 377 ? 1.779 -22.053 1.712 1.00 37.50 377 MET A O 1
ATOM 2886 N N . GLN A 1 378 ? 2.906 -21.626 3.587 1.00 46.41 378 GLN A N 1
ATOM 2887 C CA . GLN A 1 378 ? 2.294 -22.739 4.335 1.00 46.41 378 GLN A CA 1
ATOM 2888 C C . GLN A 1 378 ? 0.794 -22.537 4.597 1.00 46.41 378 GLN A C 1
ATOM 2890 O O . GLN A 1 378 ? 0.031 -23.500 4.526 1.00 46.41 378 GLN A O 1
ATOM 2895 N N . GLU A 1 379 ? 0.355 -21.310 4.872 1.00 42.22 379 GLU A N 1
ATOM 2896 C CA . GLU A 1 379 ? -1.057 -20.975 5.110 1.00 42.22 379 GLU A CA 1
ATOM 2897 C C . GLU A 1 379 ? -1.875 -21.039 3.809 1.00 42.22 379 GLU A C 1
ATOM 2899 O O . GLU A 1 379 ? -2.986 -21.571 3.795 1.00 42.22 379 GLU A O 1
ATOM 2904 N N . ALA A 1 380 ? -1.297 -20.611 2.682 1.00 36.31 380 ALA A N 1
ATOM 2905 C CA . ALA A 1 380 ? -1.961 -20.649 1.380 1.00 36.31 380 ALA A CA 1
ATOM 2906 C C . ALA A 1 380 ? -2.036 -22.052 0.735 1.00 36.31 380 ALA A C 1
ATOM 2908 O O . ALA A 1 380 ? -2.876 -22.258 -0.153 1.00 36.31 380 ALA A O 1
ATOM 2909 N N . PHE A 1 381 ? -1.167 -22.998 1.130 1.00 36.09 381 PHE A N 1
ATOM 2910 C CA . PHE A 1 381 ? -0.986 -24.282 0.428 1.00 36.09 381 PHE A CA 1
ATOM 2911 C C . PHE A 1 381 ? -0.882 -25.537 1.325 1.00 36.09 381 PHE A C 1
ATOM 2913 O O . PHE A 1 381 ? -0.864 -26.653 0.799 1.00 36.09 381 PHE A O 1
ATOM 2920 N N . GLY A 1 382 ? -0.882 -25.399 2.654 1.00 41.19 382 GLY A N 1
ATOM 2921 C CA . GLY A 1 382 ? -0.688 -26.505 3.599 1.00 41.19 382 GLY A CA 1
ATOM 2922 C C . GLY A 1 382 ? 0.787 -26.921 3.766 1.00 41.19 382 GLY A C 1
ATOM 2923 O O . GLY A 1 382 ? 1.668 -26.402 3.081 1.00 41.19 382 GLY A O 1
ATOM 2924 N N . PRO A 1 383 ? 1.098 -27.845 4.697 1.00 42.91 383 PRO A N 1
ATOM 2925 C CA . PRO A 1 383 ? 2.479 -28.210 5.015 1.00 42.91 383 PRO A CA 1
ATOM 2926 C C . PRO A 1 383 ? 3.170 -28.926 3.845 1.00 42.91 383 PRO A C 1
ATOM 2928 O O . PRO A 1 383 ? 2.603 -29.841 3.243 1.00 42.91 383 PRO A O 1
ATOM 2931 N N . GLU A 1 384 ? 4.422 -28.557 3.556 1.00 43.12 384 GLU A N 1
ATOM 2932 C CA . GLU A 1 384 ? 5.224 -29.231 2.531 1.00 43.12 384 GLU A CA 1
ATOM 2933 C C . GLU A 1 384 ? 5.416 -30.727 2.854 1.00 43.12 384 GLU A C 1
ATOM 2935 O O . GLU A 1 384 ? 5.771 -31.086 3.986 1.00 43.12 384 GLU A O 1
ATOM 2940 N N . PRO A 1 385 ? 5.261 -31.635 1.871 1.00 35.41 385 PRO A N 1
ATOM 2941 C CA . PRO A 1 385 ? 5.559 -33.043 2.072 1.00 35.41 385 PRO A CA 1
ATOM 2942 C C . PRO A 1 385 ? 7.078 -33.249 2.152 1.00 35.41 385 PRO A C 1
ATOM 2944 O O . PRO A 1 385 ? 7.743 -33.453 1.139 1.00 35.41 385 PRO A O 1
ATOM 2947 N N . GLY A 1 386 ? 7.620 -33.231 3.373 1.00 43.53 386 GLY A N 1
ATOM 2948 C CA . GLY A 1 386 ? 8.986 -33.680 3.666 1.00 43.53 386 GLY A CA 1
ATOM 2949 C C . GLY A 1 386 ? 9.800 -32.817 4.628 1.00 43.53 386 GLY A C 1
ATOM 2950 O O . GLY A 1 386 ? 10.847 -33.281 5.066 1.00 43.53 386 GLY A O 1
ATOM 2951 N N . ASN A 1 387 ? 9.334 -31.622 5.002 1.00 44.91 387 ASN A N 1
ATOM 2952 C CA . ASN A 1 387 ? 10.064 -30.742 5.919 1.00 44.91 387 ASN A CA 1
ATOM 2953 C C . ASN A 1 387 ? 9.120 -30.139 6.973 1.00 44.91 387 ASN A C 1
ATOM 2955 O O . ASN A 1 387 ? 8.763 -28.967 6.952 1.00 44.91 387 ASN A O 1
ATOM 2959 N N . ALA A 1 388 ? 8.673 -30.988 7.900 1.00 37.97 388 ALA A N 1
ATOM 2960 C CA . ALA A 1 388 ? 7.822 -30.610 9.028 1.00 37.97 388 ALA A CA 1
ATOM 2961 C C . ALA A 1 388 ? 8.666 -30.168 10.239 1.00 37.97 388 ALA A C 1
ATOM 2963 O O . ALA A 1 388 ? 8.601 -30.774 11.308 1.00 37.97 388 ALA A O 1
ATOM 2964 N N . GLY A 1 389 ? 9.495 -29.141 10.060 1.00 39.28 389 GLY A N 1
ATOM 2965 C CA . GLY A 1 389 ? 10.191 -28.469 11.157 1.00 39.28 389 GLY A CA 1
ATOM 2966 C C . GLY A 1 389 ? 9.910 -26.968 11.103 1.00 39.28 389 GLY A C 1
ATOM 2967 O O . GLY A 1 389 ? 9.951 -26.411 10.006 1.00 39.28 389 GLY A O 1
ATOM 2968 N N . PRO A 1 390 ? 9.612 -26.300 12.232 1.00 40.06 390 PRO A N 1
ATOM 2969 C CA . PRO A 1 390 ? 9.463 -24.854 12.239 1.00 40.06 390 PRO A CA 1
ATOM 2970 C C . PRO A 1 390 ? 10.834 -24.241 11.941 1.00 40.06 390 PRO A C 1
ATOM 2972 O O . PRO A 1 390 ? 11.742 -24.317 12.764 1.00 40.06 390 PRO A O 1
ATOM 2975 N N . VAL A 1 391 ? 11.003 -23.664 10.751 1.00 43.44 391 VAL A N 1
ATOM 2976 C CA . VAL A 1 391 ? 12.145 -22.789 10.462 1.00 43.44 391 VAL A CA 1
ATOM 2977 C C . VAL A 1 391 ? 11.703 -21.378 10.800 1.00 43.44 391 VAL A C 1
ATOM 2979 O O . VAL A 1 391 ? 11.316 -20.595 9.941 1.00 43.44 391 VAL A O 1
ATOM 2982 N N . VAL A 1 392 ? 11.703 -21.101 12.095 1.00 46.47 392 VAL A N 1
ATOM 2983 C CA . VAL A 1 392 ? 11.928 -19.754 12.592 1.00 46.47 392 VAL A CA 1
ATOM 2984 C C . VAL A 1 392 ? 13.135 -19.912 13.493 1.00 46.47 392 VAL A C 1
ATOM 2986 O O . VAL A 1 392 ? 13.069 -20.693 14.445 1.00 46.47 392 VAL A O 1
ATOM 2989 N N . GLU A 1 393 ? 14.266 -19.290 13.161 1.00 45.88 393 GLU A N 1
ATOM 2990 C CA . GLU A 1 393 ? 15.373 -19.272 14.111 1.00 45.88 393 GLU A CA 1
ATOM 2991 C C . GLU A 1 393 ? 14.832 -18.650 15.405 1.00 45.88 393 GLU A C 1
ATOM 2993 O O . GLU A 1 393 ? 14.297 -17.542 15.389 1.00 45.88 393 GLU A O 1
ATOM 2998 N N . GLU A 1 394 ? 14.910 -19.368 16.533 1.00 46.03 394 GLU A N 1
ATOM 2999 C CA . GLU A 1 394 ? 14.338 -18.926 17.820 1.00 46.03 394 GLU A CA 1
ATOM 3000 C C . GLU A 1 394 ? 14.773 -17.490 18.192 1.00 46.03 394 GLU A C 1
ATOM 3002 O O . GLU A 1 394 ? 14.031 -16.756 18.856 1.00 46.03 394 GLU A O 1
ATOM 3007 N N . GLY A 1 395 ? 15.950 -17.072 17.707 1.00 48.34 395 GLY A N 1
ATOM 3008 C CA . GLY A 1 395 ? 16.517 -15.735 17.859 1.00 48.34 395 GLY A CA 1
ATOM 3009 C C . GLY A 1 395 ? 15.829 -14.618 17.065 1.00 48.34 395 GLY A C 1
ATOM 3010 O O . GLY A 1 395 ? 15.904 -13.476 17.496 1.00 48.34 395 GLY A O 1
ATOM 3011 N N . GLU A 1 396 ? 15.120 -14.891 15.970 1.00 55.94 396 GLU A N 1
ATOM 3012 C CA . GLU A 1 396 ? 14.382 -13.864 15.210 1.00 55.94 396 GLU A CA 1
ATOM 3013 C C . GLU A 1 396 ? 12.989 -13.623 15.823 1.00 55.94 396 GLU A C 1
ATOM 3015 O O . GLU A 1 396 ? 12.547 -12.482 15.979 1.00 55.94 396 GLU A O 1
ATOM 3020 N N . THR A 1 397 ? 12.332 -14.678 16.323 1.00 67.75 397 THR A N 1
ATOM 3021 C CA . THR A 1 397 ? 11.049 -14.572 17.050 1.00 67.75 397 THR A CA 1
ATOM 3022 C C . THR A 1 397 ? 11.128 -13.828 18.377 1.00 67.75 397 THR A C 1
ATOM 3024 O O . THR A 1 397 ? 10.131 -13.244 18.813 1.00 67.75 397 THR A O 1
ATOM 3027 N N . ILE A 1 398 ? 12.283 -13.848 19.052 1.00 81.81 398 ILE A N 1
ATOM 3028 C CA . ILE A 1 398 ? 12.422 -13.148 20.333 1.00 81.81 398 ILE A CA 1
ATOM 3029 C C . ILE A 1 398 ? 12.413 -11.631 20.129 1.00 81.81 398 ILE A C 1
ATOM 3031 O O . ILE A 1 398 ? 11.777 -10.933 20.913 1.00 81.81 398 ILE A O 1
ATOM 3035 N N . TRP A 1 399 ? 13.032 -11.126 19.056 1.00 81.50 399 TRP A N 1
ATOM 3036 C CA . TRP A 1 399 ? 13.069 -9.694 18.754 1.00 81.50 399 TRP A CA 1
ATOM 3037 C C . TRP A 1 399 ? 11.698 -9.150 18.380 1.00 81.50 399 TRP A C 1
ATOM 3039 O O . TRP A 1 399 ? 11.318 -8.103 18.895 1.00 81.50 399 TRP A O 1
ATOM 3049 N N . VAL A 1 400 ? 10.908 -9.905 17.609 1.00 84.69 400 VAL A N 1
ATOM 3050 C CA . VAL A 1 400 ? 9.497 -9.571 17.350 1.00 84.69 400 VAL A CA 1
ATOM 3051 C C . VAL A 1 400 ? 8.742 -9.392 18.668 1.00 84.69 400 VAL A C 1
ATOM 3053 O O . VAL A 1 400 ? 8.129 -8.353 18.898 1.00 84.69 400 VAL A O 1
ATOM 3056 N N . ARG A 1 401 ? 8.845 -10.359 19.590 1.00 87.56 401 ARG A N 1
ATOM 3057 C CA . ARG A 1 401 ? 8.182 -10.279 20.903 1.00 87.56 401 ARG A CA 1
ATOM 3058 C C . ARG A 1 401 ? 8.691 -9.121 21.758 1.00 87.56 401 ARG A C 1
ATOM 3060 O O . ARG A 1 401 ? 7.891 -8.470 22.424 1.00 87.56 401 ARG A O 1
ATOM 3067 N N . VAL A 1 402 ? 10.000 -8.869 21.751 1.00 91.25 402 VAL A N 1
ATOM 3068 C CA . VAL A 1 402 ? 10.621 -7.754 22.480 1.00 91.25 402 VAL A CA 1
ATOM 3069 C C . VAL A 1 402 ? 10.120 -6.415 21.944 1.00 91.25 402 VAL A C 1
ATOM 3071 O O . VAL A 1 402 ? 9.773 -5.552 22.744 1.00 91.25 402 VAL A O 1
ATOM 3074 N N . CYS A 1 403 ? 10.035 -6.244 20.625 1.00 91.50 403 CYS A N 1
ATOM 3075 C CA . CYS A 1 403 ? 9.527 -5.024 20.006 1.00 91.50 403 CYS A CA 1
ATOM 3076 C C . CYS A 1 403 ? 8.036 -4.822 20.291 1.00 91.50 403 CYS A C 1
ATOM 3078 O O . CYS A 1 403 ? 7.673 -3.759 20.792 1.00 91.50 403 CYS A O 1
ATOM 3080 N N . VAL A 1 404 ? 7.200 -5.845 20.078 1.00 90.69 404 VAL A N 1
ATOM 3081 C CA . VAL A 1 404 ? 5.760 -5.783 20.391 1.00 90.69 404 VAL A CA 1
ATOM 3082 C C . VAL A 1 404 ? 5.545 -5.399 21.856 1.00 90.69 404 VAL A C 1
ATOM 3084 O O . VAL A 1 404 ? 4.860 -4.422 22.149 1.00 90.69 404 VAL A O 1
ATOM 3087 N N . ALA A 1 405 ? 6.190 -6.105 22.791 1.00 94.31 405 ALA A N 1
ATOM 3088 C CA . ALA A 1 405 ? 6.065 -5.807 24.216 1.00 94.31 405 ALA A CA 1
ATOM 3089 C C . ALA A 1 405 ? 6.609 -4.412 24.564 1.00 94.31 405 ALA A C 1
ATOM 3091 O O . ALA A 1 405 ? 5.974 -3.667 25.307 1.00 94.31 405 ALA A O 1
ATOM 3092 N N . GLY A 1 406 ? 7.772 -4.041 24.025 1.00 95.94 406 GLY A N 1
ATOM 3093 C CA . GLY A 1 406 ? 8.418 -2.759 24.293 1.00 95.94 406 GLY A CA 1
ATOM 3094 C C . GLY A 1 406 ? 7.550 -1.569 23.890 1.00 95.94 406 GLY A C 1
ATOM 3095 O O . GLY A 1 406 ? 7.334 -0.670 24.703 1.00 95.94 406 GLY A O 1
ATOM 3096 N N . PHE A 1 407 ? 7.006 -1.580 22.671 1.00 94.56 407 PHE A N 1
ATOM 3097 C CA . PHE A 1 407 ? 6.133 -0.507 22.191 1.00 94.56 407 PHE A CA 1
ATOM 3098 C C . PHE A 1 407 ? 4.753 -0.526 22.856 1.00 94.56 407 PHE A C 1
ATOM 3100 O O . PHE A 1 407 ? 4.231 0.542 23.171 1.00 94.56 407 PHE A O 1
ATOM 3107 N N . PHE A 1 408 ? 4.206 -1.703 23.175 1.00 94.94 408 PHE A N 1
ATOM 3108 C CA . PHE A 1 408 ? 2.976 -1.824 23.962 1.00 94.94 408 PHE A CA 1
ATOM 3109 C C . PHE A 1 408 ? 3.093 -1.157 25.338 1.00 94.94 408 PHE A C 1
ATOM 3111 O O . PHE A 1 408 ? 2.285 -0.297 25.693 1.00 94.94 408 PHE A O 1
ATOM 3118 N N . PHE A 1 409 ? 4.133 -1.489 26.108 1.00 96.06 409 PHE A N 1
ATOM 3119 C CA . PHE A 1 409 ? 4.336 -0.872 27.421 1.00 96.06 409 PHE A CA 1
ATOM 3120 C C . PHE A 1 409 ? 4.705 0.610 27.322 1.00 96.06 409 PHE A C 1
ATOM 3122 O O . PHE A 1 409 ? 4.316 1.385 28.195 1.00 96.06 409 PHE A O 1
ATOM 3129 N N . LEU A 1 410 ? 5.393 1.032 26.256 1.00 93.50 410 LEU A N 1
ATOM 3130 C CA . LEU A 1 410 ? 5.602 2.454 25.983 1.00 93.50 410 LEU A CA 1
ATOM 3131 C C . LEU A 1 410 ? 4.265 3.184 25.779 1.00 93.50 410 LEU A C 1
ATOM 3133 O O . LEU A 1 410 ? 4.081 4.260 26.343 1.00 93.50 410 LEU A O 1
ATOM 3137 N N . GLY A 1 411 ? 3.321 2.588 25.046 1.00 89.88 411 GLY A N 1
ATOM 3138 C CA . GLY A 1 411 ? 1.963 3.116 24.887 1.00 89.88 411 GLY A CA 1
ATOM 3139 C C . GLY A 1 411 ? 1.233 3.291 26.220 1.00 89.88 411 GLY A C 1
ATOM 3140 O O . GLY A 1 411 ? 0.675 4.356 26.479 1.00 89.88 411 GLY A O 1
ATOM 3141 N N . ILE A 1 412 ? 1.319 2.300 27.114 1.00 91.75 412 ILE A N 1
ATOM 3142 C CA . ILE A 1 412 ? 0.759 2.398 28.474 1.00 91.75 412 ILE A CA 1
ATOM 3143 C C . ILE A 1 412 ? 1.386 3.568 29.246 1.00 91.75 412 ILE A C 1
ATOM 3145 O O . ILE A 1 412 ? 0.672 4.367 29.847 1.00 91.75 412 ILE A O 1
ATOM 3149 N N . ILE A 1 413 ? 2.716 3.700 29.213 1.00 91.75 413 ILE A N 1
ATOM 3150 C CA . ILE A 1 413 ? 3.428 4.783 29.910 1.00 91.75 413 ILE A CA 1
ATOM 3151 C C . ILE A 1 413 ? 3.000 6.155 29.375 1.00 91.75 413 ILE A C 1
ATOM 3153 O O . ILE A 1 413 ? 2.817 7.084 30.159 1.00 91.75 413 ILE A O 1
ATOM 3157 N N . LEU A 1 414 ? 2.821 6.290 28.058 1.00 86.56 414 LEU A N 1
ATOM 3158 C CA . LEU A 1 414 ? 2.348 7.530 27.439 1.00 86.56 414 LEU A CA 1
ATOM 3159 C C . LEU A 1 414 ? 0.921 7.878 27.877 1.00 86.56 414 LEU A C 1
ATOM 3161 O O . LEU A 1 414 ? 0.663 9.032 28.218 1.00 86.56 414 LEU A O 1
ATOM 3165 N N . ALA A 1 415 ? 0.017 6.895 27.923 1.00 84.38 415 ALA A N 1
ATOM 3166 C CA . ALA A 1 415 ? -1.354 7.095 28.393 1.00 84.38 415 ALA A CA 1
ATOM 3167 C C . ALA A 1 415 ? -1.399 7.506 29.875 1.00 84.38 415 ALA A C 1
ATOM 3169 O O . ALA A 1 415 ? -2.068 8.476 30.225 1.00 84.38 415 ALA A O 1
ATOM 3170 N N . MET A 1 416 ? -0.614 6.847 30.732 1.00 86.19 416 MET A N 1
ATOM 3171 C CA . MET A 1 416 ? -0.478 7.228 32.143 1.00 86.19 416 MET A CA 1
ATOM 3172 C C . MET A 1 416 ? 0.131 8.627 32.307 1.00 86.19 416 MET A C 1
ATOM 3174 O O . MET A 1 416 ? -0.311 9.411 33.142 1.00 86.19 416 MET A O 1
ATOM 3178 N N . GLY A 1 417 ? 1.143 8.962 31.503 1.00 84.69 417 GLY A N 1
ATOM 3179 C CA . GLY A 1 417 ? 1.757 10.288 31.504 1.00 84.69 417 GLY A CA 1
ATOM 3180 C C . GLY A 1 417 ? 0.764 11.388 31.128 1.00 84.69 417 GLY A C 1
ATOM 3181 O O . GLY A 1 417 ? 0.778 12.454 31.742 1.00 84.69 417 GLY A O 1
ATOM 3182 N N . LEU A 1 418 ? -0.128 11.122 30.168 1.00 80.62 418 LEU A N 1
ATOM 3183 C CA . LEU A 1 418 ? -1.211 12.040 29.828 1.00 80.62 418 LEU A CA 1
ATOM 3184 C C . LEU A 1 418 ? -2.169 12.246 31.002 1.00 80.62 418 LEU A C 1
ATOM 3186 O O . LEU A 1 418 ? -2.478 13.398 31.293 1.00 80.62 418 LEU A O 1
ATOM 3190 N N . ASP A 1 419 ? -2.623 11.176 31.661 1.00 78.38 419 ASP A N 1
ATOM 3191 C CA . ASP A 1 419 ? -3.527 11.281 32.817 1.00 78.38 419 ASP A CA 1
ATOM 3192 C C . ASP A 1 419 ? -2.910 12.175 33.908 1.00 78.38 419 ASP A C 1
ATOM 3194 O O . ASP A 1 419 ? -3.532 13.139 34.352 1.00 78.38 419 ASP A O 1
ATOM 3198 N N . VAL A 1 420 ? -1.617 11.993 34.205 1.00 82.50 420 VAL A N 1
ATOM 3199 C CA . VAL A 1 420 ? -0.873 12.871 35.128 1.00 82.50 420 VAL A CA 1
ATOM 3200 C C . VAL A 1 420 ? -0.806 14.322 34.631 1.00 82.50 420 VAL A C 1
ATOM 3202 O O . VAL A 1 420 ? -0.983 15.256 35.415 1.00 82.50 420 VAL A O 1
ATOM 3205 N N . CYS A 1 421 ? -0.534 14.552 33.344 1.00 78.38 421 CYS A N 1
ATOM 3206 C CA . CYS A 1 421 ? -0.484 15.905 32.784 1.00 78.38 421 CYS A CA 1
ATOM 3207 C C . CYS A 1 421 ? -1.842 16.611 32.852 1.00 78.38 421 CYS A C 1
ATOM 3209 O O . CYS A 1 421 ? -1.899 17.797 33.186 1.00 78.38 421 CYS A O 1
ATOM 3211 N N . VAL A 1 422 ? -2.923 15.893 32.548 1.00 73.38 422 VAL A N 1
ATOM 3212 C CA . VAL A 1 422 ? -4.292 16.400 32.656 1.00 73.38 422 VAL A CA 1
ATOM 3213 C C . VAL A 1 422 ? -4.599 16.712 34.120 1.00 73.38 422 VAL A C 1
ATOM 3215 O O . VAL A 1 422 ? -5.030 17.825 34.421 1.00 73.38 422 VAL A O 1
ATOM 3218 N N . ASP A 1 423 ? -4.246 15.826 35.049 1.00 71.88 423 ASP A N 1
ATOM 3219 C CA . ASP A 1 423 ? -4.384 16.075 36.484 1.00 71.88 423 ASP A CA 1
ATOM 3220 C C . ASP A 1 423 ? -3.634 17.320 36.946 1.00 71.88 423 ASP A C 1
ATOM 3222 O O . ASP A 1 423 ? -4.191 18.126 37.690 1.00 71.88 423 ASP A O 1
ATOM 3226 N N . CYS A 1 424 ? -2.403 17.545 36.486 1.00 75.69 424 CYS A N 1
ATOM 3227 C CA . CYS A 1 424 ? -1.662 18.767 36.799 1.00 75.69 424 CYS A CA 1
ATOM 3228 C C . CYS A 1 424 ? -2.343 20.031 36.248 1.00 75.69 424 CYS A C 1
ATOM 3230 O O . CYS A 1 424 ? -2.329 21.069 36.914 1.00 75.69 424 CYS A O 1
ATOM 3232 N N . LEU A 1 425 ? -2.949 19.960 35.059 1.00 70.12 425 LEU A N 1
ATOM 3233 C CA . LEU A 1 425 ? -3.661 21.087 34.450 1.00 70.12 425 LEU A CA 1
ATOM 3234 C C . LEU A 1 425 ? -4.937 21.455 35.221 1.00 70.12 425 LEU A C 1
ATOM 3236 O O . LEU A 1 425 ? -5.241 22.642 35.345 1.00 70.12 425 LEU A O 1
ATOM 3240 N N . PHE A 1 426 ? -5.654 20.470 35.770 1.00 63.72 426 PHE A N 1
ATOM 3241 C CA . PHE A 1 426 ? -6.914 20.693 36.494 1.00 63.72 426 PHE A CA 1
ATOM 3242 C C . PHE A 1 426 ? -6.744 20.853 38.012 1.00 63.72 426 PHE A C 1
ATOM 3244 O O . PHE A 1 426 ? -7.503 21.592 38.638 1.00 63.72 426 PHE A O 1
ATOM 3251 N N . SER A 1 427 ? -5.694 20.280 38.603 1.00 57.28 427 SER A N 1
ATOM 3252 C CA . SER A 1 427 ? -5.364 20.455 40.028 1.00 57.28 427 SER A CA 1
ATOM 3253 C C . SER A 1 427 ? -4.818 21.853 40.351 1.00 57.28 427 SER A C 1
ATOM 3255 O O . SER A 1 427 ? -4.834 22.271 41.505 1.00 57.28 427 SER A O 1
ATOM 3257 N N . GLY A 1 428 ? -4.394 22.629 39.344 1.00 41.34 428 GLY A N 1
ATOM 3258 C CA . GLY A 1 428 ? -3.953 24.021 39.508 1.00 41.34 428 GLY A CA 1
ATOM 3259 C C . GLY A 1 428 ? -5.058 25.022 39.892 1.00 41.34 428 GLY A C 1
ATOM 3260 O O . GLY A 1 428 ? -4.757 26.196 40.102 1.00 41.34 428 GLY A O 1
ATOM 3261 N N . GLY A 1 429 ? -6.323 24.586 39.981 1.00 41.50 429 GLY A N 1
ATOM 3262 C CA . GLY A 1 429 ? -7.479 25.429 40.313 1.00 41.50 429 GLY A CA 1
ATOM 3263 C C . GLY A 1 429 ? -8.012 25.312 41.747 1.00 41.50 429 GLY A C 1
ATOM 3264 O O . GLY A 1 429 ? -8.880 26.104 42.121 1.00 41.50 429 GLY A O 1
ATOM 3265 N N . HIS A 1 430 ? -7.534 24.368 42.568 1.00 40.19 430 HIS A N 1
ATOM 3266 C CA . HIS A 1 430 ? -8.028 24.177 43.939 1.00 40.19 430 HIS A CA 1
ATOM 3267 C C . HIS A 1 430 ? -6.902 24.323 44.961 1.00 40.19 430 HIS A C 1
ATOM 3269 O O . HIS A 1 430 ? -5.984 23.515 45.059 1.00 40.19 430 HIS A O 1
ATOM 3275 N N . GLY A 1 431 ? -6.970 25.434 45.697 1.00 33.38 431 GLY A N 1
ATOM 3276 C CA . GLY A 1 431 ? -5.995 25.818 46.701 1.00 33.38 431 GLY A CA 1
ATOM 3277 C C . GLY A 1 431 ? -5.864 24.786 47.817 1.00 33.38 431 GLY A C 1
ATOM 3278 O O . GLY A 1 431 ? -6.846 24.259 48.334 1.00 33.38 431 GLY A O 1
ATOM 3279 N N . HIS A 1 432 ? -4.619 24.568 48.230 1.00 36.00 432 HIS A N 1
ATOM 3280 C CA . HIS A 1 432 ? -4.266 23.875 49.458 1.00 36.00 432 HIS A CA 1
ATOM 3281 C C . HIS A 1 432 ? -4.925 24.544 50.676 1.00 36.00 432 HIS A C 1
ATOM 3283 O O . HIS A 1 432 ? -4.413 25.520 51.223 1.00 36.00 432 HIS A O 1
ATOM 3289 N N . GLY A 1 433 ? -6.041 23.986 51.137 1.00 30.97 433 GLY A N 1
ATOM 3290 C CA . GLY A 1 433 ? -6.546 24.189 52.489 1.00 30.97 433 GLY A CA 1
ATOM 3291 C C . GLY A 1 433 ? -5.858 23.216 53.441 1.00 30.97 433 GLY A C 1
ATOM 3292 O O . GLY A 1 433 ? -6.378 22.139 53.710 1.00 30.97 433 GLY A O 1
ATOM 3293 N N . HIS A 1 434 ? -4.677 23.575 53.947 1.00 40.38 434 HIS A N 1
ATOM 3294 C CA . HIS A 1 434 ? -4.091 22.895 55.102 1.00 40.38 434 HIS A CA 1
ATOM 3295 C C . HIS A 1 434 ? -4.998 23.101 56.325 1.00 40.38 434 HIS A C 1
ATOM 3297 O O . HIS A 1 434 ? -4.975 24.159 56.947 1.00 40.38 434 HIS A O 1
ATOM 3303 N N . GLY A 1 435 ? -5.778 22.083 56.680 1.00 30.92 435 GLY A N 1
ATOM 3304 C CA . GLY A 1 435 ? -6.501 21.997 57.945 1.00 30.92 435 GLY A CA 1
ATOM 3305 C C . GLY A 1 435 ? -5.885 20.926 58.835 1.00 30.92 435 GLY A C 1
ATOM 3306 O O . GLY A 1 435 ? -6.435 19.839 58.959 1.00 30.92 435 GLY A O 1
ATOM 3307 N N . GLY A 1 436 ? -4.724 21.208 59.426 1.00 34.28 436 GLY A N 1
ATOM 3308 C CA . GLY A 1 436 ? -4.247 20.426 60.561 1.00 34.28 436 GLY A CA 1
ATOM 3309 C C . GLY A 1 436 ? -4.997 20.853 61.819 1.00 34.28 436 GLY A C 1
ATOM 3310 O O . GLY A 1 436 ? -4.997 22.040 62.130 1.00 34.28 436 GLY A O 1
ATOM 3311 N N . HIS A 1 437 ? -5.600 19.908 62.540 1.00 33.09 437 HIS A N 1
ATOM 3312 C CA . HIS A 1 437 ? -5.687 19.970 63.998 1.00 33.09 437 HIS A CA 1
ATOM 3313 C C . HIS A 1 437 ? -5.979 18.591 64.607 1.00 33.09 437 HIS A C 1
ATOM 3315 O O . HIS A 1 437 ? -6.872 17.866 64.179 1.00 33.09 437 HIS A O 1
ATOM 3321 N N . ASP A 1 438 ? -5.159 18.281 65.607 1.00 35.50 438 ASP A N 1
ATOM 3322 C CA . ASP A 1 438 ? -5.175 17.140 66.518 1.00 35.50 438 ASP A CA 1
ATOM 3323 C C . ASP A 1 438 ? -6.440 17.020 67.402 1.00 35.50 438 ASP A C 1
ATOM 3325 O O . ASP A 1 438 ? -7.108 18.015 67.688 1.00 35.50 438 ASP A O 1
ATOM 3329 N N . HIS A 1 439 ? -6.584 15.806 67.965 1.00 34.97 439 HIS A N 1
ATOM 3330 C CA . HIS A 1 439 ? -7.204 15.407 69.250 1.00 34.97 439 HIS A CA 1
ATOM 3331 C C . HIS A 1 439 ? -8.604 14.739 69.286 1.00 34.97 439 HIS A C 1
ATOM 3333 O O . HIS A 1 439 ? -9.638 15.391 69.316 1.00 34.97 439 HIS A O 1
ATOM 3339 N N . SER A 1 440 ? -8.550 13.407 69.477 1.00 35.00 440 SER A N 1
ATOM 3340 C CA . SER A 1 440 ? -9.120 12.588 70.578 1.00 35.00 440 SER A CA 1
ATOM 3341 C C . SER A 1 440 ? -10.636 12.426 70.831 1.00 35.00 440 SER A C 1
ATOM 3343 O O . SER A 1 440 ? -11.359 13.402 70.978 1.00 35.00 440 SER A O 1
ATOM 3345 N N . HIS A 1 441 ? -10.966 11.160 71.150 1.00 31.94 441 HIS A N 1
ATOM 3346 C CA . HIS A 1 441 ? -12.080 10.583 71.934 1.00 31.94 441 HIS A CA 1
ATOM 3347 C C . HIS A 1 441 ? -13.358 10.079 71.226 1.00 31.94 441 HIS A C 1
ATOM 3349 O O . HIS A 1 441 ? -14.112 10.837 70.633 1.00 31.94 441 HIS A O 1
ATOM 3355 N N . ASP A 1 442 ? -13.528 8.752 71.354 1.00 38.19 442 ASP A N 1
ATOM 3356 C CA . ASP A 1 442 ? -14.724 7.921 71.596 1.00 38.19 442 ASP A CA 1
ATOM 3357 C C . ASP A 1 442 ? -16.129 8.493 71.300 1.00 38.19 442 ASP A C 1
ATOM 3359 O O . ASP A 1 442 ? -16.554 9.442 71.946 1.00 38.19 442 ASP A O 1
ATOM 3363 N N . GLU A 1 443 ? -16.894 7.832 70.414 1.00 33.16 443 GLU A N 1
ATOM 3364 C CA . GLU A 1 443 ? -18.162 7.120 70.715 1.00 33.16 443 GLU A CA 1
ATOM 3365 C C . GLU A 1 443 ? -18.965 6.753 69.437 1.00 33.16 443 GLU A C 1
ATOM 3367 O O . GLU A 1 443 ? -19.136 7.538 68.512 1.00 33.16 443 GLU A O 1
ATOM 3372 N N . GLU A 1 444 ? -19.427 5.499 69.426 1.00 34.03 444 GLU A N 1
ATOM 3373 C CA . GLU A 1 444 ? -20.658 4.923 68.853 1.00 34.03 444 GLU A CA 1
ATOM 3374 C C . GLU A 1 444 ? -21.261 5.379 67.496 1.00 34.03 444 GLU A C 1
ATOM 3376 O O . GLU A 1 444 ? -21.892 6.417 67.342 1.00 34.03 444 GLU A O 1
ATOM 3381 N N . ALA A 1 445 ? -21.228 4.427 66.554 1.00 42.53 445 ALA A N 1
ATOM 3382 C CA . ALA A 1 445 ? -22.331 3.963 65.700 1.00 42.53 445 ALA A CA 1
ATOM 3383 C C . ALA A 1 445 ? -23.396 4.968 65.195 1.00 42.53 445 ALA A C 1
ATOM 3385 O O . ALA A 1 445 ? -24.414 5.208 65.844 1.00 42.53 445 ALA A O 1
ATOM 3386 N N . LYS A 1 446 ? -23.307 5.303 63.900 1.00 34.00 446 LYS A N 1
ATOM 3387 C CA . LYS A 1 446 ? -24.450 5.276 62.968 1.00 34.00 446 LYS A CA 1
ATOM 3388 C C . LYS A 1 446 ? -23.951 5.163 61.530 1.00 34.00 446 LYS A C 1
ATOM 3390 O O . LYS A 1 446 ? -23.115 5.942 61.091 1.00 34.00 446 LYS A O 1
ATOM 3395 N N . GLY A 1 447 ? -24.437 4.144 60.826 1.00 39.47 447 GLY A N 1
ATOM 3396 C CA . GLY A 1 447 ? -24.189 3.968 59.403 1.00 39.47 447 GLY A CA 1
ATOM 3397 C C . GLY A 1 447 ? -24.980 4.996 58.610 1.00 39.47 447 GLY A C 1
ATOM 3398 O O . GLY A 1 447 ? -26.142 4.753 58.304 1.00 39.47 447 GLY A O 1
ATOM 3399 N N . ASP A 1 448 ? -24.335 6.107 58.276 1.00 34.31 448 ASP A N 1
ATOM 3400 C CA . ASP A 1 448 ? -24.746 6.949 57.165 1.00 34.31 448 ASP A CA 1
ATOM 3401 C C . ASP A 1 448 ? -23.927 6.515 55.950 1.00 34.31 448 ASP A C 1
ATOM 3403 O O . ASP A 1 448 ? -22.699 6.610 55.918 1.00 34.31 448 ASP A O 1
ATOM 3407 N N . THR A 1 449 ? -24.611 5.967 54.949 1.00 38.44 449 THR A N 1
ATOM 3408 C CA . THR A 1 449 ? -24.066 5.857 53.598 1.00 38.44 449 THR A CA 1
ATOM 3409 C C . THR A 1 449 ? -23.722 7.267 53.140 1.00 38.44 449 THR A C 1
ATOM 3411 O O . THR A 1 449 ? -24.620 8.032 52.793 1.00 38.44 449 THR A O 1
ATOM 3414 N N . VAL A 1 450 ? -22.435 7.610 53.181 1.00 39.72 450 VAL A N 1
ATOM 3415 C CA . VAL A 1 450 ? -21.887 8.834 52.598 1.00 39.72 450 VAL A CA 1
ATOM 3416 C C . VAL A 1 450 ? -22.178 8.780 51.100 1.00 39.72 450 VAL A C 1
ATOM 3418 O O . VAL A 1 450 ? -21.494 8.095 50.343 1.00 39.72 450 VAL A O 1
ATOM 3421 N N . THR A 1 451 ? -23.262 9.424 50.673 1.00 44.81 451 THR A N 1
ATOM 3422 C CA . THR A 1 451 ? -23.470 9.750 49.265 1.00 44.81 451 THR A CA 1
ATOM 3423 C C . THR A 1 451 ? -22.513 10.894 48.940 1.00 44.81 451 THR A C 1
ATOM 3425 O O . THR A 1 451 ? -22.590 11.904 49.642 1.00 44.81 451 THR A O 1
ATOM 3428 N N . PRO A 1 452 ? -21.613 10.760 47.952 1.00 47.53 452 PRO A N 1
ATOM 3429 C CA . PRO A 1 452 ? -20.699 11.842 47.590 1.00 47.53 452 PRO A CA 1
ATOM 3430 C C . PRO A 1 452 ? -21.486 13.113 47.238 1.00 47.53 452 PRO A C 1
ATOM 3432 O O . PRO A 1 452 ? -22.589 13.032 46.686 1.00 47.53 452 PRO A O 1
ATOM 3435 N N . ASP A 1 453 ? -20.946 14.280 47.597 1.00 58.00 453 ASP A N 1
ATOM 3436 C CA . ASP A 1 453 ? -21.585 15.565 47.311 1.00 58.00 453 ASP A CA 1
ATOM 3437 C C . ASP A 1 453 ? -21.717 15.762 45.790 1.00 58.00 453 ASP A C 1
ATOM 3439 O O . ASP A 1 453 ? -20.819 15.423 45.018 1.00 58.00 453 ASP A O 1
ATOM 3443 N N . LYS A 1 454 ? -22.835 16.341 45.328 1.00 54.38 454 LYS A N 1
ATOM 3444 C CA . LYS A 1 454 ? -23.106 16.545 43.886 1.00 54.38 454 LYS A CA 1
ATOM 3445 C C . LYS A 1 454 ? -22.032 17.376 43.169 1.00 54.38 454 LYS A C 1
ATOM 3447 O O . LYS A 1 454 ? -21.906 17.281 41.950 1.00 54.38 454 LYS A O 1
ATOM 3452 N N . GLU A 1 455 ? -21.297 18.212 43.903 1.00 55.44 455 GLU A N 1
ATOM 3453 C CA . GLU A 1 455 ? -20.157 18.972 43.378 1.00 55.44 455 GLU A CA 1
ATOM 3454 C C . GLU A 1 455 ? -18.916 18.086 43.168 1.00 55.44 455 GLU A C 1
ATOM 3456 O O . GLU A 1 455 ? -18.252 18.225 42.140 1.00 55.44 455 GLU A O 1
ATOM 3461 N N . GLU A 1 456 ? -18.648 17.119 44.053 1.00 58.16 456 GLU A N 1
ATOM 3462 C CA . GLU A 1 456 ? -17.579 16.126 43.861 1.00 58.16 456 GLU A CA 1
ATOM 3463 C C . GLU A 1 456 ? -17.899 15.167 42.699 1.00 58.16 456 GLU A C 1
ATOM 3465 O O . GLU A 1 456 ? -17.024 14.919 41.870 1.00 58.16 456 GLU A O 1
ATOM 3470 N N . GLU A 1 457 ? -19.155 14.701 42.569 1.00 62.03 457 GLU A N 1
ATOM 3471 C CA . GLU A 1 457 ? -19.605 13.819 41.465 1.00 62.03 457 GLU A CA 1
ATOM 3472 C C . GLU A 1 457 ? -19.502 14.519 40.090 1.00 62.03 457 GLU A C 1
ATOM 3474 O O . GLU A 1 457 ? -19.094 13.907 39.105 1.00 62.03 457 GLU A O 1
ATOM 3479 N N . ASN A 1 458 ? -19.808 15.821 39.997 1.00 63.41 458 ASN A N 1
ATOM 3480 C CA . ASN A 1 458 ? -19.662 16.584 38.746 1.00 63.41 458 ASN A CA 1
ATOM 3481 C C . ASN A 1 458 ? -18.198 16.856 38.371 1.00 63.41 458 ASN A C 1
ATOM 3483 O O . ASN A 1 458 ? -17.863 16.885 37.186 1.00 63.41 458 ASN A O 1
ATOM 3487 N N . THR A 1 459 ? -17.334 17.074 39.365 1.00 66.44 459 THR A N 1
ATOM 3488 C CA . THR A 1 459 ? -15.911 17.365 39.140 1.00 66.44 459 THR A CA 1
ATOM 3489 C C . THR A 1 459 ? -15.165 16.114 38.666 1.00 66.44 459 THR A C 1
ATOM 3491 O O . THR A 1 459 ? -14.352 16.196 37.743 1.00 66.44 459 THR A O 1
ATOM 3494 N N . SER A 1 460 ? -15.490 14.937 39.216 1.00 67.62 460 SER A N 1
ATOM 3495 C CA . SER A 1 460 ? -14.938 13.659 38.748 1.00 67.62 460 SER A CA 1
ATOM 3496 C C . SER A 1 460 ? -15.404 13.309 37.328 1.00 67.62 460 SER A C 1
ATOM 3498 O O . SER A 1 460 ? -14.574 12.981 36.483 1.00 67.62 460 SER A O 1
ATOM 3500 N N . LEU A 1 461 ? -16.692 13.481 37.009 1.00 69.12 461 LEU A N 1
ATOM 3501 C CA . LEU A 1 461 ? -17.230 13.271 35.655 1.00 69.12 461 LEU A CA 1
ATOM 3502 C C . LEU A 1 461 ? -16.641 14.243 34.616 1.00 69.12 461 LEU A C 1
ATOM 3504 O O . LEU A 1 461 ? -16.387 13.853 33.474 1.00 69.12 461 LEU A O 1
ATOM 3508 N N . GLN A 1 462 ? -16.393 15.505 34.993 1.00 74.12 462 GLN A N 1
ATOM 3509 C CA . GLN A 1 462 ? -15.693 16.478 34.142 1.00 74.12 462 GLN A CA 1
ATOM 3510 C C . GLN A 1 462 ? -14.275 16.023 33.812 1.00 74.12 462 GLN A C 1
ATOM 3512 O O . GLN A 1 462 ? -13.889 16.048 32.641 1.00 74.12 462 GLN A O 1
ATOM 3517 N N . ARG A 1 463 ? -13.525 15.574 34.825 1.00 71.75 463 ARG A N 1
ATOM 3518 C CA . ARG A 1 463 ? -12.184 15.016 34.637 1.00 71.75 463 ARG A CA 1
ATOM 3519 C C . ARG A 1 463 ? -12.225 13.839 33.666 1.00 71.75 463 ARG A C 1
ATOM 3521 O O . ARG A 1 463 ? -11.540 13.894 32.648 1.00 71.75 463 ARG A O 1
ATOM 3528 N N . ILE A 1 464 ? -13.071 12.841 33.927 1.00 70.31 464 ILE A N 1
ATOM 3529 C CA . ILE A 1 464 ? -13.193 11.635 33.092 1.00 70.31 464 ILE A CA 1
ATOM 3530 C C . ILE A 1 464 ? -13.531 12.016 31.648 1.00 70.31 464 ILE A C 1
ATOM 3532 O O . ILE A 1 464 ? -12.875 11.552 30.718 1.00 70.31 464 ILE A O 1
ATOM 3536 N N . SER A 1 465 ? -14.487 12.930 31.438 1.00 75.00 465 SER A N 1
ATOM 3537 C CA . SER A 1 465 ? -14.853 13.402 30.097 1.00 75.00 465 SER A CA 1
ATOM 3538 C C . SER A 1 465 ? -13.690 14.071 29.356 1.00 75.00 465 SER A C 1
ATOM 3540 O O . SER A 1 465 ? -13.629 13.967 28.130 1.00 75.00 465 SER A O 1
ATOM 3542 N N . MET A 1 466 ? -12.804 14.787 30.053 1.00 75.50 466 MET A N 1
ATOM 3543 C CA . MET A 1 466 ? -11.678 15.492 29.436 1.00 75.50 466 MET A CA 1
ATOM 3544 C C . MET A 1 466 ? -10.474 14.582 29.198 1.00 75.50 466 MET A C 1
ATOM 3546 O O . MET A 1 466 ? -9.915 14.619 28.102 1.00 75.50 466 MET A O 1
ATOM 3550 N N . VAL A 1 467 ? -10.107 13.754 30.180 1.00 72.50 467 VAL A N 1
ATOM 3551 C CA . VAL A 1 467 ? -9.044 12.746 30.043 1.00 72.50 467 VAL A CA 1
ATOM 3552 C C . VAL A 1 467 ? -9.388 11.802 28.894 1.00 72.50 467 VAL A C 1
ATOM 3554 O O . VAL A 1 467 ? -8.600 11.665 27.961 1.00 72.50 467 VAL A O 1
ATOM 3557 N N . THR A 1 468 ? -10.611 11.259 28.890 1.00 73.88 468 THR A N 1
ATOM 3558 C CA . THR A 1 468 ? -11.111 10.366 27.833 1.00 73.88 468 THR A CA 1
ATOM 3559 C C . THR A 1 468 ? -11.078 11.048 26.465 1.00 73.88 468 THR A C 1
ATOM 3561 O O . THR A 1 468 ? -10.603 10.459 25.501 1.00 73.88 468 THR A O 1
ATOM 3564 N N . PHE A 1 469 ? -11.499 12.316 26.365 1.00 84.94 469 PHE A N 1
ATOM 3565 C CA . PHE A 1 469 ? -11.435 13.075 25.112 1.00 84.94 469 PHE A CA 1
ATOM 3566 C C . PHE A 1 469 ? -10.002 13.229 24.577 1.00 84.94 469 PHE A C 1
ATOM 3568 O O . PHE A 1 469 ? -9.771 12.973 23.397 1.00 84.94 469 PHE A O 1
ATOM 3575 N N . PHE A 1 470 ? -9.039 13.639 25.410 1.00 83.19 470 PHE A N 1
ATOM 3576 C CA . PHE A 1 470 ? -7.658 13.845 24.958 1.00 83.19 470 PHE A CA 1
ATOM 3577 C C . PHE A 1 470 ? -6.932 12.531 24.676 1.00 83.19 470 PHE A C 1
ATOM 3579 O O . PHE A 1 470 ? -6.220 12.437 23.676 1.00 83.19 470 PHE A O 1
ATOM 3586 N N . ALA A 1 471 ? -7.124 11.517 25.521 1.00 76.81 471 ALA A N 1
ATOM 3587 C CA . ALA A 1 471 ? -6.537 10.199 25.316 1.00 76.81 471 ALA A CA 1
ATOM 3588 C C . ALA A 1 471 ? -7.046 9.581 24.009 1.00 76.81 471 ALA A C 1
ATOM 3590 O O . ALA A 1 471 ? -6.246 9.137 23.182 1.00 76.81 471 ALA A O 1
ATOM 3591 N N . LEU A 1 472 ? -8.362 9.655 23.772 1.00 80.81 472 LEU A N 1
ATOM 3592 C CA . LEU A 1 472 ? -8.953 9.154 22.539 1.00 80.81 472 LEU A CA 1
ATOM 3593 C C . LEU A 1 472 ? -8.541 9.999 21.318 1.00 80.81 472 LEU A C 1
ATOM 3595 O O . LEU A 1 472 ? -8.207 9.459 20.272 1.00 80.81 472 LEU A O 1
ATOM 3599 N N . ALA A 1 473 ? -8.429 11.322 21.430 1.00 85.12 473 ALA A N 1
ATOM 3600 C CA . ALA A 1 473 ? -7.910 12.127 20.321 1.00 85.12 473 ALA A CA 1
ATOM 3601 C C . ALA A 1 473 ? -6.457 11.764 19.950 1.00 85.12 473 ALA A C 1
ATOM 3603 O O . ALA A 1 473 ? -6.094 11.799 18.777 1.00 85.12 473 ALA A O 1
ATOM 3604 N N . MET A 1 474 ? -5.613 11.401 20.920 1.00 81.25 474 MET A N 1
ATOM 3605 C CA . MET A 1 474 ? -4.219 11.054 20.636 1.00 81.25 474 MET A CA 1
ATOM 3606 C C . MET A 1 474 ? -4.040 9.681 19.994 1.00 81.25 474 MET A C 1
ATOM 3608 O O . MET A 1 474 ? -3.140 9.550 19.172 1.00 81.25 474 MET A O 1
ATOM 3612 N N . HIS A 1 475 ? -4.859 8.678 20.323 1.00 83.88 475 HIS A N 1
ATOM 3613 C CA . HIS A 1 475 ? -4.745 7.360 19.676 1.00 83.88 475 HIS A CA 1
ATOM 3614 C C . HIS A 1 475 ? -5.363 7.328 18.264 1.00 83.88 475 HIS A C 1
ATOM 3616 O O . HIS A 1 475 ? -4.869 6.612 17.395 1.00 83.88 475 HIS A O 1
ATOM 3622 N N . ASN A 1 476 ? -6.323 8.217 17.989 1.00 88.06 476 ASN A N 1
ATOM 3623 C CA . ASN A 1 476 ? -6.867 8.442 16.650 1.00 88.06 476 ASN A CA 1
ATOM 3624 C C . ASN A 1 476 ? -5.810 8.973 15.666 1.00 88.06 476 ASN A C 1
ATOM 3626 O O . ASN A 1 476 ? -5.934 8.801 14.457 1.00 88.06 476 ASN A O 1
ATOM 3630 N N . PHE A 1 477 ? -4.762 9.649 16.147 1.00 87.25 477 PHE A N 1
ATOM 3631 C CA . PHE A 1 477 ? -3.716 10.170 15.266 1.00 87.25 477 PHE A CA 1
ATOM 3632 C C . PHE A 1 477 ? -2.907 9.044 14.583 1.00 87.25 477 PHE A C 1
ATOM 3634 O O . PHE A 1 477 ? -2.848 9.038 13.349 1.00 87.25 477 PHE A O 1
ATOM 3641 N N . PRO A 1 478 ? -2.335 8.068 15.319 1.00 81.06 478 PRO A N 1
ATOM 3642 C CA . PRO A 1 478 ? -1.712 6.887 14.725 1.00 81.06 478 PRO A CA 1
ATOM 3643 C C . PRO A 1 478 ? -2.619 6.089 13.778 1.00 81.06 478 PRO A C 1
ATOM 3645 O O . PRO A 1 478 ? -2.176 5.684 12.705 1.00 81.06 478 PRO A O 1
ATOM 3648 N N . GLU A 1 479 ? -3.894 5.908 14.123 1.00 85.69 479 GLU A N 1
ATOM 3649 C CA . GLU A 1 479 ? -4.862 5.225 13.252 1.00 85.69 479 GLU A CA 1
ATOM 3650 C C . GLU A 1 479 ? -5.111 5.972 11.947 1.00 85.69 479 GLU A C 1
ATOM 3652 O O . GLU A 1 479 ? -5.293 5.362 10.896 1.00 85.69 479 GLU A O 1
ATOM 3657 N N . GLY A 1 480 ? -5.082 7.304 11.995 1.00 89.19 480 GLY A N 1
ATOM 3658 C CA . GLY A 1 480 ? -5.175 8.150 10.815 1.00 89.19 480 GLY A CA 1
ATOM 3659 C C . GLY A 1 480 ? -4.054 7.901 9.812 1.00 89.19 480 GLY A C 1
ATOM 3660 O O . GLY A 1 480 ? -4.305 7.867 8.606 1.00 89.19 480 GLY A O 1
ATOM 3661 N N . ILE A 1 481 ? -2.833 7.690 10.318 1.00 85.06 481 ILE A N 1
ATOM 3662 C CA . ILE A 1 481 ? -1.669 7.303 9.513 1.00 85.06 481 ILE A CA 1
ATOM 3663 C C . ILE A 1 481 ? -1.910 5.911 8.915 1.00 85.06 481 ILE A C 1
ATOM 3665 O O . ILE A 1 481 ? -1.853 5.760 7.698 1.00 85.06 481 ILE A O 1
ATOM 3669 N N . ALA A 1 482 ? -2.248 4.918 9.744 1.00 78.56 482 ALA A N 1
ATOM 3670 C CA . ALA A 1 482 ? -2.461 3.539 9.298 1.00 78.56 482 ALA A CA 1
ATOM 3671 C C . ALA A 1 482 ? -3.586 3.415 8.250 1.00 78.56 482 ALA A C 1
ATOM 3673 O O . ALA A 1 482 ? -3.400 2.790 7.209 1.00 78.56 482 ALA A O 1
ATOM 3674 N N . THR A 1 483 ? -4.722 4.083 8.471 1.00 85.88 483 THR A N 1
ATOM 3675 C CA . THR A 1 483 ? -5.868 4.100 7.543 1.00 85.88 483 THR A CA 1
ATOM 3676 C C . THR A 1 483 ? -5.511 4.751 6.210 1.00 85.88 483 THR A C 1
ATOM 3678 O O . THR A 1 483 ? -5.983 4.312 5.164 1.00 85.88 483 THR A O 1
ATOM 3681 N N . PHE A 1 484 ? -4.675 5.793 6.227 1.00 87.94 484 PHE A N 1
ATOM 3682 C CA . PHE A 1 484 ? -4.266 6.490 5.010 1.00 87.94 484 PHE A CA 1
ATOM 3683 C C . PHE A 1 484 ? -3.399 5.605 4.116 1.00 87.94 484 PHE A C 1
ATOM 3685 O O . PHE A 1 484 ? -3.661 5.520 2.916 1.00 87.94 484 PHE A O 1
ATOM 3692 N N . PHE A 1 485 ? -2.408 4.929 4.700 1.00 76.75 485 PHE A N 1
ATOM 3693 C CA . PHE A 1 485 ? -1.558 4.001 3.961 1.00 76.75 485 PHE A CA 1
ATOM 3694 C C . PHE A 1 485 ? -2.338 2.750 3.530 1.00 76.75 485 PHE A C 1
ATOM 3696 O O . PHE A 1 485 ? -2.394 2.458 2.339 1.00 76.75 485 PHE A O 1
ATOM 3703 N N . GLY A 1 486 ? -3.042 2.083 4.453 1.00 71.75 486 GLY A N 1
ATOM 3704 C CA . GLY A 1 486 ? -3.813 0.870 4.151 1.00 71.75 486 GLY A CA 1
ATOM 3705 C C . GLY A 1 486 ? -4.979 1.101 3.182 1.00 71.75 486 GLY A C 1
ATOM 3706 O O . GLY A 1 486 ? -5.206 0.313 2.274 1.00 71.75 486 GLY A O 1
ATOM 3707 N N . GLY A 1 487 ? -5.699 2.217 3.309 1.00 76.94 487 GLY A N 1
ATOM 3708 C CA . GLY A 1 487 ? -6.753 2.592 2.362 1.00 76.94 487 GLY A CA 1
ATOM 3709 C C . GLY A 1 487 ? -6.210 3.068 1.010 1.00 76.94 487 GLY A C 1
ATOM 3710 O O . GLY A 1 487 ? -6.877 2.931 -0.017 1.00 76.94 487 GLY A O 1
ATOM 3711 N N . GLY A 1 488 ? -4.994 3.622 0.993 1.00 75.44 488 GLY A N 1
ATOM 3712 C CA . GLY A 1 488 ? -4.309 4.067 -0.217 1.00 75.44 488 GLY A CA 1
ATOM 3713 C C . GLY A 1 488 ? -3.967 2.921 -1.168 1.00 75.44 488 GLY A C 1
ATOM 3714 O O . GLY A 1 488 ? -4.018 3.118 -2.380 1.00 75.44 488 GLY A O 1
ATOM 3715 N N . THR A 1 489 ? -3.709 1.719 -0.649 1.00 66.50 489 THR A N 1
ATOM 3716 C CA . THR A 1 489 ? -3.443 0.513 -1.456 1.00 66.50 489 THR A CA 1
ATOM 3717 C C . THR A 1 489 ? -4.713 -0.137 -2.019 1.00 66.50 489 THR A C 1
ATOM 3719 O O . THR A 1 489 ? -4.641 -1.137 -2.725 1.00 66.50 489 THR A O 1
ATOM 3722 N N . GLY A 1 490 ? -5.895 0.428 -1.737 1.00 67.38 490 GLY A N 1
ATOM 3723 C CA . GLY A 1 490 ? -7.181 -0.118 -2.174 1.00 67.38 490 GLY A CA 1
ATOM 3724 C C . GLY A 1 490 ? -7.770 -1.174 -1.234 1.00 67.38 490 GLY A C 1
ATOM 3725 O O . GLY A 1 490 ? -8.852 -1.688 -1.524 1.00 67.38 490 GLY A O 1
ATOM 3726 N N . SER A 1 491 ? -7.115 -1.464 -0.103 1.00 70.50 491 SER A N 1
ATOM 3727 C CA . SER A 1 491 ? -7.683 -2.310 0.947 1.00 70.50 491 SER A CA 1
ATOM 3728 C C . SER A 1 491 ? -8.769 -1.566 1.729 1.00 70.50 491 SER A C 1
ATOM 3730 O O . SER A 1 491 ? -8.578 -0.448 2.211 1.00 70.50 491 SER A O 1
ATOM 3732 N N . PHE A 1 492 ? -9.933 -2.201 1.873 1.00 79.44 492 PHE A N 1
ATOM 3733 C CA . PHE A 1 492 ? -11.036 -1.682 2.688 1.00 79.44 492 PHE A CA 1
ATOM 3734 C C . PHE A 1 492 ? -11.057 -2.272 4.101 1.00 79.44 492 PHE A C 1
ATOM 3736 O O . PHE A 1 492 ? -11.760 -1.740 4.958 1.00 79.44 492 PHE A O 1
ATOM 3743 N N . THR A 1 493 ? -10.274 -3.317 4.363 1.00 72.31 493 THR A N 1
ATOM 3744 C CA . THR A 1 493 ? -10.275 -4.087 5.613 1.00 72.31 493 THR A CA 1
ATOM 3745 C C . THR A 1 493 ? -9.910 -3.211 6.804 1.00 72.31 493 THR A C 1
ATOM 3747 O O . THR A 1 493 ? -10.728 -3.015 7.702 1.00 72.31 493 THR A O 1
ATOM 3750 N N . VAL A 1 494 ? -8.731 -2.579 6.754 1.00 73.75 494 VAL A N 1
ATOM 3751 C CA . VAL A 1 494 ? -8.224 -1.706 7.825 1.00 73.75 494 VAL A CA 1
ATOM 3752 C C . VAL A 1 494 ? -9.144 -0.492 8.055 1.00 73.75 494 VAL A C 1
ATOM 3754 O O . VAL A 1 494 ? -9.553 -0.273 9.196 1.00 73.75 494 VAL A O 1
ATOM 3757 N N . PRO A 1 495 ? -9.564 0.274 7.023 1.00 82.50 495 PRO A N 1
ATOM 3758 C CA . PRO A 1 495 ? -10.508 1.376 7.215 1.00 82.50 495 PRO A CA 1
ATOM 3759 C C . PRO A 1 495 ? -11.864 0.969 7.800 1.00 82.50 495 PRO A C 1
ATOM 3761 O O . PRO A 1 495 ? -12.426 1.722 8.596 1.00 82.50 495 PRO A O 1
ATOM 3764 N N . ILE A 1 496 ? -12.416 -0.188 7.408 1.00 83.25 496 ILE A N 1
ATOM 3765 C CA . ILE A 1 496 ? -13.697 -0.669 7.943 1.00 83.25 496 ILE A CA 1
ATOM 3766 C C . ILE A 1 496 ? -13.532 -1.097 9.401 1.00 83.25 496 ILE A C 1
ATOM 3768 O O . ILE A 1 496 ? -14.343 -0.682 10.228 1.00 83.25 496 ILE A O 1
ATOM 3772 N N . ALA A 1 497 ? -12.489 -1.865 9.724 1.00 78.75 497 ALA A N 1
ATOM 3773 C CA . ALA A 1 497 ? -12.200 -2.283 11.093 1.00 78.75 497 ALA A CA 1
ATOM 3774 C C . ALA A 1 497 ? -12.075 -1.067 12.028 1.00 78.75 497 ALA A C 1
ATOM 3776 O O . ALA A 1 497 ? -12.783 -0.987 13.034 1.00 78.75 497 ALA A O 1
ATOM 3777 N N . ILE A 1 498 ? -11.298 -0.058 11.613 1.00 85.50 498 ILE A N 1
ATOM 3778 C CA . ILE A 1 498 ? -11.127 1.194 12.363 1.00 85.50 498 ILE A CA 1
ATOM 3779 C C . ILE A 1 498 ? -12.451 1.954 12.498 1.00 85.50 498 ILE A C 1
ATOM 3781 O O . ILE A 1 498 ? -12.834 2.381 13.587 1.00 85.50 498 ILE A O 1
ATOM 3785 N N . ALA A 1 499 ? -13.223 2.084 11.416 1.00 88.62 499 ALA A N 1
ATOM 3786 C CA . ALA A 1 499 ? -14.526 2.742 11.481 1.00 88.62 499 ALA A CA 1
ATOM 3787 C C . ALA A 1 499 ? -15.494 2.047 12.460 1.00 88.62 499 ALA A C 1
ATOM 3789 O O . ALA A 1 499 ? -16.318 2.715 13.091 1.00 88.62 499 ALA A O 1
ATOM 3790 N N . MET A 1 500 ? -15.416 0.721 12.598 1.00 85.62 500 MET A N 1
ATOM 3791 C CA . MET A 1 500 ? -16.291 -0.042 13.486 1.00 85.62 500 MET A CA 1
ATOM 3792 C C . MET A 1 500 ? -15.973 0.174 14.965 1.00 85.62 500 MET A C 1
ATOM 3794 O O . MET A 1 500 ? -16.915 0.311 15.750 1.00 85.62 500 MET A O 1
ATOM 3798 N N . HIS A 1 501 ? -14.695 0.249 15.354 1.00 87.69 501 HIS A N 1
ATOM 3799 C CA . HIS A 1 501 ? -14.326 0.522 16.750 1.00 87.69 501 HIS A CA 1
ATOM 3800 C C . HIS A 1 501 ? -14.436 2.006 17.127 1.00 87.69 501 HIS A C 1
ATOM 3802 O O . HIS A 1 501 ? -14.761 2.327 18.273 1.00 87.69 501 HIS A O 1
ATOM 3808 N N . ASN A 1 502 ? -14.330 2.905 16.146 1.00 91.25 502 ASN A N 1
ATOM 3809 C CA . ASN A 1 502 ? -14.510 4.343 16.339 1.00 91.25 502 ASN A CA 1
ATOM 3810 C C . ASN A 1 502 ? -15.910 4.724 16.837 1.00 91.25 502 ASN A C 1
ATOM 3812 O O . ASN A 1 502 ? -16.072 5.724 17.539 1.00 91.25 502 ASN A O 1
ATOM 3816 N N . ILE A 1 503 ? -16.946 3.954 16.489 1.00 91.12 503 ILE A N 1
ATOM 3817 C CA . ILE A 1 503 ? -18.308 4.207 16.981 1.00 91.12 503 ILE A CA 1
ATOM 3818 C C . ILE A 1 503 ? -18.354 4.077 18.519 1.00 91.12 503 ILE A C 1
ATOM 3820 O O . ILE A 1 503 ? -18.732 5.059 19.166 1.00 91.12 503 ILE A O 1
ATOM 3824 N N . PRO A 1 504 ? -17.961 2.937 19.128 1.00 89.50 504 PRO A N 1
ATOM 3825 C CA . PRO A 1 504 ? -17.824 2.803 20.578 1.00 89.50 504 PRO A CA 1
ATOM 3826 C C . PRO A 1 504 ? -16.974 3.891 21.246 1.00 89.50 504 PRO A C 1
ATOM 3828 O O . PRO A 1 504 ? -17.350 4.389 22.307 1.00 89.50 504 PRO A O 1
ATOM 3831 N N . GLU A 1 505 ? -15.874 4.324 20.635 1.00 89.06 505 GLU A N 1
ATOM 3832 C CA . GLU A 1 505 ? -15.057 5.420 21.177 1.00 89.06 505 GLU A CA 1
ATOM 3833 C C . GLU A 1 505 ? -15.797 6.756 21.182 1.00 89.06 505 GLU A C 1
ATOM 3835 O O . GLU A 1 505 ? -15.779 7.501 22.164 1.00 89.06 505 GLU A O 1
ATOM 3840 N N . GLY A 1 506 ? -16.528 7.038 20.104 1.00 91.62 506 GLY A N 1
ATOM 3841 C CA . GLY A 1 506 ? -17.435 8.173 20.037 1.00 91.62 506 GLY A CA 1
ATOM 3842 C C . GLY A 1 506 ? -18.458 8.160 21.172 1.00 91.62 506 GLY A C 1
ATOM 3843 O O . GLY A 1 506 ? -18.734 9.201 21.770 1.00 91.62 506 GLY A O 1
ATOM 3844 N N . MET A 1 507 ? -18.983 6.980 21.519 1.00 91.12 507 MET A N 1
ATOM 3845 C CA . MET A 1 507 ? -19.892 6.800 22.658 1.00 91.12 507 MET A CA 1
ATOM 3846 C C . MET A 1 507 ? -19.197 7.113 23.990 1.00 91.12 507 MET A C 1
ATOM 3848 O O . MET A 1 507 ? -19.787 7.790 24.837 1.00 91.12 507 MET A O 1
ATOM 3852 N N . ALA A 1 508 ? -17.949 6.663 24.151 1.00 87.62 508 ALA A N 1
ATOM 3853 C CA . ALA A 1 508 ? -17.138 6.874 25.347 1.00 87.62 508 ALA A CA 1
ATOM 3854 C C . ALA A 1 508 ? -16.818 8.354 25.614 1.00 87.62 508 ALA A C 1
ATOM 3856 O O . ALA A 1 508 ? -16.770 8.771 26.768 1.00 87.62 508 ALA A O 1
ATOM 3857 N N . ILE A 1 509 ? -16.680 9.175 24.568 1.00 90.25 509 ILE A N 1
ATOM 3858 C CA . ILE A 1 509 ? -16.534 10.635 24.704 1.00 90.25 509 ILE A CA 1
ATOM 3859 C C . ILE A 1 509 ? -17.897 11.301 24.928 1.00 90.25 509 ILE A C 1
ATOM 3861 O O . ILE A 1 509 ? -18.054 12.170 25.790 1.00 90.25 509 ILE A O 1
ATOM 3865 N N . ALA A 1 510 ? -18.891 10.939 24.116 1.00 92.00 510 ALA A N 1
ATOM 3866 C CA . ALA A 1 510 ? -20.141 11.680 24.019 1.00 92.00 510 ALA A CA 1
ATOM 3867 C C . ALA A 1 510 ? -21.019 11.561 25.269 1.00 92.00 510 ALA A C 1
ATOM 3869 O O . ALA A 1 510 ? -21.625 12.553 25.679 1.00 92.00 510 ALA A O 1
ATOM 3870 N N . ILE A 1 511 ? -21.102 10.371 25.872 1.00 88.88 511 ILE A N 1
ATOM 3871 C CA . ILE A 1 511 ? -22.012 10.116 26.995 1.00 88.88 511 ILE A CA 1
ATOM 3872 C C . ILE A 1 511 ? -21.576 10.870 28.261 1.00 88.88 511 ILE A C 1
ATOM 3874 O O . ILE A 1 511 ? -22.394 11.653 28.757 1.00 88.88 511 ILE A O 1
ATOM 3878 N N . PRO A 1 512 ? -20.324 10.751 28.753 1.00 84.25 512 PRO A N 1
ATOM 3879 C CA . PRO A 1 512 ? -19.870 11.527 29.908 1.00 84.25 512 PRO A CA 1
ATOM 3880 C C . PRO A 1 512 ? -19.946 13.036 29.647 1.00 84.25 512 PRO A C 1
ATOM 3882 O O . PRO A 1 512 ? -20.435 13.797 30.482 1.00 84.25 512 PRO A O 1
ATOM 3885 N N . CYS A 1 513 ? -19.570 13.478 28.439 1.00 88.50 513 CYS A N 1
ATOM 3886 C CA . CYS A 1 513 ? -19.662 14.886 28.054 1.00 88.50 513 CYS A CA 1
ATOM 3887 C C . CYS A 1 513 ? -21.105 15.410 28.117 1.00 88.50 513 CYS A C 1
ATOM 3889 O O . CYS A 1 513 ? -21.353 16.516 28.606 1.00 88.50 513 CYS A O 1
ATOM 3891 N N . TYR A 1 514 ? -22.078 14.624 27.653 1.00 89.06 514 TYR A N 1
ATOM 3892 C CA . TYR A 1 514 ? -23.488 14.986 27.736 1.00 89.06 514 TYR A CA 1
ATOM 3893 C C . TYR A 1 514 ? -24.001 14.998 29.180 1.00 89.06 514 TYR A C 1
ATOM 3895 O O . TYR A 1 514 ? -24.743 15.908 29.540 1.00 89.06 514 TYR A O 1
ATOM 3903 N N . GLN A 1 515 ? -23.592 14.044 30.019 1.00 84.00 515 GLN A N 1
ATOM 3904 C CA . GLN A 1 515 ? -23.988 14.006 31.432 1.00 84.00 515 GLN A CA 1
ATOM 3905 C C . GLN A 1 515 ? -23.489 15.232 32.205 1.00 84.00 515 GLN A C 1
ATOM 3907 O O . GLN A 1 515 ? -24.223 15.773 33.028 1.00 84.00 515 GLN A O 1
ATOM 3912 N N . VAL A 1 516 ? -22.286 15.707 31.883 1.00 84.19 516 VAL A N 1
ATOM 3913 C CA . VAL A 1 516 ? -21.689 16.907 32.478 1.00 84.19 516 VAL A CA 1
ATOM 3914 C C . VAL A 1 516 ? -22.311 18.196 31.938 1.00 84.19 516 VAL A C 1
ATOM 3916 O O . VAL A 1 516 ? -22.597 19.125 32.690 1.00 84.19 516 VAL A O 1
ATOM 3919 N N . THR A 1 517 ? -22.471 18.304 30.616 1.00 87.25 517 THR A N 1
ATOM 3920 C CA . THR A 1 517 ? -22.799 19.585 29.961 1.00 87.25 517 THR A CA 1
ATOM 3921 C C . THR A 1 517 ? -24.284 19.765 29.658 1.00 87.25 517 THR A C 1
ATOM 3923 O O . THR A 1 517 ? -24.720 20.880 29.374 1.00 87.25 517 THR A O 1
ATOM 3926 N N . GLY A 1 518 ? -25.056 18.676 29.631 1.00 86.69 518 GLY A N 1
ATOM 3927 C CA . GLY A 1 518 ? -26.451 18.640 29.186 1.00 86.69 518 GLY A CA 1
ATOM 3928 C C . GLY A 1 518 ? -26.665 18.955 27.698 1.00 86.69 518 GLY A C 1
ATOM 3929 O O . GLY A 1 518 ? -27.807 19.052 27.250 1.00 86.69 518 GLY A O 1
ATOM 3930 N N . SER A 1 519 ? -25.599 19.141 26.911 1.00 90.69 519 SER A N 1
ATOM 3931 C CA . SER A 1 519 ? -25.671 19.661 25.542 1.00 90.69 519 SER A CA 1
ATOM 3932 C C . SER A 1 519 ? -25.236 18.619 24.515 1.00 90.69 519 SER A C 1
ATOM 3934 O O . SER A 1 519 ? -24.056 18.288 24.399 1.00 90.69 519 SER A O 1
ATOM 3936 N N . PHE A 1 520 ? -26.189 18.158 23.699 1.00 91.19 520 PHE A N 1
ATOM 3937 C CA . PHE A 1 520 ? -25.912 17.252 22.578 1.00 91.19 520 PHE A CA 1
ATOM 3938 C C . PHE A 1 520 ? -24.927 17.873 21.577 1.00 91.19 520 PHE A C 1
ATOM 3940 O O . PHE A 1 520 ? -23.981 17.222 21.149 1.00 91.19 520 PHE A O 1
ATOM 3947 N N . CYS A 1 521 ? -25.083 19.164 21.261 1.00 93.06 521 CYS A N 1
ATOM 3948 C CA . CYS A 1 521 ? -24.183 19.865 20.343 1.00 93.06 521 CYS A CA 1
ATOM 3949 C C . CYS A 1 521 ? -22.746 19.938 20.874 1.00 93.06 521 CYS A C 1
ATOM 3951 O O . CYS A 1 521 ? -21.802 19.875 20.089 1.00 93.06 521 CYS A O 1
ATOM 3953 N N . THR A 1 522 ? -22.571 20.066 22.193 1.00 91.06 522 THR A N 1
ATOM 3954 C CA . THR A 1 522 ? -21.239 20.075 22.812 1.00 91.06 522 THR A CA 1
ATOM 3955 C C . THR A 1 522 ? -20.581 18.706 22.686 1.00 91.06 522 THR A C 1
ATOM 3957 O O . THR A 1 522 ? -19.419 18.637 22.290 1.00 91.06 522 THR A O 1
ATOM 3960 N N . ALA A 1 523 ? -21.331 17.633 22.942 1.00 92.44 523 ALA A N 1
ATOM 3961 C CA . ALA A 1 523 ? -20.839 16.271 22.787 1.00 92.44 523 ALA A CA 1
ATOM 3962 C C . ALA A 1 523 ? -20.463 15.956 21.329 1.00 92.44 523 ALA A C 1
ATOM 3964 O O . ALA A 1 523 ? -19.340 15.528 21.086 1.00 92.44 523 ALA A O 1
ATOM 3965 N N . VAL A 1 524 ? -21.336 16.274 20.359 1.00 94.94 524 VAL A N 1
ATOM 3966 C CA . VAL A 1 524 ? -21.062 16.108 18.915 1.00 94.94 524 VAL A CA 1
ATOM 3967 C C . VAL A 1 524 ? -19.818 16.885 18.491 1.00 94.94 524 VAL A C 1
ATOM 3969 O O . VAL A 1 524 ? -18.967 16.363 17.774 1.00 94.94 524 VAL A O 1
ATOM 3972 N N . ARG A 1 525 ? -19.688 18.141 18.939 1.00 94.44 525 ARG A N 1
ATOM 3973 C CA . ARG A 1 525 ? -18.515 18.968 18.638 1.00 94.44 525 ARG A CA 1
ATOM 3974 C C . ARG A 1 525 ? -17.243 18.326 19.182 1.00 94.44 525 ARG A C 1
ATOM 3976 O O . ARG A 1 525 ? -16.251 18.278 18.466 1.00 94.44 525 ARG A O 1
ATOM 3983 N N . ASN A 1 526 ? -17.262 17.842 20.421 1.00 91.88 526 ASN A N 1
ATOM 3984 C CA . ASN A 1 526 ? -16.094 17.213 21.026 1.00 91.88 526 ASN A CA 1
ATOM 3985 C C . ASN A 1 526 ? -15.743 15.895 20.313 1.00 91.88 526 ASN A C 1
ATOM 3987 O O . ASN A 1 526 ? -14.589 15.712 19.946 1.00 91.88 526 ASN A O 1
ATOM 3991 N N . THR A 1 527 ? -16.712 15.027 20.004 1.00 94.19 527 THR A N 1
ATOM 3992 C CA . THR A 1 527 ? -16.446 13.807 19.214 1.00 94.19 527 THR A CA 1
ATOM 3993 C C . THR A 1 527 ? -15.921 14.115 17.817 1.00 94.19 527 THR A C 1
ATOM 3995 O O . THR A 1 527 ? -15.042 13.417 17.329 1.00 94.19 527 THR A O 1
ATOM 3998 N N . PHE A 1 528 ? -16.410 15.185 17.183 1.00 94.44 528 PHE A N 1
ATOM 3999 C CA . PHE A 1 528 ? -15.918 15.618 15.878 1.00 94.44 528 PHE A CA 1
ATOM 4000 C C . PHE A 1 528 ? -14.471 16.106 15.954 1.00 94.44 528 PHE A C 1
ATOM 4002 O O . PHE A 1 528 ? -13.650 15.706 15.138 1.00 94.44 528 PHE A O 1
ATOM 4009 N N . ILE A 1 529 ? -14.132 16.917 16.963 1.00 93.56 529 ILE A N 1
ATOM 4010 C CA . ILE A 1 529 ? -12.752 17.372 17.179 1.00 93.56 529 ILE A CA 1
ATOM 4011 C C . ILE A 1 529 ? -11.819 16.182 17.441 1.00 93.56 529 ILE A C 1
ATOM 4013 O O . ILE A 1 529 ? -10.726 16.152 16.885 1.00 93.56 529 ILE A O 1
ATOM 4017 N N . ALA A 1 530 ? -12.245 15.194 18.233 1.00 91.69 530 ALA A N 1
ATOM 4018 C CA . ALA A 1 530 ? -11.466 13.973 18.448 1.00 91.69 530 ALA A CA 1
ATOM 4019 C C . ALA A 1 530 ? -11.316 13.151 17.153 1.00 91.69 530 ALA A C 1
ATOM 4021 O O . ALA A 1 530 ? -10.228 12.669 16.850 1.00 91.69 530 ALA A O 1
ATOM 4022 N N . GLY A 1 531 ? -12.378 13.044 16.349 1.00 93.69 531 GLY A N 1
ATOM 4023 C CA . GLY A 1 531 ? -12.354 12.368 15.049 1.00 93.69 531 GLY A CA 1
ATOM 4024 C C . GLY A 1 531 ? -11.440 13.044 14.020 1.00 93.69 531 GLY A C 1
ATOM 4025 O O . GLY A 1 531 ? -10.869 12.360 13.177 1.00 93.69 531 GLY A O 1
ATOM 4026 N N . LEU A 1 532 ? -11.221 14.366 14.109 1.00 94.88 532 LEU A N 1
ATOM 4027 C CA . LEU A 1 532 ? -10.285 15.094 13.236 1.00 94.88 532 LEU A CA 1
ATOM 4028 C C . LEU A 1 532 ? -8.819 14.683 13.429 1.00 94.88 532 LEU A C 1
ATOM 4030 O O . LEU A 1 532 ? -8.003 14.946 12.544 1.00 94.88 532 LEU A O 1
ATOM 4034 N N . ALA A 1 533 ? -8.467 14.020 14.531 1.00 93.69 533 ALA A N 1
ATOM 4035 C CA . ALA A 1 533 ? -7.117 13.502 14.715 1.00 93.69 533 ALA A CA 1
ATOM 4036 C C . ALA A 1 533 ? -6.730 12.475 13.634 1.00 93.69 533 ALA A C 1
ATOM 4038 O O . ALA A 1 533 ? -5.576 12.471 13.208 1.00 93.69 533 ALA A O 1
ATOM 4039 N N . GLN A 1 534 ? -7.685 11.698 13.107 1.00 93.56 534 GLN A N 1
ATOM 4040 C CA . GLN A 1 534 ? -7.436 10.749 12.017 1.00 93.56 534 GLN A CA 1
ATOM 4041 C C . GLN A 1 534 ? -7.032 11.435 10.693 1.00 93.56 534 GLN A C 1
ATOM 4043 O O . GLN A 1 534 ? -5.948 11.150 10.184 1.00 93.56 534 GLN A O 1
ATOM 4048 N N . PRO A 1 535 ? -7.799 12.383 10.114 1.00 95.00 535 PRO A N 1
ATOM 4049 C CA . PRO A 1 535 ? -7.362 13.090 8.910 1.00 95.00 535 PRO A CA 1
ATOM 4050 C C . PRO A 1 535 ? -6.107 13.951 9.136 1.00 95.00 535 PRO A C 1
ATOM 4052 O O . PRO A 1 535 ? -5.345 14.158 8.193 1.00 95.00 535 PRO A O 1
ATOM 4055 N N . ILE A 1 536 ? -5.846 14.422 10.364 1.00 95.06 536 ILE A N 1
ATOM 4056 C CA . ILE A 1 536 ? -4.567 15.067 10.710 1.00 95.06 536 ILE A CA 1
ATOM 4057 C C . ILE A 1 536 ? -3.416 14.049 10.645 1.00 95.06 536 ILE A C 1
ATOM 4059 O O . ILE A 1 536 ? -2.366 14.360 10.082 1.00 95.06 536 ILE A O 1
ATOM 4063 N N . GLY A 1 537 ? -3.624 12.831 11.152 1.00 91.06 537 GLY A N 1
ATOM 4064 C CA . GLY A 1 537 ? -2.703 11.704 10.995 1.00 91.06 537 GLY A CA 1
ATOM 4065 C C . GLY A 1 537 ? -2.444 11.367 9.526 1.00 91.06 537 GLY A C 1
ATOM 4066 O O . GLY A 1 537 ? -1.291 11.293 9.113 1.00 91.06 537 GLY A O 1
ATOM 4067 N N . ALA A 1 538 ? -3.490 11.280 8.698 1.00 91.75 538 ALA A N 1
ATOM 4068 C CA . ALA A 1 538 ? -3.351 11.072 7.253 1.00 91.75 538 ALA A CA 1
ATOM 4069 C C . ALA A 1 538 ? -2.539 12.182 6.574 1.00 91.75 538 ALA A C 1
ATOM 4071 O O . ALA A 1 538 ? -1.647 11.906 5.776 1.00 91.75 538 ALA A O 1
ATOM 4072 N N . ALA A 1 539 ? -2.808 13.448 6.910 1.00 92.94 539 ALA A N 1
ATOM 4073 C CA . ALA A 1 539 ? -2.061 14.581 6.370 1.00 92.94 539 ALA A CA 1
ATOM 4074 C C . ALA A 1 539 ? -0.583 14.544 6.787 1.00 92.94 539 ALA A C 1
ATOM 4076 O O . ALA A 1 539 ? 0.288 14.891 5.989 1.00 92.94 539 ALA A O 1
ATOM 4077 N N . PHE A 1 540 ? -0.298 14.100 8.013 1.00 89.75 540 PHE A N 1
ATOM 4078 C CA . PHE A 1 540 ? 1.064 13.865 8.475 1.00 89.75 540 PHE A CA 1
ATOM 4079 C C . PHE A 1 540 ? 1.730 12.720 7.700 1.00 89.75 540 PHE A C 1
ATOM 4081 O O . PHE A 1 540 ? 2.832 12.912 7.196 1.00 89.75 540 PHE A O 1
ATOM 4088 N N . GLY A 1 541 ? 1.049 11.583 7.519 1.00 83.38 541 GLY A N 1
ATOM 4089 C CA . GLY A 1 541 ? 1.525 10.474 6.684 1.00 83.38 541 GLY A CA 1
ATOM 4090 C C . GLY A 1 541 ? 1.856 10.928 5.260 1.00 83.38 541 GLY A C 1
ATOM 4091 O O . GLY A 1 541 ? 2.969 10.727 4.787 1.00 83.38 541 GLY A O 1
ATOM 4092 N N . TRP A 1 542 ? 0.947 11.664 4.619 1.00 86.06 542 TRP A N 1
ATOM 4093 C CA . TRP A 1 542 ? 1.171 12.257 3.300 1.00 86.06 542 TRP A CA 1
ATOM 4094 C C . TRP A 1 542 ? 2.348 13.247 3.269 1.00 86.06 542 TRP A C 1
ATOM 4096 O O . TRP A 1 542 ? 3.128 13.257 2.317 1.00 86.06 542 TRP A O 1
ATOM 4106 N N . PHE A 1 543 ? 2.516 14.070 4.309 1.00 84.94 543 PHE A N 1
ATOM 4107 C CA . PHE A 1 543 ? 3.659 14.978 4.427 1.00 84.94 543 PHE A CA 1
ATOM 4108 C C . PHE A 1 543 ? 4.993 14.219 4.479 1.00 84.94 543 PHE A C 1
ATOM 4110 O O . PHE A 1 543 ? 5.949 14.650 3.829 1.00 84.94 543 PHE A O 1
ATOM 4117 N N . LEU A 1 544 ? 5.059 13.093 5.202 1.00 75.69 544 LEU A N 1
ATOM 4118 C CA . LEU A 1 544 ? 6.252 12.239 5.236 1.00 75.69 544 LEU A CA 1
ATOM 4119 C C . LEU A 1 544 ? 6.602 11.731 3.831 1.00 75.69 544 LEU A C 1
ATOM 4121 O O . LEU A 1 544 ? 7.765 11.805 3.439 1.00 75.69 544 LEU A O 1
ATOM 4125 N N . ILE A 1 545 ? 5.603 11.324 3.046 1.00 70.62 545 ILE A N 1
ATOM 4126 C CA . ILE A 1 545 ? 5.802 10.895 1.656 1.00 70.62 545 ILE A CA 1
ATOM 4127 C C . ILE A 1 545 ? 6.364 12.043 0.809 1.00 70.62 545 ILE A C 1
ATOM 4129 O O . ILE A 1 545 ? 7.428 11.924 0.206 1.00 70.62 545 ILE A O 1
ATOM 4133 N N . VAL A 1 546 ? 5.680 13.192 0.786 1.00 72.12 546 VAL A N 1
ATOM 4134 C CA . VAL A 1 546 ? 6.016 14.289 -0.140 1.00 72.12 546 VAL A CA 1
ATOM 4135 C C . VAL A 1 546 ? 7.337 14.979 0.208 1.00 72.12 546 VAL A C 1
ATOM 4137 O O . VAL A 1 546 ? 8.066 15.377 -0.698 1.00 72.12 546 VAL A O 1
ATOM 4140 N N . GLN A 1 547 ? 7.644 15.171 1.494 1.00 74.00 547 GLN A N 1
ATOM 4141 C CA . GLN A 1 547 ? 8.820 15.947 1.913 1.00 74.00 547 GLN A CA 1
ATOM 4142 C C . GLN A 1 547 ? 10.039 15.090 2.235 1.00 74.00 547 GLN A C 1
ATOM 4144 O O . GLN A 1 547 ? 11.161 15.540 2.010 1.00 74.00 547 GLN A O 1
ATOM 4149 N N . LEU A 1 548 ? 9.838 13.885 2.773 1.00 71.06 548 LEU A N 1
ATOM 4150 C CA . LEU A 1 548 ? 10.939 13.000 3.158 1.00 71.06 548 LEU A CA 1
ATOM 4151 C C . LEU A 1 548 ? 11.190 11.888 2.136 1.00 71.06 548 LEU A C 1
ATOM 4153 O O . LEU A 1 548 ? 12.133 11.126 2.328 1.00 71.06 548 LEU A O 1
ATOM 4157 N N . GLN A 1 549 ? 10.394 11.823 1.057 1.00 59.97 549 GLN A N 1
ATOM 4158 C CA . GLN A 1 549 ? 10.498 10.798 0.008 1.00 59.97 549 GLN A CA 1
ATOM 4159 C C . GLN A 1 549 ? 10.409 9.377 0.589 1.00 59.97 549 GLN A C 1
ATOM 4161 O O . GLN A 1 549 ? 11.105 8.463 0.152 1.00 59.97 549 GLN A O 1
ATOM 4166 N N . ILE A 1 550 ? 9.583 9.218 1.628 1.00 61.94 550 ILE A N 1
ATOM 4167 C CA . ILE A 1 550 ? 9.270 7.932 2.249 1.00 61.94 550 ILE A CA 1
ATOM 4168 C C . ILE A 1 550 ? 8.046 7.386 1.515 1.00 61.94 550 ILE A C 1
ATOM 4170 O O . ILE A 1 550 ? 6.937 7.801 1.825 1.00 61.94 550 ILE A O 1
ATOM 4174 N N . ASP A 1 551 ? 8.247 6.527 0.515 1.00 49.62 551 ASP A N 1
ATOM 4175 C CA . ASP A 1 551 ? 7.152 6.000 -0.319 1.00 49.62 551 ASP A CA 1
ATOM 4176 C C . ASP A 1 551 ? 6.198 5.074 0.471 1.00 49.62 551 ASP A C 1
ATOM 4178 O O . ASP A 1 551 ? 4.992 5.101 0.240 1.00 49.62 551 ASP A O 1
ATOM 4182 N N . ASP A 1 552 ? 6.727 4.343 1.458 1.00 55.62 552 ASP A N 1
ATOM 4183 C CA . ASP A 1 552 ? 5.985 3.546 2.443 1.00 55.62 552 ASP A CA 1
ATOM 4184 C C . ASP A 1 552 ? 6.713 3.585 3.803 1.00 55.62 552 ASP A C 1
ATOM 4186 O O . ASP A 1 552 ? 7.931 3.803 3.878 1.00 55.62 552 ASP A O 1
ATOM 4190 N N . LEU A 1 553 ? 5.978 3.413 4.904 1.00 64.56 553 LEU A N 1
ATOM 4191 C CA . LEU A 1 553 ? 6.579 3.296 6.230 1.00 64.56 553 LEU A CA 1
ATOM 4192 C C . LEU A 1 553 ? 7.323 1.956 6.327 1.00 64.56 553 LEU A C 1
ATOM 4194 O O . LEU A 1 553 ? 6.767 0.916 5.991 1.00 64.56 553 LEU A O 1
ATOM 4198 N N . PRO A 1 554 ? 8.562 1.924 6.854 1.00 71.19 554 PRO A N 1
ATOM 4199 C CA . PRO A 1 554 ? 9.230 0.658 7.119 1.00 71.19 554 PRO A CA 1
ATOM 4200 C C . PRO A 1 554 ? 8.329 -0.244 7.968 1.00 71.19 554 PRO A C 1
ATOM 4202 O O . PRO A 1 554 ? 7.729 0.234 8.930 1.00 71.19 554 PRO A O 1
ATOM 4205 N N . ALA A 1 555 ? 8.288 -1.547 7.684 1.00 70.81 555 ALA A N 1
ATOM 4206 C CA . ALA A 1 555 ? 7.458 -2.491 8.438 1.00 70.81 555 ALA A CA 1
ATOM 4207 C C . ALA A 1 555 ? 7.679 -2.404 9.962 1.00 70.81 555 ALA A C 1
ATOM 4209 O O . ALA A 1 555 ? 6.741 -2.474 10.751 1.00 70.81 555 ALA A O 1
ATOM 4210 N N . PHE A 1 556 ? 8.911 -2.121 10.392 1.00 80.00 556 PHE A N 1
ATOM 4211 C CA . PHE A 1 556 ? 9.216 -1.822 11.792 1.00 80.00 556 PHE A CA 1
ATOM 4212 C C . PHE A 1 556 ? 8.355 -0.686 12.373 1.00 80.00 556 PHE A C 1
ATOM 4214 O O . PHE A 1 556 ? 7.899 -0.766 13.511 1.00 80.00 556 PHE A O 1
ATOM 4221 N N . THR A 1 557 ? 8.142 0.385 11.610 1.00 80.19 557 THR A N 1
ATOM 4222 C CA . THR A 1 557 ? 7.365 1.549 12.031 1.00 80.19 557 THR A CA 1
ATOM 4223 C C . THR A 1 557 ? 5.879 1.230 12.130 1.00 80.19 557 THR A C 1
ATOM 4225 O O . THR A 1 557 ? 5.273 1.639 13.117 1.00 80.19 557 THR A O 1
ATOM 4228 N N . TYR A 1 558 ? 5.307 0.460 11.196 1.00 76.44 558 TYR A N 1
ATOM 4229 C CA . TYR A 1 558 ? 3.934 -0.042 11.342 1.00 76.44 558 TYR A CA 1
ATOM 4230 C C . TYR A 1 558 ? 3.790 -0.869 12.618 1.00 76.44 558 TYR A C 1
ATOM 4232 O O . TYR A 1 558 ? 2.952 -0.549 13.459 1.00 76.44 558 TYR A O 1
ATOM 4240 N N . GLY A 1 559 ? 4.672 -1.853 12.828 1.00 81.50 559 GLY A N 1
ATOM 4241 C CA . GLY A 1 559 ? 4.658 -2.677 14.038 1.00 81.50 559 GLY A CA 1
ATOM 4242 C C . GLY A 1 559 ? 4.754 -1.842 15.321 1.00 81.50 559 GLY A C 1
ATOM 4243 O O . GLY A 1 559 ? 4.013 -2.077 16.278 1.00 81.50 559 GLY A O 1
ATOM 4244 N N . ALA A 1 560 ? 5.622 -0.825 15.336 1.00 86.56 560 ALA A N 1
ATOM 4245 C CA . ALA A 1 560 ? 5.797 0.073 16.476 1.00 86.56 560 ALA A CA 1
ATOM 4246 C C . ALA A 1 560 ? 4.553 0.924 16.749 1.00 86.56 560 ALA A C 1
ATOM 4248 O O . ALA A 1 560 ? 4.137 1.050 17.902 1.00 86.56 560 ALA A O 1
ATOM 4249 N N . VAL A 1 561 ? 3.956 1.487 15.697 1.00 83.38 561 VAL A N 1
ATOM 4250 C CA . VAL A 1 561 ? 2.744 2.303 15.780 1.00 83.38 561 VAL A CA 1
ATOM 4251 C C . VAL A 1 561 ? 1.570 1.474 16.300 1.00 83.38 561 VAL A C 1
ATOM 4253 O O . VAL A 1 561 ? 0.960 1.866 17.290 1.00 83.38 561 VAL A O 1
ATOM 4256 N N . TYR A 1 562 ? 1.305 0.307 15.709 1.00 83.00 562 TYR A N 1
ATOM 4257 C CA . TYR A 1 562 ? 0.221 -0.583 16.130 1.00 83.00 562 TYR A CA 1
ATOM 4258 C C . TYR A 1 562 ? 0.378 -1.038 17.587 1.00 83.00 562 TYR A C 1
ATOM 4260 O O . TYR A 1 562 ? -0.553 -0.907 18.385 1.00 83.00 562 TYR A O 1
ATOM 4268 N N . SER A 1 563 ? 1.576 -1.482 17.982 1.00 89.88 563 SER A N 1
ATOM 4269 C CA . SER A 1 563 ? 1.837 -1.907 19.364 1.00 89.88 563 SER A CA 1
ATOM 4270 C C . SER A 1 563 ? 1.652 -0.766 20.371 1.00 89.88 563 SER A C 1
ATOM 4272 O O . SER A 1 563 ? 1.068 -0.975 21.434 1.00 89.88 563 SER A O 1
ATOM 4274 N N . LEU A 1 564 ? 2.104 0.449 20.038 1.00 89.38 564 LEU A N 1
ATOM 4275 C CA . LEU A 1 564 ? 1.919 1.632 20.882 1.00 89.38 564 LEU A CA 1
ATOM 4276 C C . LEU A 1 564 ? 0.436 1.993 21.026 1.00 89.38 564 LEU A C 1
ATOM 4278 O O . LEU A 1 564 ? -0.019 2.221 22.148 1.00 89.38 564 LEU A O 1
ATOM 4282 N N . THR A 1 565 ? -0.320 1.997 19.925 1.00 85.94 565 THR A N 1
ATOM 4283 C CA . THR A 1 565 ? -1.766 2.269 19.925 1.00 85.94 565 THR A CA 1
ATOM 4284 C C . THR A 1 565 ? -2.521 1.269 20.800 1.00 85.94 565 THR A C 1
ATOM 4286 O O . THR A 1 565 ? -3.284 1.691 21.669 1.00 85.94 565 THR A O 1
ATOM 4289 N N . ALA A 1 566 ? -2.233 -0.034 20.682 1.00 89.31 566 ALA A N 1
ATOM 4290 C CA . ALA A 1 566 ? -2.820 -1.060 21.550 1.00 89.31 566 ALA A CA 1
ATOM 4291 C C . ALA A 1 566 ? -2.527 -0.806 23.039 1.00 89.31 566 ALA A C 1
ATOM 4293 O O . ALA A 1 566 ? -3.404 -0.953 23.890 1.00 89.31 566 ALA A O 1
ATOM 4294 N N . GLY A 1 567 ? -1.303 -0.375 23.366 1.00 90.94 567 GLY A N 1
ATOM 4295 C CA . GLY A 1 567 ? -0.930 0.011 24.728 1.00 90.94 567 GLY A CA 1
ATOM 4296 C C . GLY A 1 567 ? -1.780 1.157 25.276 1.00 90.94 567 GLY A C 1
ATOM 4297 O O . GLY A 1 567 ? -2.281 1.077 26.400 1.00 90.94 567 GLY A O 1
ATOM 4298 N N . VAL A 1 568 ? -1.988 2.200 24.468 1.00 87.94 568 VAL A N 1
ATOM 4299 C CA . VAL A 1 568 ? -2.838 3.344 24.829 1.00 87.94 568 VAL A CA 1
ATOM 4300 C C . VAL A 1 568 ? -4.297 2.909 25.013 1.00 87.94 568 VAL A C 1
ATOM 4302 O O . VAL A 1 568 ? -4.888 3.211 26.049 1.00 87.94 568 VAL A O 1
ATOM 4305 N N . MET A 1 569 ? -4.865 2.155 24.067 1.00 89.06 569 MET A N 1
ATOM 4306 C CA . MET A 1 569 ? -6.266 1.706 24.101 1.00 89.06 569 MET A CA 1
ATOM 4307 C C . MET A 1 569 ? -6.579 0.817 25.312 1.00 89.06 569 MET A C 1
ATOM 4309 O O . MET A 1 569 ? -7.600 1.009 25.981 1.00 89.06 569 MET A O 1
ATOM 4313 N N . VAL A 1 570 ? -5.691 -0.130 25.638 1.00 91.81 570 VAL A N 1
ATOM 4314 C CA . VAL A 1 570 ? -5.836 -0.989 26.825 1.00 91.81 570 VAL A CA 1
ATOM 4315 C C . VAL A 1 570 ? -5.746 -0.161 28.105 1.00 91.81 570 VAL A C 1
ATOM 4317 O O . VAL A 1 570 ? -6.556 -0.349 29.014 1.00 91.81 570 VAL A O 1
ATOM 4320 N N . CYS A 1 571 ? -4.804 0.784 28.177 1.00 89.81 571 CYS A N 1
ATOM 4321 C CA . CYS A 1 571 ? -4.657 1.650 29.343 1.00 89.81 571 CYS A CA 1
ATOM 4322 C C . CYS A 1 571 ? -5.916 2.496 29.582 1.00 89.81 571 CYS A C 1
ATOM 4324 O O . CYS A 1 571 ? -6.445 2.492 30.691 1.00 89.81 571 CYS A O 1
ATOM 4326 N N . VAL A 1 572 ? -6.441 3.152 28.540 1.00 86.38 572 VAL A N 1
ATOM 4327 C CA . VAL A 1 572 ? -7.678 3.954 28.611 1.00 86.38 572 VAL A CA 1
ATOM 4328 C C . VAL A 1 572 ? -8.877 3.092 29.011 1.00 86.38 572 VAL A C 1
ATOM 4330 O O . VAL A 1 572 ? -9.674 3.487 29.860 1.00 86.38 572 VAL A O 1
ATOM 4333 N N . SER A 1 573 ? -8.986 1.879 28.465 1.00 89.88 573 SER A N 1
ATOM 4334 C CA . SER A 1 573 ? -10.072 0.954 28.814 1.00 89.88 573 SER A CA 1
ATOM 4335 C C . SER A 1 573 ? -10.069 0.596 30.303 1.00 89.88 573 SER A C 1
ATOM 4337 O O . SER A 1 573 ? -11.123 0.576 30.940 1.00 89.88 573 SER A O 1
ATOM 4339 N N . ILE A 1 574 ? -8.886 0.329 30.865 1.00 91.00 574 ILE A N 1
ATOM 4340 C CA . ILE A 1 574 ? -8.723 -0.107 32.257 1.00 91.00 574 ILE A CA 1
ATOM 4341 C C . ILE A 1 574 ? -8.813 1.059 33.243 1.00 91.00 574 ILE A C 1
ATOM 4343 O O . ILE A 1 574 ? -9.392 0.886 34.313 1.00 91.00 574 ILE A O 1
ATOM 4347 N N . MET A 1 575 ? -8.222 2.211 32.919 1.00 85.00 575 MET A N 1
ATOM 4348 C CA . MET A 1 575 ? -8.123 3.342 33.847 1.00 85.00 575 MET A CA 1
ATOM 4349 C C . MET A 1 575 ? -9.326 4.282 33.788 1.00 85.00 575 MET A C 1
ATOM 4351 O O . MET A 1 575 ? -9.692 4.833 34.820 1.00 85.00 575 MET A O 1
ATOM 4355 N N . GLU A 1 576 ? -9.981 4.409 32.633 1.00 83.88 576 GLU A N 1
ATOM 4356 C CA . GLU A 1 576 ? -11.051 5.395 32.440 1.00 83.88 576 GLU A CA 1
ATOM 4357 C C . GLU A 1 576 ? -12.416 4.724 32.261 1.00 83.88 576 GLU A C 1
ATOM 4359 O O . GLU A 1 576 ? -13.343 4.932 33.047 1.00 83.88 576 GLU A O 1
ATOM 4364 N N . LEU A 1 577 ? -12.549 3.868 31.240 1.00 88.69 577 LEU A N 1
ATOM 4365 C CA . LEU A 1 577 ? -13.863 3.381 30.808 1.00 88.69 577 LEU A CA 1
ATOM 4366 C C . LEU A 1 577 ? -14.478 2.380 31.790 1.00 88.69 577 LEU A C 1
ATOM 4368 O O . LEU A 1 577 ? -15.648 2.509 32.159 1.00 88.69 577 LEU A O 1
ATOM 4372 N N . LEU A 1 578 ? -13.710 1.370 32.212 1.00 92.38 578 LEU A N 1
ATOM 4373 C CA . LEU A 1 578 ? -14.203 0.344 33.131 1.00 92.38 578 LEU A CA 1
ATOM 4374 C C . LEU A 1 578 ? -14.538 0.904 34.521 1.00 92.38 578 LEU A C 1
ATOM 4376 O O . LEU A 1 578 ? -15.626 0.588 35.011 1.00 92.38 578 LEU A O 1
ATOM 4380 N N . PRO A 1 579 ? -13.687 1.725 35.169 1.00 89.19 579 PRO A N 1
ATOM 4381 C CA . PRO A 1 579 ? -14.009 2.293 36.474 1.00 89.19 579 PRO A CA 1
ATOM 4382 C C . PRO A 1 579 ? -15.299 3.112 36.452 1.00 89.19 579 PRO A C 1
ATOM 4384 O O . PRO A 1 579 ? -16.153 2.912 37.317 1.00 89.19 579 PRO A O 1
ATOM 4387 N N . GLU A 1 580 ? -15.502 3.941 35.427 1.00 86.12 580 GLU A N 1
ATOM 4388 C CA . GLU A 1 580 ? -16.730 4.727 35.284 1.00 86.12 580 GLU A CA 1
ATOM 4389 C C . GLU A 1 580 ? -17.957 3.842 35.001 1.00 86.12 580 GLU A C 1
ATOM 4391 O O . GLU A 1 580 ? -19.038 4.040 35.565 1.00 86.12 580 GLU A O 1
ATOM 4396 N N . ALA A 1 581 ? -17.800 2.788 34.193 1.00 90.50 581 ALA A N 1
ATOM 4397 C CA . ALA A 1 581 ? -18.872 1.823 33.966 1.00 90.50 581 ALA A CA 1
ATOM 4398 C C . ALA A 1 581 ? -19.299 1.122 35.272 1.00 90.50 581 ALA A C 1
ATOM 4400 O O . ALA A 1 581 ? -20.498 0.996 35.543 1.00 90.50 581 ALA A O 1
ATOM 4401 N N . PHE A 1 582 ? -18.334 0.705 36.101 1.00 92.50 582 PHE A N 1
ATOM 4402 C CA . PHE A 1 582 ? -18.579 0.078 37.405 1.00 92.50 582 PHE A CA 1
ATOM 4403 C C . PHE A 1 582 ? -19.105 1.055 38.464 1.00 92.50 582 PHE A C 1
ATOM 4405 O O . PHE A 1 582 ? -19.856 0.636 39.346 1.00 92.50 582 PHE A O 1
ATOM 4412 N N . ALA A 1 583 ? -18.781 2.345 38.364 1.00 88.44 583 ALA A N 1
ATOM 4413 C CA . ALA A 1 583 ? -19.400 3.387 39.181 1.00 88.44 583 ALA A CA 1
ATOM 4414 C C . ALA A 1 583 ? -20.882 3.596 38.814 1.00 88.44 583 ALA A C 1
ATOM 4416 O O . ALA A 1 583 ? -21.715 3.910 39.669 1.00 88.44 583 ALA A O 1
ATOM 4417 N N . SER A 1 584 ? -21.233 3.369 37.546 1.00 86.12 584 SER A N 1
ATOM 4418 C CA . SER A 1 584 ? -22.575 3.591 37.006 1.00 86.12 584 SER A CA 1
ATOM 4419 C C . SER A 1 584 ? -23.545 2.404 37.170 1.00 86.12 584 SER A C 1
ATOM 4421 O O . SER A 1 584 ? -24.763 2.612 37.216 1.00 86.12 584 SER A O 1
ATOM 4423 N N . ALA A 1 585 ? -23.069 1.156 37.272 1.00 93.25 585 ALA A N 1
ATOM 4424 C CA . ALA A 1 585 ? -23.930 -0.019 37.473 1.00 93.25 585 ALA A CA 1
ATOM 4425 C C . ALA A 1 585 ? -23.219 -1.203 38.165 1.00 93.25 585 ALA A C 1
ATOM 4427 O O . ALA A 1 585 ? -21.994 -1.292 38.142 1.00 93.25 585 ALA A O 1
ATOM 4428 N N . PRO A 1 586 ? -23.976 -2.173 38.732 1.00 94.81 586 PRO A N 1
ATOM 4429 C CA . PRO A 1 586 ? -23.404 -3.379 39.329 1.00 94.81 586 PRO A CA 1
ATOM 4430 C C . PRO A 1 586 ? -22.491 -4.152 38.371 1.00 94.81 586 PRO A C 1
ATOM 4432 O O . PRO A 1 586 ? -22.790 -4.285 37.183 1.00 94.81 586 PRO A O 1
ATOM 4435 N N . ALA A 1 587 ? -21.417 -4.735 38.908 1.00 94.06 587 ALA A N 1
ATOM 4436 C CA . ALA A 1 587 ? -20.366 -5.352 38.102 1.00 94.06 587 ALA A CA 1
ATOM 4437 C C . ALA A 1 587 ? -20.862 -6.441 37.142 1.00 94.06 587 ALA A C 1
ATOM 4439 O O . ALA A 1 587 ? -20.447 -6.486 35.988 1.00 94.06 587 ALA A O 1
ATOM 4440 N N . ASN A 1 588 ? -21.802 -7.280 37.580 1.00 94.31 588 ASN A N 1
ATOM 4441 C CA . ASN A 1 588 ? -22.397 -8.308 36.729 1.00 94.31 588 ASN A CA 1
ATOM 4442 C C . ASN A 1 588 ? -23.097 -7.722 35.494 1.00 94.31 588 ASN A C 1
ATOM 4444 O O . ASN A 1 588 ? -23.072 -8.348 34.443 1.00 94.31 588 ASN A O 1
ATOM 4448 N N . TYR A 1 589 ? -23.708 -6.541 35.607 1.00 94.50 589 TYR A N 1
ATOM 4449 C CA . TYR A 1 589 ? -24.341 -5.860 34.481 1.00 94.50 589 TYR A CA 1
ATOM 4450 C C . TYR A 1 589 ? -23.292 -5.315 33.506 1.00 94.50 589 TYR A C 1
ATOM 4452 O O . TYR A 1 589 ? -23.386 -5.581 32.314 1.00 94.50 589 TYR A O 1
ATOM 4460 N N . VAL A 1 590 ? -22.270 -4.617 34.010 1.00 96.12 590 VAL A N 1
ATOM 4461 C CA . VAL A 1 590 ? -21.178 -4.052 33.193 1.00 96.12 590 VAL A CA 1
ATOM 4462 C C . VAL A 1 590 ? -20.458 -5.142 32.400 1.00 96.12 590 VAL A C 1
ATOM 4464 O O . VAL A 1 590 ? -20.265 -5.010 31.194 1.00 96.12 590 VAL A O 1
ATOM 4467 N N . ILE A 1 591 ? -20.124 -6.253 33.060 1.00 96.25 591 ILE A N 1
ATOM 4468 C CA . ILE A 1 591 ? -19.377 -7.363 32.462 1.00 96.25 591 ILE A CA 1
ATOM 4469 C C . ILE A 1 591 ? -20.114 -7.969 31.256 1.00 96.25 591 ILE A C 1
ATOM 4471 O O . ILE A 1 591 ? -19.465 -8.321 30.273 1.00 96.25 591 ILE A O 1
ATOM 4475 N N . TRP A 1 592 ? -21.451 -8.046 31.268 1.00 97.00 592 TRP A N 1
ATOM 4476 C CA . TRP A 1 592 ? -22.210 -8.510 30.096 1.00 97.00 592 TRP A CA 1
ATOM 4477 C C . TRP A 1 592 ? -21.969 -7.644 28.859 1.00 97.00 592 TRP A C 1
ATOM 4479 O O . TRP A 1 592 ? -21.868 -8.179 27.758 1.00 97.00 592 TRP A O 1
ATOM 4489 N N . PHE A 1 593 ? -21.849 -6.327 29.032 1.00 95.88 593 PHE A N 1
ATOM 4490 C CA . PHE A 1 593 ? -21.589 -5.413 27.923 1.00 95.88 593 PHE A CA 1
ATOM 4491 C C . PHE A 1 593 ? -20.128 -5.437 27.476 1.00 95.88 593 PHE A C 1
ATOM 4493 O O . PHE A 1 593 ? -19.883 -5.362 26.276 1.00 95.88 593 PHE A O 1
ATOM 4500 N N . VAL A 1 594 ? -19.179 -5.658 28.392 1.00 96.62 594 VAL A N 1
ATOM 4501 C CA . VAL A 1 594 ? -17.776 -5.937 28.031 1.00 96.62 594 VAL A CA 1
ATOM 4502 C C . VAL A 1 594 ? -17.696 -7.156 27.108 1.00 96.62 594 VAL A C 1
ATOM 4504 O O . VAL A 1 594 ? -17.138 -7.071 26.015 1.00 96.62 594 VAL A O 1
ATOM 4507 N N . PHE A 1 595 ? -18.332 -8.270 27.488 1.00 96.88 595 PHE A N 1
ATOM 4508 C CA . PHE A 1 595 ? -18.382 -9.466 26.641 1.00 96.88 595 PHE A CA 1
ATOM 4509 C C . PHE A 1 595 ? -19.163 -9.248 25.342 1.00 96.88 595 PHE A C 1
ATOM 4511 O O . PHE A 1 595 ? -18.784 -9.802 24.315 1.00 96.88 595 PHE A O 1
ATOM 4518 N N . ALA A 1 596 ? -20.224 -8.437 25.352 1.00 95.56 596 ALA A N 1
ATOM 4519 C CA . ALA A 1 596 ? -20.921 -8.071 24.120 1.00 95.56 596 ALA A CA 1
ATOM 4520 C C . ALA A 1 596 ? -20.000 -7.311 23.150 1.00 95.56 596 ALA A C 1
ATOM 4522 O O . ALA A 1 596 ? -20.058 -7.560 21.948 1.00 95.56 596 ALA A O 1
ATOM 4523 N N . GLY A 1 597 ? -19.120 -6.446 23.667 1.00 93.75 597 GLY A N 1
ATOM 4524 C CA . GLY A 1 597 ? -18.078 -5.781 22.884 1.00 93.75 597 GLY A CA 1
ATOM 4525 C C . GLY A 1 597 ? -17.096 -6.776 22.261 1.00 93.75 597 GLY A C 1
ATOM 4526 O O . GLY A 1 597 ? -16.843 -6.706 21.061 1.00 93.75 597 GLY A O 1
ATOM 4527 N N . PHE A 1 598 ? -16.624 -7.759 23.039 1.00 94.50 598 PHE A N 1
ATOM 4528 C CA . PHE A 1 598 ? -15.748 -8.831 22.536 1.00 94.50 598 PHE A CA 1
ATOM 4529 C C . PHE A 1 598 ? -16.412 -9.619 21.401 1.00 94.50 598 PHE A C 1
ATOM 4531 O O . PHE A 1 598 ? -15.828 -9.800 20.337 1.00 94.50 598 PHE A O 1
ATOM 4538 N N . VAL A 1 599 ? -17.659 -10.053 21.614 1.00 94.44 599 VAL A N 1
ATOM 4539 C CA . VAL A 1 599 ? -18.418 -10.833 20.628 1.00 94.44 599 VAL A CA 1
ATOM 4540 C C . VAL A 1 599 ? -18.666 -10.031 19.356 1.00 94.44 599 VAL A C 1
ATOM 4542 O O . VAL A 1 599 ? -18.569 -10.595 18.272 1.00 94.44 599 VAL A O 1
ATOM 4545 N N . MET A 1 600 ? -18.987 -8.738 19.465 1.00 90.75 600 MET A N 1
ATOM 4546 C CA . MET A 1 600 ? -19.195 -7.903 18.284 1.00 90.75 600 MET A CA 1
ATOM 4547 C C . MET A 1 600 ? -17.920 -7.805 17.446 1.00 90.75 600 MET A C 1
ATOM 4549 O O . MET A 1 600 ? -18.007 -7.971 16.232 1.00 90.75 600 MET A O 1
ATOM 4553 N N . MET A 1 601 ? -16.766 -7.556 18.073 1.00 88.00 601 MET A N 1
ATOM 4554 C CA . MET A 1 601 ? -15.510 -7.414 17.334 1.00 88.00 601 MET A CA 1
ATOM 4555 C C . MET A 1 601 ? -15.076 -8.717 16.675 1.00 88.00 601 MET A C 1
ATOM 4557 O O . MET A 1 601 ? -14.750 -8.723 15.491 1.00 88.00 601 MET A O 1
ATOM 4561 N N . GLU A 1 602 ? -15.167 -9.838 17.387 1.00 88.62 602 GLU A N 1
ATOM 4562 C CA . GLU A 1 602 ? -14.882 -11.142 16.786 1.00 88.62 602 GLU A CA 1
ATOM 4563 C C . GLU A 1 602 ? -15.830 -11.438 15.620 1.00 88.62 602 GLU A C 1
ATOM 4565 O O . GLU A 1 602 ? -15.413 -11.855 14.544 1.00 88.62 602 GLU A O 1
ATOM 4570 N N . PHE A 1 603 ? -17.123 -11.164 15.803 1.00 89.19 603 PHE A N 1
ATOM 4571 C CA . PHE A 1 603 ? -18.098 -11.338 14.738 1.00 89.19 603 PHE A CA 1
ATOM 4572 C C . PHE A 1 603 ? -17.798 -10.439 13.533 1.00 89.19 603 PHE A C 1
ATOM 4574 O O . PHE A 1 603 ? -17.984 -10.879 12.400 1.00 89.19 603 PHE A O 1
ATOM 4581 N N . SER A 1 604 ? -17.323 -9.208 13.750 1.00 83.94 604 SER A N 1
ATOM 4582 C CA . SER A 1 604 ? -16.958 -8.314 12.653 1.00 83.94 604 SER A CA 1
ATOM 4583 C C . SER A 1 604 ? -15.743 -8.803 11.881 1.00 83.94 604 SER A C 1
ATOM 4585 O O . SER A 1 604 ? -15.799 -8.801 10.656 1.00 83.94 604 SER A O 1
ATOM 4587 N N . ILE A 1 605 ? -14.713 -9.294 12.575 1.00 78.56 605 ILE A N 1
ATOM 4588 C CA . ILE A 1 605 ? -13.513 -9.866 11.950 1.00 78.56 605 ILE A CA 1
ATOM 4589 C C . ILE A 1 605 ? -13.910 -11.080 11.101 1.00 78.56 605 ILE A C 1
ATOM 4591 O O . ILE A 1 605 ? -13.634 -11.116 9.908 1.00 78.56 605 ILE A O 1
ATOM 4595 N N . ILE A 1 606 ? -14.710 -11.999 11.655 1.00 84.62 606 ILE A N 1
ATOM 4596 C CA . ILE A 1 606 ? -15.225 -13.159 10.909 1.00 84.62 606 ILE A CA 1
ATOM 4597 C C . ILE A 1 606 ? -16.029 -12.729 9.670 1.00 84.62 606 ILE A C 1
ATOM 4599 O O . ILE A 1 606 ? -15.956 -13.372 8.623 1.00 84.62 606 ILE A O 1
ATOM 4603 N N . CYS A 1 607 ? -16.841 -11.673 9.769 1.00 80.62 607 CYS A N 1
ATOM 4604 C CA . CYS A 1 607 ? -17.609 -11.176 8.626 1.00 80.62 607 CYS A CA 1
ATOM 4605 C C . CYS A 1 607 ? -16.717 -10.608 7.520 1.00 80.62 607 CYS A C 1
ATOM 4607 O O . CYS A 1 607 ? -17.025 -10.824 6.347 1.00 80.62 607 CYS A O 1
ATOM 4609 N N . LEU A 1 608 ? -15.659 -9.888 7.893 1.00 76.31 608 LEU A N 1
ATOM 4610 C CA . LEU A 1 608 ? -14.661 -9.341 6.976 1.00 76.31 608 LEU A CA 1
ATOM 4611 C C . LEU A 1 608 ? -13.911 -10.480 6.263 1.00 76.31 608 LEU A C 1
ATOM 4613 O O . LEU A 1 608 ? -13.984 -10.585 5.035 1.00 76.31 608 LEU A O 1
ATOM 4617 N N . ASP A 1 609 ? -13.414 -11.459 7.025 1.00 72.56 609 ASP A N 1
ATOM 4618 C CA . ASP A 1 609 ? -12.767 -12.665 6.490 1.00 72.56 609 ASP A CA 1
ATOM 4619 C C . ASP A 1 609 ? -13.665 -13.422 5.494 1.00 72.56 609 ASP A C 1
ATOM 4621 O O . ASP A 1 609 ? -13.235 -13.836 4.415 1.00 72.56 609 ASP A O 1
ATOM 4625 N N . LEU A 1 610 ? -14.952 -13.596 5.827 1.00 73.81 610 LEU A N 1
ATOM 4626 C CA . LEU A 1 610 ? -15.927 -14.260 4.954 1.00 73.81 610 LEU A CA 1
ATOM 4627 C C . LEU A 1 610 ? -16.267 -13.446 3.700 1.00 73.81 610 LEU A C 1
ATOM 4629 O O . LEU A 1 610 ? -16.647 -14.030 2.681 1.00 73.81 610 LEU A O 1
ATOM 4633 N N . ALA A 1 611 ? -16.170 -12.119 3.772 1.00 68.81 611 ALA A N 1
ATOM 4634 C CA . ALA A 1 611 ? -16.367 -11.230 2.634 1.00 68.81 611 ALA A CA 1
ATOM 4635 C C . ALA A 1 611 ? -15.150 -11.205 1.693 1.00 68.81 611 ALA A C 1
ATOM 4637 O O . ALA A 1 611 ? -15.272 -10.692 0.578 1.00 68.81 611 ALA A O 1
ATOM 4638 N N . GLY A 1 612 ? -14.017 -11.788 2.105 1.00 56.31 612 GLY A N 1
ATOM 4639 C CA . GLY A 1 612 ? -12.755 -11.710 1.373 1.00 56.31 612 GLY A CA 1
ATOM 4640 C C . GLY A 1 612 ? -12.190 -10.290 1.346 1.00 56.31 612 GLY A C 1
ATOM 4641 O O . GLY A 1 612 ? -11.557 -9.915 0.358 1.00 56.31 612 GLY A O 1
ATOM 4642 N N . VAL A 1 613 ? -12.500 -9.510 2.386 1.00 47.91 613 VAL A N 1
ATOM 4643 C CA . VAL A 1 613 ? -11.988 -8.164 2.652 1.00 47.91 613 VAL A CA 1
ATOM 4644 C C . VAL A 1 613 ? -11.266 -8.252 3.974 1.00 47.91 613 VAL A C 1
ATOM 4646 O O . VAL A 1 613 ? -10.019 -8.247 3.945 1.00 47.91 613 VAL A O 1
#

InterPro domains:
  IPR003689 Zinc/iron permease [PF02535] (434-601)
  IPR006869 Domain of unknown function DUF547 [PF04784] (93-204)

Foldseek 3Di:
DPPPDDPVVVVVCVVVVLVVPPPPDDDDPDLDQDPDDQQADCVLVLVQLLVFWDFQDDDPPQTGAIDGPLVVSLVDVSLVVVLVSQQARAPVPDDPLNLQLSLLSVLQSLLSQLVSVCVVVVHDDDPFPQVPADPVGGQQQDQSGHGPNDGDGSCCSPVPSHQVPHLDLLSQLRRFNPDSLGQHHDSGGAGSNCNLLVSLVSLLSQCLGVRRAWNDDPNDIDGHCSCLVPVVSLVHQLSSLLSSQLSVVVNVVVVVVDPRDRPDSVSSSVSVVVCPPVVNVVVSVVRNVVSVVVDPPQFQLVQLLVLLLLLLVLLLLLLCLVVVQVPDPQNLLSLLLLLLLLLLQLLQCLVCPLLNPQLLLLLCCVQPVPLSSVVVVCVVPNDDPPDPDRPDPPVSSVVSVVLLVVLLVVLLVVLVVLLVVLCVVVVVPDDDPPDDDDDDDDDDDDDDPPDDDPVVVLVVLVSLLVSLLVLLLVLLLLLLLVSSRCSRSVDCLSSVLSSVSSSSSSNSNNSSQCVNPVDSVRSSVSSSSSSVSSSVSSVVNVCCCPPVVCSDDRSSVSSSSSSSSSSSSNSCSVPRSNVSSVVSDPPVSSNVSSVVSNVVSVVVVVVCVVVVD

Organism: Emiliania huxleyi (strain CCMP1516) (NCBI:txid280463)

Sequence (613 aa):
MINLLPLKLRLWLEQRYVERLTPTGHGERKLGQFSGATVVDHQLWDQVLKAHLTENVTIGDVAGISTVDYAAVASDGRFDQYLAQLAAVDLDKIPPAEELALYINAYNALTVGLIVAHERRGGPALASINEMSTPAAKVWDVPAGQVGGEQLSLGEIEHHKLRARWNEPALHACIVCASASCPNLRREAFCAARLREQMDEQVATWFANPTKGLAWDAGQLTLSRILLWFSKDFGGRQAAADFALRALFVVKSMGAGVRHMALDSEVNARAAQAVSHGKIRDLINYMSRAVECEEEEAPNYTLGFVLTFVAGSATTLGSLAICFVKDSENPKKMTAAALGFAAGVMTYVSFVDVLGAESPEFFGSHFAPEGCERRKMQEAFGPEPGNAGPVVEEGETIWVRVCVAGFFFLGIILAMGLDVCVDCLFSGGHGHGHGGHDHSHDEEAKGDTVTPDKEEENTSLQRISMVTFFALAMHNFPEGIATFFGGGTGSFTVPIAIAMHNIPEGMAIAIPCYQVTGSFCTAVRNTFIAGLAQPIGAAFGWFLIVQLQIDDLPAFTYGAVYSLTAGVMVCVSIMELLPEAFASAPANYVIWFVFAGFVMMEFSIICLDLAGV